Protein AF-A0A7C1B9K9-F1 (afdb_monomer)

Structure (mmCIF, N/CA/C/O backbone):
data_AF-A0A7C1B9K9-F1
#
_entry.id   AF-A0A7C1B9K9-F1
#
loop_
_atom_site.group_PDB
_atom_site.id
_atom_site.type_symbol
_atom_site.label_atom_id
_atom_site.label_alt_id
_atom_site.label_comp_id
_atom_site.label_asym_id
_atom_site.label_entity_id
_atom_site.label_seq_id
_atom_site.pdbx_PDB_ins_code
_atom_site.Cartn_x
_atom_site.Cartn_y
_atom_site.Cartn_z
_atom_site.occupancy
_atom_site.B_iso_or_equiv
_atom_site.auth_seq_id
_atom_site.auth_comp_id
_atom_site.auth_asym_id
_atom_site.auth_atom_id
_atom_site.pdbx_PDB_model_num
ATOM 1 N N . MET A 1 1 ? -31.222 8.179 13.457 1.00 78.56 1 MET A N 1
ATOM 2 C CA . MET A 1 1 ? -30.090 7.668 12.641 1.00 78.56 1 MET A CA 1
ATOM 3 C C . MET A 1 1 ? -29.198 8.763 12.064 1.00 78.56 1 MET A C 1
ATOM 5 O O . MET A 1 1 ? -28.005 8.692 12.304 1.00 78.56 1 MET A O 1
ATOM 9 N N . LYS A 1 2 ? -29.727 9.793 11.378 1.00 87.31 2 LYS A N 1
ATOM 10 C CA . LYS A 1 2 ? -28.898 10.874 10.791 1.00 87.31 2 LYS A CA 1
ATOM 11 C C . LYS A 1 2 ? -27.940 11.546 11.793 1.00 87.31 2 LYS A C 1
ATOM 13 O O . LYS A 1 2 ? -26.801 11.827 11.440 1.00 87.31 2 LYS A O 1
ATOM 18 N N . ILE A 1 3 ? -28.387 11.751 13.036 1.00 90.50 3 ILE A N 1
ATOM 19 C CA . ILE A 1 3 ? -27.576 12.350 14.110 1.00 90.50 3 ILE A CA 1
ATOM 20 C C . ILE A 1 3 ? -26.373 11.461 14.454 1.00 90.50 3 ILE A C 1
ATOM 22 O O . ILE A 1 3 ? -25.247 11.938 14.397 1.00 90.50 3 ILE A O 1
ATOM 26 N N . LEU A 1 4 ? -26.599 10.165 14.711 1.00 88.50 4 LEU A N 1
ATOM 27 C CA . LEU A 1 4 ? -25.534 9.192 14.991 1.00 88.50 4 LEU A CA 1
ATOM 28 C C . LEU A 1 4 ? -24.525 9.113 13.838 1.00 88.50 4 LEU A C 1
ATOM 30 O O . LEU A 1 4 ? -23.324 9.166 14.065 1.00 88.50 4 LEU A O 1
ATOM 34 N N . THR A 1 5 ? -25.004 9.044 12.593 1.00 91.44 5 THR A N 1
ATOM 35 C CA . THR A 1 5 ? -24.128 9.017 11.414 1.00 91.44 5 THR A CA 1
ATOM 36 C C . THR A 1 5 ? -23.263 10.276 11.333 1.00 91.44 5 THR A C 1
ATOM 38 O O . THR A 1 5 ? -22.057 10.170 11.144 1.00 91.44 5 THR A O 1
ATOM 41 N N . LYS A 1 6 ? -23.852 11.465 11.516 1.00 93.88 6 LYS A N 1
ATOM 42 C CA . LYS A 1 6 ? -23.120 12.740 11.488 1.00 93.88 6 LYS A CA 1
ATOM 43 C C . LYS A 1 6 ? -22.097 12.839 12.621 1.00 93.88 6 LYS A C 1
ATOM 45 O O . LYS A 1 6 ? -20.992 13.315 12.388 1.00 93.88 6 LYS A O 1
ATOM 50 N N . TYR A 1 7 ? -22.468 12.389 13.817 1.00 93.75 7 TYR A N 1
ATOM 51 C CA . TYR A 1 7 ? -21.590 12.362 14.982 1.00 93.75 7 TYR A CA 1
ATOM 52 C C . TYR A 1 7 ? -20.367 11.471 14.733 1.00 93.75 7 TYR A C 1
ATOM 54 O O . TYR A 1 7 ? -19.242 11.959 14.772 1.00 93.75 7 TYR A O 1
ATOM 62 N N . LEU A 1 8 ? -20.582 10.210 14.345 1.00 94.50 8 LEU A N 1
ATOM 63 C CA . LEU A 1 8 ? -19.493 9.257 14.105 1.00 94.50 8 LEU A CA 1
ATOM 64 C C . LEU A 1 8 ? -18.592 9.665 12.939 1.00 94.50 8 LEU A C 1
ATOM 66 O O . LEU A 1 8 ? -17.375 9.519 13.027 1.00 94.50 8 LEU A O 1
ATOM 70 N N . LEU A 1 9 ? -19.159 10.222 11.864 1.00 94.31 9 LEU A N 1
ATOM 71 C CA . LEU A 1 9 ? -18.364 10.767 10.763 1.00 94.31 9 LEU A CA 1
ATOM 72 C C . LEU A 1 9 ? -17.475 11.922 11.229 1.00 94.31 9 LEU A C 1
ATOM 74 O O . LEU A 1 9 ? -16.302 11.953 10.873 1.00 94.31 9 LEU A O 1
ATOM 78 N N . LYS A 1 10 ? -18.009 12.844 12.041 1.00 95.50 10 LYS A N 1
ATOM 79 C CA . LYS A 1 10 ? -17.242 13.978 12.570 1.00 95.50 10 LYS A CA 1
ATOM 80 C C . LYS A 1 10 ? -16.080 13.504 13.447 1.00 95.50 10 LYS A C 1
ATOM 82 O O . LYS A 1 10 ? -14.960 13.966 13.250 1.00 95.50 10 LYS A O 1
ATOM 87 N N . GLU A 1 11 ? -16.335 12.559 14.348 1.00 94.94 11 GLU A N 1
ATOM 88 C CA . GLU A 1 11 ? -15.307 11.981 15.226 1.00 94.94 11 GLU A CA 1
ATOM 89 C C . GLU A 1 11 ? -14.250 11.176 14.452 1.00 94.94 11 GLU A C 1
ATOM 91 O O . GLU A 1 11 ? -13.098 11.097 14.869 1.00 94.94 11 GLU A O 1
ATOM 96 N N . SER A 1 12 ? -14.602 10.623 13.287 1.00 96.00 12 SER A N 1
ATOM 97 C CA . SER A 1 12 ? -13.679 9.829 12.464 1.00 96.00 12 SER A CA 1
ATOM 98 C C . SER A 1 12 ? -12.627 10.666 11.731 1.00 96.00 12 SER A C 1
ATOM 100 O O . SER A 1 12 ? -11.557 10.147 11.418 1.00 96.00 12 SER A O 1
ATOM 102 N N . ILE A 1 13 ? -12.894 11.947 11.443 1.00 95.69 13 ILE A N 1
ATOM 103 C CA . ILE A 1 13 ? -12.031 12.773 10.577 1.00 95.69 13 ILE A CA 1
ATOM 104 C C . ILE A 1 13 ? -10.630 12.950 11.171 1.00 95.69 13 ILE A C 1
ATOM 106 O O . ILE A 1 13 ? -9.641 12.784 10.456 1.00 95.69 13 ILE A O 1
ATOM 110 N N . LEU A 1 14 ? -10.532 13.280 12.463 1.00 95.69 14 LEU A N 1
ATOM 111 C CA . LEU A 1 14 ? -9.245 13.567 13.098 1.00 95.69 14 LEU A CA 1
ATOM 112 C C . LEU A 1 14 ? -8.355 12.312 13.192 1.00 95.69 14 LEU A C 1
ATOM 114 O O . LEU A 1 14 ? -7.235 12.360 12.681 1.00 95.69 14 LEU A O 1
ATOM 118 N N . PRO A 1 15 ? -8.813 11.175 13.752 1.00 95.56 15 PRO A N 1
ATOM 119 C CA . PRO A 1 15 ? -8.015 9.951 13.763 1.00 95.56 15 PRO A CA 1
ATOM 120 C C . PRO A 1 15 ? -7.668 9.456 12.355 1.00 95.56 15 PRO A C 1
ATOM 122 O O . PRO A 1 15 ? -6.562 8.971 12.137 1.00 95.56 15 PRO A O 1
ATOM 125 N N . MET A 1 16 ? -8.569 9.626 11.380 1.00 97.06 16 MET A N 1
ATOM 126 C CA . MET A 1 16 ? -8.287 9.285 9.986 1.00 97.06 16 MET A CA 1
ATOM 127 C C . MET A 1 16 ? -7.133 10.112 9.423 1.00 97.06 16 MET A C 1
ATOM 129 O O . MET A 1 16 ? -6.227 9.553 8.810 1.00 97.06 16 MET A O 1
ATOM 133 N N . ALA A 1 17 ? -7.146 11.428 9.645 1.00 97.44 17 ALA A N 1
ATOM 134 C CA . ALA A 1 17 ? -6.078 12.318 9.206 1.00 97.44 17 ALA A CA 1
ATOM 135 C C . ALA A 1 17 ? -4.744 11.991 9.894 1.00 97.44 17 ALA A C 1
ATOM 137 O O . ALA A 1 17 ? -3.708 11.983 9.232 1.00 97.44 17 ALA A O 1
ATOM 138 N N . ILE A 1 18 ? -4.770 11.656 11.190 1.00 97.19 18 ILE A N 1
ATOM 139 C CA . ILE A 1 18 ? -3.582 11.215 11.936 1.00 97.19 18 ILE A CA 1
ATOM 140 C C . ILE A 1 18 ? -3.034 9.909 11.354 1.00 97.19 18 ILE A C 1
ATOM 142 O O . ILE A 1 18 ? -1.835 9.809 11.114 1.00 97.19 18 ILE A O 1
ATOM 146 N N . GLY A 1 19 ? -3.892 8.922 11.088 1.00 96.31 19 GLY A N 1
ATOM 147 C CA . GLY A 1 19 ? -3.472 7.630 10.540 1.00 96.31 19 GLY A CA 1
ATOM 148 C C . GLY A 1 19 ? -2.920 7.753 9.124 1.00 96.31 19 GLY A C 1
ATOM 149 O O . GLY A 1 19 ? -1.866 7.199 8.822 1.00 96.31 19 GLY A O 1
ATOM 150 N N . LEU A 1 20 ? -3.585 8.544 8.281 1.00 97.50 20 LEU A N 1
ATOM 151 C CA . LEU A 1 20 ? -3.126 8.853 6.930 1.00 97.50 20 LEU A CA 1
ATOM 152 C C . LEU A 1 20 ? -1.782 9.595 6.953 1.00 97.50 20 LEU A C 1
ATOM 154 O O . LEU A 1 20 ? -0.846 9.188 6.272 1.00 97.50 20 LEU A O 1
ATOM 158 N N . GLY A 1 21 ? -1.666 10.655 7.756 1.00 97.69 21 GLY A N 1
ATOM 159 C CA . GLY A 1 21 ? -0.437 11.436 7.887 1.00 97.69 21 GLY A CA 1
ATOM 160 C C . GLY A 1 21 ? 0.717 10.610 8.453 1.00 97.69 21 GLY A C 1
ATOM 161 O O . GLY A 1 21 ? 1.812 10.627 7.897 1.00 97.69 21 GLY A O 1
ATOM 162 N N . GLY A 1 22 ? 0.459 9.826 9.502 1.00 96.69 22 GLY A N 1
ATOM 163 C CA . GLY A 1 22 ? 1.433 8.911 10.093 1.00 96.69 22 GLY A CA 1
ATOM 164 C C . GLY A 1 22 ? 1.930 7.871 9.092 1.00 96.69 22 GLY A C 1
ATOM 165 O O . GLY A 1 22 ? 3.134 7.650 8.995 1.00 96.69 22 GLY A O 1
ATOM 166 N N . PHE A 1 23 ? 1.034 7.299 8.283 1.00 96.62 23 PHE A N 1
ATOM 167 C CA . PHE A 1 23 ? 1.418 6.376 7.216 1.00 96.62 23 PHE A CA 1
ATOM 168 C C . PHE A 1 23 ? 2.250 7.057 6.123 1.00 96.62 23 PHE A C 1
ATOM 170 O O . PHE A 1 23 ? 3.263 6.506 5.701 1.00 96.62 23 PHE A O 1
ATOM 177 N N . ILE A 1 24 ? 1.866 8.262 5.687 1.00 97.38 24 ILE A N 1
ATOM 178 C CA . ILE A 1 24 ? 2.625 9.034 4.690 1.00 97.38 24 ILE A CA 1
ATOM 179 C C . ILE A 1 24 ? 4.037 9.333 5.202 1.00 97.38 24 ILE A C 1
ATOM 181 O O . ILE A 1 24 ? 5.001 9.200 4.448 1.00 97.38 24 ILE A O 1
ATOM 185 N N . VAL A 1 25 ? 4.183 9.710 6.474 1.00 97.19 25 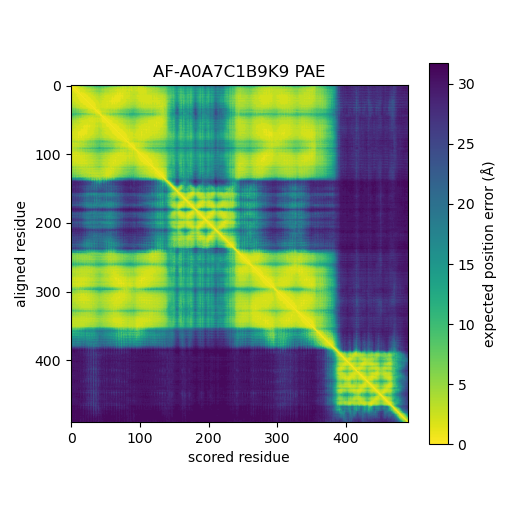VAL A N 1
ATOM 186 C CA . VAL A 1 25 ? 5.498 9.924 7.091 1.00 97.19 25 VAL A CA 1
ATOM 187 C C . VAL A 1 25 ? 6.278 8.613 7.142 1.00 97.19 25 VAL A C 1
ATOM 189 O O . VAL A 1 25 ? 7.420 8.582 6.693 1.00 97.19 25 VAL A O 1
ATOM 192 N N . PHE A 1 26 ? 5.658 7.530 7.614 1.00 95.88 26 PHE A N 1
ATOM 193 C CA . PHE A 1 26 ? 6.283 6.210 7.697 1.00 95.88 26 PHE A CA 1
ATOM 194 C C . PHE A 1 26 ? 6.825 5.743 6.338 1.00 95.88 26 PHE A C 1
ATOM 196 O O . PHE A 1 26 ? 8.011 5.441 6.222 1.00 95.88 26 PHE A O 1
ATOM 203 N N . ILE A 1 27 ? 6.001 5.764 5.286 1.00 94.69 27 ILE A N 1
ATOM 204 C CA . ILE A 1 27 ? 6.419 5.324 3.948 1.00 94.69 27 ILE A CA 1
ATOM 205 C C . ILE A 1 27 ? 7.431 6.282 3.302 1.00 94.69 27 ILE A C 1
ATOM 207 O O . ILE A 1 27 ? 8.283 5.855 2.525 1.00 94.69 27 ILE A O 1
ATOM 211 N N . SER A 1 28 ? 7.385 7.573 3.646 1.00 95.38 28 SER A N 1
ATOM 212 C CA . SER A 1 28 ? 8.394 8.542 3.206 1.00 95.38 28 SER A CA 1
ATOM 213 C C . SER A 1 28 ? 9.755 8.248 3.833 1.00 95.38 28 SER A C 1
ATOM 215 O O . SER A 1 28 ? 10.762 8.273 3.130 1.00 95.38 28 SER A O 1
ATOM 217 N N . VAL A 1 29 ? 9.792 7.950 5.136 1.00 95.69 29 VAL A N 1
ATOM 218 C CA . VAL A 1 29 ? 11.022 7.552 5.836 1.00 95.69 29 VAL A CA 1
ATOM 219 C C . VAL A 1 29 ? 11.565 6.253 5.252 1.00 95.69 29 VAL A C 1
ATOM 221 O O . VAL A 1 29 ? 12.753 6.193 4.950 1.00 95.69 29 VAL A O 1
ATOM 224 N N . GLU A 1 30 ? 10.705 5.263 5.008 1.00 93.31 30 GLU A N 1
ATOM 225 C CA . GLU A 1 30 ? 11.092 3.998 4.372 1.00 93.31 30 GLU A CA 1
ATOM 226 C C . GLU A 1 30 ? 11.712 4.221 2.982 1.00 93.31 30 GLU A C 1
ATOM 228 O O . GLU A 1 30 ? 12.783 3.696 2.685 1.00 93.31 30 GLU A O 1
ATOM 233 N N . LEU A 1 31 ? 11.106 5.069 2.141 1.00 90.50 31 LEU A N 1
ATOM 234 C CA . LEU A 1 31 ? 11.669 5.406 0.830 1.00 90.50 31 LEU A CA 1
ATOM 235 C C . LEU A 1 31 ? 13.056 6.060 0.952 1.00 90.50 31 LEU A C 1
ATOM 237 O O . LEU A 1 31 ? 13.969 5.734 0.191 1.00 90.50 31 LEU A O 1
ATOM 241 N N . LEU A 1 32 ? 13.228 6.994 1.891 1.00 92.81 32 LEU A N 1
ATOM 242 C CA . LEU A 1 32 ? 14.524 7.634 2.120 1.00 92.81 32 LEU A CA 1
ATOM 243 C C . LEU A 1 32 ? 15.561 6.649 2.672 1.00 92.81 32 LEU A C 1
ATOM 245 O O . LEU A 1 32 ? 16.727 6.735 2.291 1.00 92.81 32 LEU A O 1
ATOM 249 N N . TYR A 1 33 ? 15.144 5.705 3.518 1.00 93.06 33 TYR A N 1
ATOM 250 C CA . TYR A 1 33 ? 15.998 4.642 4.040 1.00 93.06 33 TYR A CA 1
ATOM 251 C C . TYR A 1 33 ? 16.489 3.717 2.918 1.00 93.06 33 TYR A C 1
ATOM 253 O O . TYR A 1 33 ? 17.696 3.508 2.793 1.00 93.06 33 TYR A O 1
ATOM 261 N N . GLN A 1 34 ? 15.598 3.265 2.027 1.00 86.50 34 GLN A N 1
ATOM 262 C CA . GLN A 1 34 ? 15.955 2.438 0.861 1.00 86.50 34 GLN A CA 1
ATOM 263 C C . GLN A 1 34 ? 16.926 3.137 -0.102 1.00 86.50 34 GLN A C 1
ATOM 265 O O . GLN A 1 34 ? 17.707 2.487 -0.795 1.00 86.50 34 GLN A O 1
ATOM 270 N N . LEU A 1 35 ? 16.893 4.471 -0.153 1.00 85.94 35 LEU A N 1
ATOM 271 C CA . LEU A 1 35 ? 17.781 5.277 -0.989 1.00 85.94 35 LEU A CA 1
ATOM 272 C C . LEU A 1 35 ? 19.008 5.814 -0.232 1.00 85.94 35 LEU A C 1
ATOM 274 O O . LEU A 1 35 ? 19.823 6.509 -0.843 1.00 85.94 35 LEU A O 1
ATOM 278 N N . SER A 1 36 ? 19.164 5.505 1.060 1.00 88.50 36 SER A N 1
ATOM 279 C CA . SER A 1 36 ? 20.150 6.133 1.955 1.00 88.50 36 SER A CA 1
ATOM 280 C C . SER A 1 36 ? 21.585 6.033 1.434 1.00 88.50 36 SER A C 1
ATOM 282 O O . SER A 1 36 ? 22.254 7.058 1.307 1.00 88.50 36 SER A O 1
ATOM 284 N N . ASP A 1 37 ? 22.022 4.849 1.002 1.00 82.94 37 ASP A N 1
ATOM 285 C CA . ASP A 1 37 ? 23.354 4.635 0.420 1.00 82.94 37 ASP A CA 1
ATOM 286 C C . ASP A 1 37 ? 23.625 5.545 -0.782 1.00 82.94 37 ASP A C 1
ATOM 288 O O . ASP A 1 37 ? 24.720 6.088 -0.951 1.00 82.94 37 ASP A O 1
ATOM 292 N N . ILE A 1 38 ? 22.623 5.726 -1.647 1.00 80.00 38 ILE A N 1
ATOM 293 C CA . ILE A 1 38 ? 22.745 6.551 -2.852 1.00 80.00 38 ILE A CA 1
ATOM 294 C C . ILE A 1 38 ? 22.722 8.034 -2.473 1.00 80.00 38 ILE A C 1
ATOM 296 O O . ILE A 1 38 ? 23.515 8.811 -3.008 1.00 80.00 38 ILE A O 1
ATOM 300 N N . ILE A 1 39 ? 21.852 8.417 -1.535 1.00 87.38 39 ILE A N 1
ATOM 301 C CA . ILE A 1 39 ? 21.726 9.781 -1.014 1.00 87.38 39 ILE A CA 1
ATOM 302 C C . ILE A 1 39 ? 23.046 10.246 -0.399 1.00 87.38 39 ILE A C 1
ATOM 304 O O . ILE A 1 39 ? 23.528 11.332 -0.736 1.00 87.38 39 ILE A O 1
ATOM 308 N N . VAL A 1 40 ? 23.647 9.408 0.450 1.00 87.00 40 VAL A N 1
ATOM 309 C CA . VAL A 1 40 ? 24.912 9.690 1.135 1.00 87.00 40 VAL A CA 1
ATOM 310 C C . VAL A 1 40 ? 26.063 9.726 0.132 1.00 87.00 40 VAL A C 1
ATOM 312 O O . VAL A 1 40 ? 26.802 10.712 0.082 1.00 87.00 40 VAL A O 1
ATOM 315 N N . ARG A 1 41 ? 26.179 8.712 -0.738 1.00 83.56 41 ARG A N 1
ATOM 316 C CA . ARG A 1 41 ? 27.252 8.634 -1.744 1.00 83.56 41 ARG A CA 1
ATOM 317 C C . ARG A 1 41 ? 27.235 9.810 -2.720 1.00 83.56 41 ARG A C 1
ATOM 319 O O . ARG A 1 41 ? 28.288 10.353 -3.044 1.00 83.56 41 ARG A O 1
ATOM 326 N N . ASN A 1 42 ? 26.053 10.222 -3.177 1.00 81.06 42 ASN A N 1
ATOM 327 C CA . ASN A 1 42 ? 25.904 11.286 -4.173 1.00 81.06 42 ASN A CA 1
ATOM 328 C C . ASN A 1 42 ? 25.731 12.686 -3.554 1.00 81.06 42 ASN A C 1
ATOM 330 O O . ASN A 1 42 ? 25.581 13.655 -4.305 1.00 81.06 42 ASN A O 1
ATOM 334 N N . ARG A 1 43 ? 25.771 12.798 -2.214 1.00 85.12 43 ARG A N 1
ATOM 335 C CA . ARG A 1 43 ? 25.593 14.039 -1.434 1.00 85.12 43 ARG A CA 1
ATOM 336 C C . ARG A 1 43 ? 24.381 14.848 -1.899 1.00 85.12 43 ARG A C 1
ATOM 338 O O . ARG A 1 43 ? 24.493 16.012 -2.289 1.00 85.12 43 ARG A O 1
ATOM 345 N N . ILE A 1 44 ? 23.221 14.200 -1.925 1.00 85.81 44 ILE A N 1
ATOM 346 C CA . ILE A 1 44 ? 21.997 14.813 -2.447 1.00 85.81 44 ILE A CA 1
ATOM 347 C C . ILE A 1 44 ? 21.496 15.888 -1.469 1.00 85.81 44 ILE A C 1
ATOM 349 O O . ILE A 1 44 ? 21.301 15.587 -0.292 1.00 85.81 44 ILE A O 1
ATOM 353 N N . PRO A 1 45 ? 21.231 17.126 -1.929 1.00 87.75 45 PRO A N 1
ATOM 354 C CA . PRO A 1 45 ? 20.654 18.161 -1.077 1.00 87.75 45 PRO A CA 1
ATOM 355 C C . PRO A 1 45 ? 19.269 17.769 -0.544 1.00 87.75 45 PRO A C 1
ATOM 357 O O . PRO A 1 45 ? 18.417 17.325 -1.318 1.00 87.75 45 PRO A O 1
ATOM 360 N N . LEU A 1 46 ? 18.998 18.041 0.740 1.00 87.44 46 LEU A N 1
ATOM 361 C CA . LEU A 1 46 ? 17.708 17.758 1.395 1.00 87.44 46 LEU A CA 1
ATOM 362 C C . LEU A 1 46 ? 16.503 18.313 0.618 1.00 87.44 46 LEU A C 1
ATOM 364 O O . LEU A 1 46 ? 15.487 17.637 0.484 1.00 87.44 46 LEU A O 1
ATOM 368 N N . ILE A 1 47 ? 16.629 19.506 0.025 1.00 90.38 47 ILE A N 1
ATOM 369 C CA . ILE A 1 47 ? 15.558 20.108 -0.781 1.00 90.38 47 ILE A CA 1
ATOM 370 C C . ILE A 1 47 ? 15.131 19.216 -1.959 1.00 90.38 47 ILE A C 1
ATOM 372 O O . ILE A 1 47 ? 13.949 19.147 -2.284 1.00 90.38 47 ILE A O 1
ATOM 376 N N . LYS A 1 48 ? 16.063 18.485 -2.588 1.00 88.94 48 LYS A N 1
ATOM 377 C CA . LYS A 1 48 ? 15.740 17.569 -3.693 1.00 88.94 48 LYS A CA 1
ATOM 378 C C . LYS A 1 48 ? 15.016 16.319 -3.200 1.00 88.94 48 LYS A C 1
ATOM 380 O O . LYS A 1 48 ? 14.164 15.807 -3.921 1.00 88.94 48 LYS A O 1
ATOM 385 N N . LEU A 1 49 ? 15.300 15.875 -1.976 1.00 90.44 49 LEU A N 1
ATOM 386 C CA . LEU A 1 49 ? 14.565 14.783 -1.337 1.00 90.44 49 LEU A CA 1
ATOM 387 C C . LEU A 1 49 ? 13.121 15.199 -1.052 1.00 90.44 49 LEU A C 1
ATOM 389 O O . LEU A 1 49 ? 12.207 14.458 -1.390 1.00 90.44 49 LEU A O 1
ATOM 393 N N . PHE A 1 50 ? 12.888 16.414 -0.548 1.00 92.75 50 PHE A N 1
ATOM 394 C CA . PHE A 1 50 ? 11.524 16.925 -0.367 1.00 92.75 50 PHE A CA 1
ATOM 395 C C . PHE A 1 50 ? 10.753 17.049 -1.684 1.00 92.75 50 PHE A C 1
ATOM 397 O O . PHE A 1 50 ? 9.569 16.731 -1.721 1.00 92.75 50 PHE A O 1
ATOM 404 N N . VAL A 1 51 ? 11.411 17.443 -2.780 1.00 91.88 51 VAL A N 1
ATOM 405 C CA . VAL A 1 51 ? 10.792 17.441 -4.119 1.00 91.88 51 VAL A CA 1
ATOM 406 C C . VAL A 1 51 ? 10.412 16.020 -4.556 1.00 91.88 51 VAL A C 1
ATOM 408 O O . VAL A 1 51 ? 9.316 15.815 -5.074 1.00 91.88 51 VAL A O 1
ATOM 411 N N . LEU A 1 52 ? 11.279 15.030 -4.317 1.00 90.56 52 LEU A N 1
ATOM 412 C CA . LEU A 1 52 ? 10.978 13.622 -4.592 1.00 90.56 52 LEU A CA 1
ATOM 413 C C . LEU A 1 52 ? 9.786 13.125 -3.758 1.00 90.56 52 LEU A C 1
ATOM 415 O O . LEU A 1 52 ? 8.882 12.492 -4.300 1.00 90.56 52 LEU A O 1
ATOM 419 N N . LEU A 1 53 ? 9.760 13.428 -2.457 1.00 93.81 53 LEU A N 1
ATOM 420 C CA . LEU A 1 53 ? 8.651 13.066 -1.571 1.00 93.81 53 LEU A CA 1
ATOM 421 C C . LEU A 1 53 ? 7.347 13.735 -2.006 1.00 93.81 53 LEU A C 1
ATOM 423 O O . LEU A 1 53 ? 6.320 13.069 -2.084 1.00 93.81 53 LEU A O 1
ATOM 427 N N . TYR A 1 54 ? 7.396 15.019 -2.370 1.00 95.31 54 TYR A N 1
ATOM 428 C CA . TYR A 1 54 ? 6.243 15.761 -2.873 1.00 95.31 54 TYR A CA 1
ATOM 429 C C . TYR A 1 54 ? 5.631 15.100 -4.112 1.00 95.31 54 TYR A C 1
ATOM 431 O O . TYR A 1 54 ? 4.412 14.960 -4.196 1.00 95.31 54 TYR A O 1
ATOM 439 N N . TYR A 1 55 ? 6.461 14.634 -5.051 1.00 92.94 55 TYR A N 1
ATOM 440 C CA . TYR A 1 55 ? 5.954 13.918 -6.219 1.00 92.94 55 TYR A CA 1
ATOM 441 C C . TYR A 1 55 ? 5.390 12.528 -5.892 1.00 92.94 55 TYR A C 1
ATOM 443 O O . TYR A 1 55 ? 4.508 12.068 -6.604 1.00 92.94 55 TYR A O 1
ATOM 451 N N . ASN A 1 56 ? 5.807 11.883 -4.802 1.00 92.81 56 ASN A N 1
ATOM 452 C CA . ASN A 1 56 ? 5.235 10.604 -4.365 1.00 92.81 56 ASN A CA 1
ATOM 453 C C . ASN A 1 56 ? 3.988 10.747 -3.468 1.00 92.81 56 ASN A C 1
ATOM 455 O O . ASN A 1 56 ? 3.294 9.757 -3.228 1.00 92.81 56 ASN A O 1
ATOM 459 N N . LEU A 1 57 ? 3.651 11.956 -2.996 1.00 94.69 57 LEU A N 1
ATOM 460 C CA . LEU A 1 57 ? 2.529 12.182 -2.073 1.00 94.69 57 LEU A CA 1
ATOM 461 C C . LEU A 1 57 ? 1.182 11.624 -2.561 1.00 94.69 57 LEU A C 1
ATOM 463 O O . LEU A 1 57 ? 0.504 10.985 -1.754 1.00 94.69 57 LEU A O 1
ATOM 467 N N . PRO A 1 58 ? 0.754 11.798 -3.829 1.00 94.38 58 PRO A N 1
ATOM 468 C CA . PRO A 1 58 ? -0.521 11.236 -4.275 1.00 94.38 58 PRO A CA 1
ATOM 469 C C . PRO A 1 58 ? -0.549 9.709 -4.183 1.00 94.38 58 PRO A C 1
ATOM 471 O O . PRO A 1 58 ? -1.554 9.133 -3.775 1.00 94.38 58 PRO A O 1
ATOM 474 N N . TYR A 1 59 ? 0.569 9.055 -4.502 1.00 92.38 59 TYR A N 1
ATOM 475 C CA . TYR A 1 59 ? 0.694 7.604 -4.412 1.00 92.38 59 TYR A CA 1
ATOM 476 C C . TYR A 1 59 ? 0.649 7.124 -2.956 1.00 92.38 59 TYR A C 1
ATOM 478 O O . TYR A 1 59 ? -0.131 6.233 -2.620 1.00 92.38 59 TYR A O 1
ATOM 486 N N . PHE A 1 60 ? 1.408 7.772 -2.068 1.00 95.06 60 PHE A N 1
ATOM 487 C CA . PHE A 1 60 ? 1.371 7.489 -0.629 1.00 95.06 60 PHE A CA 1
ATOM 488 C C . PHE A 1 60 ? -0.010 7.737 -0.024 1.00 95.06 60 PHE A C 1
ATOM 490 O O . PHE A 1 60 ? -0.436 6.994 0.855 1.00 95.06 60 PHE A O 1
ATOM 497 N N . THR A 1 61 ? -0.738 8.732 -0.530 1.00 96.06 61 THR A N 1
ATOM 498 C CA . THR A 1 61 ? -2.115 9.009 -0.114 1.00 96.06 61 THR A CA 1
ATOM 499 C C . THR A 1 61 ? -3.035 7.842 -0.462 1.00 96.06 61 THR A C 1
ATOM 501 O O . THR A 1 61 ? -3.757 7.367 0.409 1.00 96.06 61 THR A O 1
ATOM 504 N N . VAL A 1 62 ? -2.978 7.326 -1.696 1.00 94.69 62 VAL A N 1
ATOM 505 C CA . VAL A 1 62 ? -3.794 6.171 -2.120 1.00 94.69 62 VAL A CA 1
ATOM 506 C C . VAL A 1 62 ? -3.524 4.946 -1.241 1.00 94.69 62 VAL A C 1
ATOM 508 O O . VAL A 1 62 ? -4.469 4.309 -0.782 1.00 94.69 62 VAL A O 1
ATOM 511 N N . LEU A 1 63 ? -2.254 4.657 -0.942 1.00 93.38 63 LEU A N 1
ATOM 512 C CA . LEU A 1 63 ? -1.880 3.559 -0.043 1.00 93.38 63 LEU A CA 1
ATOM 513 C C . LEU A 1 63 ? -2.257 3.822 1.424 1.00 93.38 63 LEU A C 1
ATOM 515 O O . LEU A 1 63 ? -2.531 2.883 2.168 1.00 93.38 63 LEU A O 1
ATOM 519 N N . GLY A 1 64 ? -2.274 5.087 1.842 1.00 96.06 64 GLY A N 1
ATOM 520 C CA . GLY A 1 64 ? -2.530 5.498 3.218 1.00 96.06 64 GLY A CA 1
ATOM 521 C C . GLY A 1 64 ? -4.006 5.588 3.602 1.00 96.06 64 GLY A C 1
ATOM 522 O O . GLY A 1 64 ? -4.328 5.478 4.786 1.00 96.06 64 GLY A O 1
ATOM 523 N N . ILE A 1 65 ? -4.921 5.764 2.639 1.00 97.00 65 ILE A N 1
ATOM 524 C CA . ILE A 1 65 ? -6.365 5.896 2.908 1.00 97.00 65 ILE A CA 1
ATOM 525 C C . ILE A 1 65 ? -6.909 4.713 3.733 1.00 97.00 65 ILE A C 1
ATOM 527 O O . ILE A 1 65 ? -7.546 4.974 4.757 1.00 97.00 65 ILE A O 1
ATOM 531 N N . PRO A 1 66 ? -6.662 3.434 3.375 1.00 96.25 66 PRO A N 1
ATOM 532 C CA . PRO A 1 66 ? -7.141 2.309 4.178 1.00 96.25 66 PRO A CA 1
ATOM 533 C C . PRO A 1 66 ? -6.595 2.326 5.616 1.00 96.25 66 PRO A C 1
ATOM 535 O O . PRO A 1 66 ? -7.320 1.982 6.546 1.00 96.25 66 PRO A O 1
ATOM 538 N N . VAL A 1 67 ? -5.356 2.793 5.821 1.00 96.44 67 VAL A N 1
ATOM 539 C CA . VAL A 1 67 ? -4.731 2.906 7.154 1.00 96.44 67 VAL A CA 1
ATOM 540 C C . VAL A 1 67 ? -5.453 3.948 8.002 1.00 96.44 67 VAL A C 1
ATOM 542 O O . VAL A 1 67 ? -5.813 3.679 9.147 1.00 96.44 67 VAL A O 1
ATOM 545 N N . GLY A 1 68 ? -5.707 5.127 7.427 1.00 97.19 68 GLY A N 1
ATOM 546 C CA . GLY A 1 68 ? -6.449 6.196 8.091 1.00 97.19 68 GLY A CA 1
ATOM 547 C C . GLY A 1 68 ? -7.864 5.756 8.470 1.00 97.19 68 GLY A C 1
ATOM 548 O O . GLY A 1 68 ? -8.289 5.953 9.606 1.00 97.19 68 GLY A O 1
ATOM 549 N N . VAL A 1 69 ? -8.580 5.105 7.548 1.00 97.50 69 VAL A N 1
ATOM 550 C CA . VAL A 1 69 ? -9.933 4.583 7.808 1.00 97.50 69 VAL A CA 1
ATOM 551 C C . VAL A 1 69 ? -9.927 3.568 8.948 1.00 97.50 69 VAL A C 1
ATOM 553 O O . VAL A 1 69 ? -10.769 3.645 9.842 1.00 97.50 69 VAL A O 1
ATOM 556 N N . LEU A 1 70 ? -8.968 2.643 8.951 1.00 96.62 70 LEU A N 1
ATOM 557 C CA . LEU A 1 70 ? -8.869 1.624 9.987 1.00 96.62 70 LEU A CA 1
ATOM 558 C C . LEU A 1 70 ? -8.556 2.223 11.361 1.00 96.62 70 LEU A C 1
ATOM 560 O O . LEU A 1 70 ? -9.207 1.865 12.345 1.00 96.62 70 LEU A O 1
ATOM 564 N N . LEU A 1 71 ? -7.623 3.180 11.422 1.00 96.75 71 LEU A N 1
ATOM 565 C CA . LEU A 1 71 ? -7.324 3.885 12.665 1.00 96.75 71 LEU A CA 1
ATOM 566 C C . LEU A 1 71 ? -8.556 4.632 13.181 1.00 96.75 71 LEU A C 1
ATOM 568 O O . LEU A 1 71 ? -8.843 4.586 14.374 1.00 96.75 71 LEU A O 1
ATOM 572 N N . ALA A 1 72 ? -9.310 5.282 12.293 1.00 96.81 72 ALA A N 1
ATOM 573 C CA . ALA A 1 72 ? -10.540 5.969 12.663 1.00 96.81 72 ALA A CA 1
ATOM 574 C C . ALA A 1 72 ? -11.599 5.034 13.232 1.00 96.81 72 ALA A C 1
ATOM 576 O O . ALA A 1 72 ? -12.204 5.359 14.251 1.00 96.81 72 ALA A O 1
ATOM 577 N N . ILE A 1 73 ? -11.777 3.857 12.632 1.00 96.06 73 ILE A N 1
ATOM 578 C CA . ILE A 1 73 ? -12.683 2.834 13.154 1.00 96.06 73 ILE A CA 1
ATOM 579 C C . ILE A 1 73 ? -12.289 2.456 14.578 1.00 96.06 73 ILE A C 1
ATOM 581 O O . ILE A 1 73 ? -13.105 2.583 15.490 1.00 96.06 73 ILE A O 1
ATOM 585 N N . PHE A 1 74 ? -11.045 2.023 14.787 1.00 95.38 74 PHE A N 1
ATOM 586 C CA . PHE A 1 74 ? -10.619 1.562 16.104 1.00 95.38 74 PHE A CA 1
ATOM 587 C C . PHE A 1 74 ? -10.639 2.674 17.146 1.00 95.38 74 PHE A C 1
ATOM 589 O O . PHE A 1 74 ? -11.055 2.442 18.277 1.00 95.38 74 PHE A O 1
ATOM 596 N N . TRP A 1 75 ? -10.235 3.886 16.771 1.00 94.50 75 TRP A N 1
ATOM 597 C CA . TRP A 1 75 ? -10.226 5.029 17.674 1.00 94.50 75 TRP A CA 1
ATOM 598 C C . TRP A 1 75 ? -11.637 5.430 18.103 1.00 94.50 75 TRP A C 1
ATOM 600 O O . TRP A 1 75 ? -11.902 5.563 19.297 1.00 94.50 75 TRP A O 1
ATOM 610 N N . VAL A 1 76 ? -12.552 5.612 17.147 1.00 94.94 76 VAL A N 1
ATOM 611 C CA . VAL A 1 76 ? -13.927 6.041 17.435 1.00 94.94 76 VAL A CA 1
ATOM 612 C C . VAL A 1 76 ? -14.666 4.956 18.206 1.00 94.94 76 VAL A C 1
ATOM 614 O O . VAL A 1 76 ? -15.286 5.251 19.221 1.00 94.94 76 VAL A O 1
ATOM 617 N N . LEU A 1 77 ? -14.558 3.690 17.801 1.00 93.75 77 LEU A N 1
ATOM 618 C CA . LEU A 1 77 ? -15.209 2.594 18.522 1.00 93.75 77 LEU A CA 1
ATOM 619 C C . LEU A 1 77 ? -14.624 2.387 19.923 1.00 93.75 77 LEU A C 1
ATOM 621 O O . LEU A 1 77 ? -15.376 2.091 20.850 1.00 93.75 77 LEU A O 1
ATOM 625 N N . SER A 1 78 ? -13.322 2.616 20.107 1.00 92.69 78 SER A N 1
ATOM 626 C CA . SER A 1 78 ? -12.701 2.624 21.434 1.00 92.69 78 SER A CA 1
ATOM 627 C C . SER A 1 78 ? -13.217 3.757 22.314 1.00 92.69 78 SER A C 1
ATOM 629 O O . SER A 1 78 ? -13.461 3.553 23.507 1.00 92.69 78 SER A O 1
ATOM 631 N N . GLN A 1 79 ? -13.466 4.928 21.731 1.00 91.69 79 GLN A N 1
ATOM 632 C CA . GLN A 1 79 ? -14.077 6.047 22.438 1.00 91.69 79 GLN A CA 1
ATOM 633 C C . GLN A 1 79 ? -15.532 5.737 22.832 1.00 91.69 79 GLN A C 1
ATOM 635 O O . GLN A 1 79 ? -15.897 5.928 23.989 1.00 91.69 79 GLN A O 1
ATOM 640 N N . LEU A 1 80 ? -16.337 5.168 21.925 1.00 91.50 80 LEU A N 1
ATOM 641 C CA . LEU A 1 80 ? -17.713 4.749 22.234 1.00 91.50 80 LEU A CA 1
ATOM 642 C C . LEU A 1 80 ? -17.766 3.653 23.307 1.00 91.50 80 LEU A C 1
ATOM 644 O O . LEU A 1 80 ? -18.695 3.612 24.114 1.00 91.50 80 LEU A O 1
ATOM 648 N N . GLY A 1 81 ? -16.789 2.742 23.294 1.00 88.81 81 GLY A N 1
ATOM 649 C CA . GLY A 1 81 ? -16.677 1.655 24.263 1.00 88.81 81 GLY A CA 1
ATOM 650 C C . GLY A 1 81 ? -16.294 2.141 25.660 1.00 88.81 81 GLY A C 1
ATOM 651 O O . GLY A 1 81 ? -16.855 1.661 26.643 1.00 88.81 81 GLY A O 1
ATOM 652 N N . THR A 1 82 ? -15.371 3.102 25.757 1.00 89.56 82 THR A N 1
ATOM 653 C CA . THR A 1 82 ? -14.944 3.697 27.041 1.00 89.56 82 THR A CA 1
ATOM 654 C C . THR A 1 82 ? -15.970 4.662 27.616 1.00 89.56 82 THR A C 1
ATOM 656 O O . THR A 1 82 ? -16.184 4.662 28.822 1.00 89.56 82 THR A O 1
ATOM 659 N N . GLY A 1 83 ? -16.652 5.439 26.772 1.00 88.94 83 GLY A N 1
ATOM 660 C CA . GLY A 1 83 ? -17.735 6.336 27.187 1.00 88.94 83 GLY A CA 1
ATOM 661 C C . GLY A 1 83 ? -19.062 5.634 27.491 1.00 88.94 83 GLY A C 1
ATOM 662 O O . GLY A 1 83 ? -20.053 6.309 27.745 1.00 88.94 83 GLY A O 1
ATOM 663 N N . HIS A 1 84 ? -19.120 4.298 27.413 1.00 90.25 84 HIS A N 1
ATOM 664 C CA . HIS A 1 84 ? -20.350 3.497 27.502 1.00 90.25 84 HIS A CA 1
ATOM 665 C C . HIS A 1 84 ? -21.461 3.904 26.510 1.00 90.25 84 HIS A C 1
ATOM 667 O O . HIS A 1 84 ? -22.595 3.435 26.613 1.00 90.25 84 HIS A O 1
ATOM 673 N N . GLU A 1 85 ? -21.145 4.705 25.492 1.00 92.12 85 GLU A N 1
ATOM 674 C CA . GLU A 1 85 ? -22.093 5.150 24.470 1.00 92.12 85 GLU A CA 1
ATOM 675 C C . GLU A 1 85 ? -22.593 3.974 23.632 1.00 92.12 85 GLU A C 1
ATOM 677 O O . GLU A 1 85 ? -23.769 3.915 23.275 1.00 92.12 85 GLU A O 1
ATOM 682 N N . LEU A 1 86 ? -21.726 2.988 23.370 1.00 89.44 86 LEU A N 1
ATOM 683 C CA . LEU A 1 86 ? -22.124 1.777 22.655 1.00 89.44 86 LEU A CA 1
ATOM 684 C C . LEU A 1 86 ? -23.203 0.996 23.424 1.00 89.44 86 LEU A C 1
ATOM 686 O O . LEU A 1 86 ? -24.163 0.521 22.821 1.00 89.44 86 LEU A O 1
ATOM 690 N N . MET A 1 87 ? -23.079 0.919 24.753 1.00 88.38 87 MET A N 1
ATOM 691 C CA . MET A 1 87 ? -24.075 0.288 25.623 1.00 88.38 87 MET A CA 1
ATOM 692 C C . MET A 1 87 ? -25.367 1.114 25.668 1.00 88.38 87 MET A C 1
ATOM 694 O O . MET A 1 87 ? -26.453 0.553 25.547 1.00 88.38 87 MET A O 1
ATOM 698 N N . ALA A 1 88 ? -25.263 2.444 25.754 1.00 91.69 88 ALA A N 1
ATOM 699 C CA . ALA A 1 88 ? -26.419 3.338 25.716 1.00 91.69 88 ALA A CA 1
ATOM 700 C C . ALA A 1 88 ? -27.215 3.227 24.400 1.00 91.69 88 ALA A C 1
ATOM 702 O O . ALA A 1 88 ? -28.444 3.289 24.407 1.00 91.69 88 ALA A O 1
ATOM 703 N N . LEU A 1 89 ? -26.543 3.018 23.263 1.00 90.88 89 LEU A N 1
ATOM 704 C CA . LEU A 1 89 ? -27.209 2.758 21.981 1.00 90.88 89 LEU A CA 1
ATOM 705 C C . LEU A 1 89 ? -27.997 1.439 22.010 1.00 90.88 89 LEU A C 1
ATOM 707 O O . LEU A 1 89 ? -29.134 1.390 21.534 1.00 90.88 89 LEU A O 1
ATOM 711 N N . GLN A 1 90 ? -27.418 0.386 22.590 1.00 88.31 90 GLN A N 1
ATOM 712 C CA . GLN A 1 90 ? -28.057 -0.928 22.690 1.00 88.31 90 GLN A CA 1
ATOM 713 C C . GLN A 1 90 ? -29.290 -0.909 23.602 1.00 88.31 90 GLN A C 1
ATOM 715 O O . GLN A 1 90 ? -30.304 -1.509 23.249 1.00 88.31 90 GLN A O 1
ATOM 720 N N . THR A 1 91 ? -29.250 -0.187 24.728 1.00 92.19 91 THR A N 1
ATOM 721 C CA . THR A 1 91 ? -30.408 -0.066 25.638 1.00 92.19 91 THR A CA 1
ATOM 722 C C . THR A 1 91 ? -31.582 0.684 25.005 1.00 92.19 91 THR A C 1
ATOM 724 O O . THR A 1 91 ? -32.730 0.417 25.343 1.00 92.19 91 THR A O 1
ATOM 727 N N . HIS A 1 92 ? -31.317 1.547 24.019 1.00 90.69 92 HIS A N 1
ATOM 728 C CA . HIS A 1 92 ? -32.336 2.194 23.184 1.00 90.69 92 HIS A CA 1
ATOM 729 C C . HIS A 1 92 ? -32.786 1.333 21.985 1.00 90.69 92 HIS A C 1
ATOM 731 O O . HIS A 1 92 ? -33.455 1.830 21.076 1.00 90.69 92 HIS A O 1
ATOM 737 N N . GLY A 1 93 ? -32.406 0.051 21.940 1.00 88.69 93 GLY A N 1
ATOM 738 C CA . GLY A 1 93 ? -32.802 -0.891 20.891 1.00 88.69 93 GLY A CA 1
ATOM 739 C C . GLY A 1 93 ? -32.088 -0.686 19.550 1.00 88.69 93 GLY A C 1
ATOM 740 O O . GLY A 1 93 ? -32.543 -1.196 18.524 1.00 88.69 93 GLY A O 1
ATOM 741 N N . ILE A 1 94 ? -30.981 0.066 19.512 1.00 89.75 94 ILE A N 1
ATOM 742 C CA . ILE A 1 94 ? -30.195 0.253 18.288 1.00 89.75 94 ILE A CA 1
ATOM 743 C C . ILE A 1 94 ? -29.175 -0.891 18.182 1.00 89.75 94 ILE A C 1
ATOM 745 O O . ILE A 1 94 ? -28.264 -0.969 19.005 1.00 89.75 94 ILE A O 1
ATOM 749 N N . PRO A 1 95 ? -29.268 -1.765 17.160 1.00 87.19 95 PRO A N 1
ATOM 750 C CA . PRO A 1 95 ? -28.336 -2.879 17.016 1.00 87.19 95 PRO A CA 1
ATOM 751 C C . PRO A 1 95 ? -26.915 -2.389 16.720 1.00 87.19 95 PRO A C 1
ATOM 753 O O . PRO A 1 95 ? -26.719 -1.492 15.893 1.00 87.19 95 PRO A O 1
ATOM 756 N N . THR A 1 96 ? -25.917 -3.048 17.315 1.00 84.94 96 THR A N 1
ATOM 757 C CA . THR A 1 96 ? -24.481 -2.740 17.169 1.00 84.94 96 THR A CA 1
ATOM 758 C C . THR A 1 96 ? -24.040 -2.707 15.704 1.00 84.94 96 THR A C 1
ATOM 760 O O . THR A 1 96 ? -23.256 -1.855 15.288 1.00 84.94 96 THR A O 1
ATOM 763 N N . LYS A 1 97 ? -24.625 -3.583 14.877 1.00 87.44 97 LYS A N 1
ATOM 764 C CA . LYS A 1 97 ? -24.394 -3.661 13.425 1.00 87.44 97 LYS A CA 1
ATOM 765 C C . LYS A 1 97 ? -24.642 -2.340 12.688 1.00 87.44 97 LYS A C 1
ATOM 767 O O . LYS A 1 97 ? -24.006 -2.082 11.669 1.00 87.44 97 LYS A O 1
ATOM 772 N N . ARG A 1 98 ? -25.527 -1.466 13.191 1.00 88.75 98 ARG A N 1
ATOM 773 C CA . ARG A 1 98 ? -25.805 -0.159 12.559 1.00 88.75 98 ARG A CA 1
ATOM 774 C C . ARG A 1 98 ? -24.645 0.826 12.664 1.00 88.75 98 ARG A C 1
ATOM 776 O O . ARG A 1 98 ? -24.614 1.781 11.889 1.00 88.75 98 ARG A O 1
ATOM 783 N N . VAL A 1 99 ? -23.687 0.592 13.560 1.00 91.38 99 VAL A N 1
ATOM 784 C CA . VAL A 1 99 ? -22.497 1.439 13.703 1.00 91.38 99 VAL A CA 1
ATOM 785 C C . VAL A 1 99 ? -21.574 1.335 12.478 1.00 91.38 99 VAL A C 1
ATOM 787 O O . VAL A 1 99 ? -20.849 2.279 12.196 1.00 91.38 99 VAL A O 1
ATOM 790 N N . VAL A 1 100 ? -21.670 0.268 11.670 1.00 92.75 100 VAL A N 1
ATOM 791 C CA . VAL A 1 100 ? -20.916 0.121 10.404 1.00 92.75 100 VAL A CA 1
ATOM 792 C C . VAL A 1 100 ? -21.295 1.177 9.360 1.00 92.75 100 VAL A C 1
ATOM 794 O O . VAL A 1 100 ? -20.438 1.628 8.605 1.00 92.75 100 VAL A O 1
ATOM 797 N N . ILE A 1 101 ? -22.565 1.592 9.309 1.00 92.88 101 ILE A N 1
ATOM 798 C CA . ILE A 1 101 ? -23.119 2.444 8.240 1.00 92.88 101 ILE A CA 1
ATOM 799 C C . ILE A 1 101 ? -22.310 3.738 8.005 1.00 92.88 101 ILE A C 1
ATOM 801 O O . ILE A 1 101 ? -21.953 3.987 6.854 1.00 92.88 101 ILE A O 1
ATOM 805 N N . PRO A 1 102 ? -21.996 4.574 9.019 1.00 92.81 102 PRO A N 1
ATOM 806 C CA . PRO A 1 102 ? -21.181 5.774 8.806 1.00 92.81 102 PRO A CA 1
ATOM 807 C C . PRO A 1 102 ? -19.797 5.470 8.226 1.00 92.81 102 PRO A C 1
ATOM 809 O O . PRO A 1 102 ? -19.370 6.162 7.307 1.00 92.81 102 PRO A O 1
ATOM 812 N N . PHE A 1 103 ? -19.117 4.425 8.702 1.00 95.81 103 PHE A N 1
ATOM 813 C CA . PHE A 1 103 ? -17.803 4.042 8.178 1.00 95.81 103 PHE A CA 1
ATOM 814 C C . PHE A 1 103 ? -17.896 3.510 6.743 1.00 95.81 103 PHE A C 1
ATOM 816 O O . PHE A 1 103 ? -17.023 3.785 5.921 1.00 95.81 103 PHE A O 1
ATOM 823 N N . LEU A 1 104 ? -18.976 2.803 6.401 1.00 95.25 104 LEU A N 1
ATOM 824 C CA . LEU A 1 104 ? -19.227 2.323 5.041 1.00 95.25 104 LEU A CA 1
ATOM 825 C C . LEU A 1 104 ? -19.472 3.493 4.075 1.00 95.25 104 LEU A C 1
ATOM 827 O O . LEU A 1 104 ? -18.904 3.528 2.990 1.00 95.25 104 LEU A O 1
ATOM 831 N N . LEU A 1 105 ? -20.245 4.501 4.491 1.00 94.62 105 LEU A N 1
ATOM 832 C CA . LEU A 1 105 ? -20.429 5.729 3.708 1.00 94.62 105 LEU A CA 1
ATOM 833 C C . LEU A 1 105 ? -19.111 6.494 3.526 1.00 94.62 105 LEU A C 1
ATOM 835 O O . LEU A 1 105 ? -18.804 6.933 2.419 1.00 94.62 105 LEU A O 1
ATOM 839 N N . LEU A 1 106 ? -18.319 6.623 4.595 1.00 95.44 106 LEU A N 1
ATOM 840 C CA . LEU A 1 106 ? -17.007 7.269 4.547 1.00 95.44 106 LEU A CA 1
ATOM 841 C C . LEU A 1 106 ? -16.067 6.550 3.571 1.00 95.44 106 LEU A C 1
ATOM 843 O O . LEU A 1 106 ? -15.467 7.181 2.705 1.00 95.44 106 LEU A O 1
ATOM 847 N N . SER A 1 107 ? -15.964 5.227 3.682 1.00 96.06 107 SER A N 1
ATOM 848 C CA . SER A 1 107 ? -15.095 4.420 2.822 1.00 96.06 107 SER A CA 1
ATOM 849 C C . SER A 1 107 ? -15.557 4.369 1.374 1.00 96.06 107 SER A C 1
ATOM 851 O O . SER A 1 107 ? -14.704 4.321 0.497 1.00 96.06 107 SER A O 1
ATOM 853 N N . LEU A 1 108 ? -16.857 4.464 1.091 1.00 96.69 108 LEU A N 1
ATOM 854 C CA . LEU A 1 108 ? -17.355 4.589 -0.279 1.00 96.69 108 LEU A CA 1
ATOM 855 C C . LEU A 1 108 ? -16.872 5.893 -0.934 1.00 96.69 108 LEU A C 1
ATOM 857 O O . LEU A 1 108 ? -16.373 5.875 -2.059 1.00 96.69 108 LEU A O 1
ATOM 861 N N . ILE A 1 109 ? -16.964 7.016 -0.213 1.00 96.38 109 ILE A N 1
ATOM 862 C CA . ILE A 1 109 ? -16.472 8.321 -0.685 1.00 96.38 109 ILE A CA 1
ATOM 863 C C . ILE A 1 109 ? -14.953 8.275 -0.888 1.00 96.38 109 ILE A C 1
ATOM 865 O O . ILE A 1 109 ? -14.445 8.716 -1.919 1.00 96.38 109 ILE A O 1
ATOM 869 N N . LEU A 1 110 ? -14.223 7.711 0.076 1.00 97.00 110 LEU A N 1
ATOM 870 C CA . LEU A 1 110 ? -12.766 7.604 0.011 1.00 97.00 110 LEU A CA 1
ATOM 871 C C . LEU A 1 110 ? -12.286 6.617 -1.054 1.00 97.00 110 LEU A C 1
ATOM 873 O O . LEU A 1 110 ? -11.247 6.855 -1.654 1.00 97.00 110 LEU A O 1
ATOM 877 N N . SER A 1 111 ? -13.036 5.549 -1.323 1.00 96.75 111 SER A N 1
ATOM 878 C CA . SER A 1 111 ? -12.762 4.586 -2.392 1.00 96.75 111 SER A CA 1
ATOM 879 C C . SER A 1 111 ? -12.873 5.247 -3.766 1.00 96.75 111 SER A C 1
ATOM 881 O O . SER A 1 111 ? -11.970 5.122 -4.596 1.00 96.75 111 SER A O 1
ATOM 883 N N . LEU A 1 112 ? -13.924 6.048 -3.978 1.00 96.06 112 LEU A N 1
ATOM 884 C CA . LEU A 1 112 ? -14.061 6.854 -5.189 1.00 96.06 112 LEU A CA 1
ATOM 885 C C . LEU A 1 112 ? -12.927 7.884 -5.306 1.00 96.06 112 LEU A C 1
ATOM 887 O O . LEU A 1 112 ? -12.331 8.029 -6.372 1.00 96.06 112 LEU A O 1
ATOM 891 N N . GLY A 1 113 ? -12.586 8.561 -4.205 1.00 95.62 113 GLY A N 1
ATOM 892 C CA . GLY A 1 113 ? -11.445 9.476 -4.152 1.00 95.62 113 GLY A CA 1
ATOM 893 C C . GLY A 1 113 ? -10.119 8.786 -4.488 1.00 95.62 113 GLY A C 1
ATOM 894 O O . GLY A 1 113 ? -9.353 9.297 -5.301 1.00 95.62 113 GLY A O 1
ATOM 895 N N . ALA A 1 114 ? -9.871 7.600 -3.929 1.00 94.62 114 ALA A N 1
ATOM 896 C CA . ALA A 1 114 ? -8.679 6.797 -4.185 1.00 94.62 114 ALA A CA 1
ATOM 897 C C . ALA A 1 114 ? -8.579 6.390 -5.658 1.00 94.62 114 ALA A C 1
ATOM 899 O O . ALA A 1 114 ? -7.508 6.523 -6.246 1.00 94.62 114 ALA A O 1
ATOM 900 N N . TYR A 1 115 ? -9.692 5.982 -6.275 1.00 93.81 115 TYR A N 1
ATOM 901 C CA . TYR A 1 115 ? -9.743 5.676 -7.704 1.00 93.81 115 TYR A CA 1
ATOM 902 C C . TYR A 1 115 ? -9.379 6.889 -8.565 1.00 93.81 115 TYR A C 1
ATOM 904 O O . TYR A 1 115 ? -8.520 6.794 -9.442 1.00 93.81 115 TYR A O 1
ATOM 912 N N . LEU A 1 116 ? -9.979 8.052 -8.286 1.00 93.81 116 LEU A N 1
ATOM 913 C CA . LEU A 1 116 ? -9.686 9.285 -9.021 1.00 93.81 116 LEU A CA 1
ATOM 914 C C . LEU A 1 116 ? -8.220 9.708 -8.857 1.00 93.81 116 LEU A C 1
ATOM 916 O O . LEU A 1 116 ? -7.571 10.088 -9.832 1.00 93.81 116 LEU A O 1
ATOM 920 N N . LEU A 1 117 ? -7.669 9.597 -7.647 1.00 93.00 117 LEU A N 1
ATOM 921 C CA . LEU A 1 117 ? -6.251 9.856 -7.410 1.00 93.00 117 LEU A CA 1
ATOM 922 C C . LEU A 1 117 ? -5.369 8.880 -8.198 1.00 93.00 117 LEU A C 1
ATOM 924 O O . LEU A 1 117 ? -4.448 9.323 -8.882 1.00 93.00 117 LEU A O 1
ATOM 928 N N . ASN A 1 118 ? -5.661 7.580 -8.143 1.00 90.75 118 ASN A N 1
ATOM 929 C CA . ASN A 1 118 ? -4.853 6.524 -8.756 1.00 90.75 118 ASN A CA 1
ATOM 930 C C . ASN A 1 118 ? -4.887 6.554 -10.297 1.00 90.75 118 ASN A C 1
ATOM 932 O O . ASN A 1 118 ? -3.886 6.239 -10.947 1.00 90.75 118 ASN A O 1
ATOM 936 N N . ASP A 1 119 ? -6.009 6.949 -10.902 1.00 89.81 119 ASP A N 1
ATOM 937 C CA . ASP A 1 119 ? -6.135 6.986 -12.364 1.00 89.81 119 ASP A CA 1
ATOM 938 C C . ASP A 1 119 ? -5.697 8.323 -12.985 1.00 89.81 119 ASP A C 1
ATOM 940 O O . ASP A 1 119 ? -5.148 8.321 -14.086 1.00 89.81 119 ASP A O 1
ATOM 944 N N . PHE A 1 120 ? -5.874 9.456 -12.288 1.00 89.31 120 PHE A N 1
ATOM 945 C CA . PHE A 1 120 ? -5.603 10.788 -12.854 1.00 89.31 120 PHE A CA 1
ATOM 946 C C . PHE A 1 120 ? -4.369 11.492 -12.275 1.00 89.31 120 PHE A C 1
ATOM 948 O O . PHE A 1 120 ? -3.584 12.069 -13.032 1.00 89.31 120 PHE A O 1
ATOM 955 N N . LEU A 1 121 ? -4.188 11.491 -10.949 1.00 90.69 121 LEU A N 1
ATOM 956 C CA . LEU A 1 121 ? -3.106 12.253 -10.307 1.00 90.69 121 LEU A CA 1
ATOM 957 C C . LEU A 1 121 ? -1.812 11.443 -10.212 1.00 90.69 121 LEU A C 1
ATOM 959 O O . LEU A 1 121 ? -0.755 11.934 -10.609 1.00 90.69 121 LEU A O 1
ATOM 963 N N . VAL A 1 122 ? -1.895 10.205 -9.722 1.00 90.75 122 VAL A N 1
ATOM 964 C CA . VAL A 1 122 ? -0.742 9.328 -9.474 1.00 90.75 122 VAL A CA 1
ATOM 965 C C . VAL A 1 122 ? 0.125 9.125 -10.721 1.00 90.75 122 VAL A C 1
ATOM 967 O O . VAL A 1 122 ? 1.327 9.335 -10.605 1.00 90.75 122 VAL A O 1
ATOM 970 N N . PRO A 1 123 ? -0.404 8.821 -11.924 1.00 86.88 123 PRO A N 1
ATOM 971 C CA . PRO A 1 123 ? 0.436 8.583 -13.104 1.00 86.88 123 PRO A CA 1
ATOM 972 C C . PRO A 1 123 ? 1.308 9.792 -13.477 1.00 86.88 123 PRO A C 1
ATOM 974 O O . PRO A 1 123 ? 2.496 9.659 -13.770 1.00 86.88 123 PRO A O 1
ATOM 977 N N . ASN A 1 124 ? 0.734 10.998 -13.407 1.00 86.31 124 ASN A N 1
ATOM 978 C CA . ASN A 1 124 ? 1.437 12.240 -13.733 1.00 86.31 124 ASN A CA 1
ATOM 979 C C . ASN A 1 124 ? 2.504 12.590 -12.688 1.00 86.31 124 ASN A C 1
ATOM 981 O O . ASN A 1 124 ? 3.585 13.071 -13.030 1.00 86.31 124 ASN A O 1
ATOM 985 N N . PHE A 1 125 ? 2.195 12.360 -11.414 1.00 89.94 125 PHE A N 1
ATOM 986 C CA . PHE A 1 125 ? 3.089 12.649 -10.299 1.00 89.94 125 PHE A CA 1
ATOM 987 C C . PHE A 1 125 ? 4.215 11.622 -10.182 1.00 89.94 125 PHE A C 1
ATOM 989 O O . PHE A 1 125 ? 5.370 12.020 -10.061 1.00 89.94 125 PHE A O 1
ATOM 996 N N . ASN A 1 126 ? 3.922 10.334 -10.355 1.00 85.69 126 ASN A N 1
ATOM 997 C CA . ASN A 1 126 ? 4.934 9.284 -10.407 1.00 85.69 126 ASN A CA 1
ATOM 998 C C . ASN A 1 126 ? 5.908 9.487 -11.565 1.00 85.69 126 ASN A C 1
ATOM 1000 O O . ASN A 1 126 ? 7.106 9.283 -11.397 1.00 85.69 126 ASN A O 1
ATOM 1004 N N . HIS A 1 127 ? 5.432 9.940 -12.728 1.00 81.38 127 HIS A N 1
ATOM 1005 C CA . HIS A 1 127 ? 6.332 10.260 -13.832 1.00 81.38 127 HIS A CA 1
ATOM 1006 C C . HIS A 1 127 ? 7.347 11.345 -13.434 1.00 81.38 127 HIS A C 1
ATOM 1008 O O . HIS A 1 127 ? 8.548 11.157 -13.614 1.00 81.38 127 HIS A O 1
ATOM 1014 N N . LYS A 1 128 ? 6.890 12.426 -12.786 1.00 84.50 128 LYS A N 1
ATOM 1015 C CA . LYS A 1 128 ? 7.774 13.472 -12.239 1.00 84.50 128 LYS A CA 1
ATOM 1016 C C . LYS A 1 128 ? 8.659 12.965 -11.097 1.00 84.50 128 LYS A C 1
ATOM 1018 O O . LYS A 1 128 ? 9.802 13.402 -10.979 1.00 84.50 128 LYS A O 1
ATOM 1023 N N . ALA A 1 129 ? 8.164 12.041 -10.271 1.00 84.25 129 ALA A N 1
ATOM 1024 C CA . ALA A 1 129 ? 8.945 11.397 -9.218 1.00 84.25 129 ALA A CA 1
ATOM 1025 C C . ALA A 1 129 ? 10.097 10.581 -9.816 1.00 84.25 129 ALA A C 1
ATOM 1027 O O . ALA A 1 129 ? 11.235 10.725 -9.378 1.00 84.25 129 ALA A O 1
ATOM 1028 N N . ASN A 1 130 ? 9.827 9.801 -10.865 1.00 77.31 130 ASN A N 1
ATOM 1029 C CA . ASN A 1 130 ? 10.834 9.035 -11.594 1.00 77.31 130 ASN A CA 1
ATOM 1030 C C . ASN A 1 130 ? 11.856 9.952 -12.270 1.00 77.31 130 ASN A C 1
ATOM 1032 O O . ASN A 1 130 ? 13.057 9.714 -12.157 1.00 77.31 130 ASN A O 1
ATOM 1036 N N . GLU A 1 131 ? 11.418 11.042 -12.905 1.00 76.38 131 GLU A N 1
ATOM 1037 C CA . GLU A 1 131 ? 12.336 12.046 -13.454 1.00 76.38 131 GLU A CA 1
ATOM 1038 C C . GLU A 1 131 ? 13.227 12.667 -12.369 1.00 76.38 131 GLU A C 1
ATOM 1040 O O . GLU A 1 131 ? 14.436 12.808 -12.563 1.00 76.38 131 GLU A O 1
ATOM 1045 N N . ALA A 1 132 ? 12.654 13.025 -11.215 1.00 80.12 132 ALA A N 1
ATOM 1046 C CA . ALA A 1 132 ? 13.393 13.571 -10.081 1.00 80.12 132 ALA A CA 1
ATOM 1047 C C . ALA A 1 132 ? 14.398 12.554 -9.517 1.00 80.12 132 ALA A C 1
ATOM 1049 O O . ALA A 1 132 ? 15.542 12.903 -9.228 1.00 80.12 132 ALA A O 1
ATOM 1050 N N . LEU A 1 133 ? 13.998 11.290 -9.411 1.00 76.81 133 LEU A N 1
ATOM 1051 C CA . LEU A 1 133 ? 14.829 10.182 -8.957 1.00 76.81 133 LEU A CA 1
ATOM 1052 C C . LEU A 1 133 ? 16.006 9.941 -9.917 1.00 76.81 133 LEU A C 1
ATOM 1054 O O . LEU A 1 133 ? 17.158 9.916 -9.489 1.00 76.81 133 LEU A O 1
ATOM 1058 N N . ILE A 1 134 ? 15.769 9.887 -11.227 1.00 71.62 134 ILE A N 1
ATOM 1059 C CA . ILE A 1 134 ? 16.838 9.736 -12.226 1.00 71.62 134 ILE A CA 1
ATOM 1060 C C . ILE A 1 134 ? 17.785 10.947 -12.203 1.00 71.62 134 ILE A C 1
ATOM 1062 O O . ILE A 1 134 ? 19.007 10.783 -12.143 1.00 71.62 134 ILE A O 1
ATOM 1066 N N . ARG A 1 135 ? 17.235 12.168 -12.205 1.00 71.56 135 ARG A N 1
ATOM 1067 C CA . ARG A 1 135 ? 18.007 13.415 -12.316 1.00 71.56 135 ARG A CA 1
ATOM 1068 C C . ARG A 1 135 ? 18.819 13.733 -11.062 1.00 71.56 135 ARG A C 1
ATOM 1070 O O . ARG A 1 135 ? 19.951 14.200 -11.173 1.00 71.56 135 ARG A O 1
ATOM 1077 N N . TYR A 1 136 ? 18.243 13.538 -9.878 1.00 69.81 136 TYR A N 1
ATOM 1078 C CA . TYR A 1 136 ? 18.847 13.974 -8.616 1.00 69.81 136 TYR A CA 1
ATOM 1079 C C . TYR A 1 136 ? 19.492 12.837 -7.833 1.00 69.81 136 TYR A C 1
ATOM 1081 O O . TYR A 1 136 ? 20.500 13.080 -7.169 1.00 69.81 136 TYR A O 1
ATOM 1089 N N . VAL A 1 137 ? 18.935 11.623 -7.909 1.00 64.50 137 VAL A N 1
ATOM 1090 C CA . VAL A 1 137 ? 19.391 10.486 -7.102 1.00 64.50 137 VAL A CA 1
ATOM 1091 C C . VAL A 1 137 ? 20.431 9.666 -7.831 1.00 64.50 137 VAL A C 1
ATOM 1093 O O . VAL A 1 137 ? 21.510 9.452 -7.286 1.00 64.50 137 VAL A O 1
ATOM 1096 N N . TYR A 1 138 ? 20.178 9.270 -9.075 1.00 62.28 138 TYR A N 1
ATOM 1097 C CA . TYR A 1 138 ? 21.095 8.361 -9.755 1.00 62.28 138 TYR A CA 1
ATOM 1098 C C . TYR A 1 138 ? 22.310 9.053 -10.400 1.00 62.28 138 TYR A C 1
ATOM 1100 O O . TYR A 1 138 ? 23.365 8.427 -10.417 1.00 62.28 138 TYR A O 1
ATOM 1108 N N . ARG A 1 139 ? 22.239 10.346 -10.793 1.00 55.50 139 ARG A N 1
ATOM 1109 C CA . ARG A 1 139 ? 23.299 11.202 -11.423 1.00 55.50 139 ARG A CA 1
ATOM 1110 C C . ARG A 1 139 ? 23.954 10.650 -12.705 1.00 55.50 139 ARG A C 1
ATOM 1112 O O . ARG A 1 139 ? 24.245 11.418 -13.614 1.00 55.50 139 ARG A O 1
ATOM 1119 N N . ARG A 1 140 ? 24.153 9.342 -12.806 1.00 49.50 140 ARG A N 1
ATOM 1120 C CA . ARG A 1 140 ? 24.243 8.542 -14.025 1.00 49.50 140 ARG A CA 1
ATOM 1121 C C . ARG A 1 140 ? 23.017 7.645 -14.011 1.00 49.50 140 ARG A C 1
ATOM 1123 O O . ARG A 1 140 ? 22.738 7.075 -12.956 1.00 49.50 140 ARG A O 1
ATOM 1130 N N . PRO A 1 141 ? 22.259 7.512 -15.102 1.00 44.97 141 PRO A N 1
ATOM 1131 C CA . PRO A 1 141 ? 21.156 6.580 -15.096 1.00 44.97 141 PRO A CA 1
ATOM 1132 C C . PRO A 1 141 ? 21.752 5.178 -14.922 1.00 44.97 141 PRO A C 1
ATOM 1134 O O . PRO A 1 141 ? 22.212 4.567 -15.879 1.00 44.97 141 PRO A O 1
ATOM 1137 N N . LYS A 1 142 ? 21.735 4.637 -13.696 1.00 40.03 142 LYS A N 1
ATOM 1138 C CA . LYS A 1 142 ? 21.574 3.197 -13.524 1.00 40.03 142 LYS A CA 1
ATOM 1139 C C . LYS A 1 142 ? 20.188 2.934 -14.072 1.00 40.03 142 LYS A C 1
ATOM 1141 O O . LYS A 1 142 ? 19.211 2.951 -13.325 1.00 40.03 142 LYS A O 1
ATOM 1146 N N . VAL A 1 143 ? 20.090 2.840 -15.399 1.00 44.72 143 VAL A N 1
ATOM 1147 C CA . VAL A 1 143 ? 18.869 2.412 -16.048 1.00 44.72 143 VAL A CA 1
ATOM 1148 C C . VAL A 1 143 ? 18.710 0.989 -15.545 1.00 44.72 143 VAL A C 1
ATOM 1150 O O . VAL A 1 143 ? 19.326 0.058 -16.051 1.00 44.72 143 VAL A O 1
ATOM 1153 N N . THR A 1 144 ? 17.930 0.825 -14.482 1.00 40.56 144 THR A N 1
ATOM 1154 C CA . THR A 1 144 ? 17.320 -0.460 -14.186 1.00 40.56 144 THR A CA 1
ATOM 1155 C C . THR A 1 144 ? 16.286 -0.610 -15.288 1.00 40.56 144 THR A C 1
ATOM 1157 O O . THR A 1 144 ? 15.113 -0.306 -15.097 1.00 40.56 144 THR A O 1
ATOM 1160 N N . VAL A 1 145 ? 16.747 -0.920 -16.505 1.00 46.38 145 VAL A N 1
ATOM 1161 C CA . VAL A 1 145 ? 15.854 -1.279 -17.597 1.00 46.38 145 VAL A CA 1
ATOM 1162 C C . VAL A 1 145 ? 15.122 -2.488 -17.075 1.00 46.38 145 VAL A C 1
ATOM 1164 O O . VAL A 1 145 ? 15.743 -3.519 -16.805 1.00 46.38 145 VAL A O 1
ATOM 1167 N N . LYS A 1 146 ? 13.810 -2.356 -16.886 1.00 45.44 146 LYS A N 1
ATOM 1168 C CA . LYS A 1 146 ? 13.006 -3.538 -16.643 1.00 45.44 146 LYS A CA 1
ATOM 1169 C C . LYS A 1 146 ? 13.112 -4.392 -17.896 1.00 45.44 146 LYS A C 1
ATOM 1171 O O . LYS A 1 146 ? 12.649 -4.020 -18.976 1.00 45.44 146 LYS A O 1
ATOM 1176 N N . MET A 1 147 ? 13.812 -5.503 -17.719 1.00 48.47 147 MET A N 1
ATOM 1177 C CA . MET A 1 147 ? 13.913 -6.604 -18.660 1.00 48.47 147 MET A CA 1
ATOM 1178 C C . MET A 1 147 ? 12.504 -6.981 -19.139 1.00 48.47 147 MET A C 1
ATOM 1180 O O . MET A 1 147 ? 11.542 -6.839 -18.386 1.00 48.47 147 MET A O 1
ATOM 1184 N N . ASN A 1 148 ? 12.377 -7.412 -20.392 1.00 51.16 148 ASN A N 1
ATOM 1185 C CA . ASN A 1 148 ? 11.100 -7.722 -21.051 1.00 51.16 148 ASN A CA 1
ATOM 1186 C C . ASN A 1 148 ? 10.170 -6.518 -21.331 1.00 51.16 148 ASN A C 1
ATOM 1188 O O . ASN A 1 148 ? 8.955 -6.686 -21.440 1.00 51.16 148 ASN A O 1
ATOM 1192 N N . THR A 1 149 ? 10.694 -5.300 -21.495 1.00 52.91 149 THR A N 1
ATOM 1193 C CA . THR A 1 149 ? 9.838 -4.143 -21.820 1.00 52.91 149 THR A CA 1
ATOM 1194 C C . THR A 1 149 ? 9.759 -3.906 -23.324 1.00 52.91 149 THR A C 1
ATOM 1196 O O . THR A 1 149 ? 10.776 -3.699 -23.987 1.00 52.91 149 THR A O 1
ATOM 1199 N N . PHE A 1 150 ? 8.531 -3.876 -23.849 1.00 54.56 150 PHE A N 1
ATOM 1200 C CA . PHE A 1 150 ? 8.246 -3.400 -25.199 1.00 54.56 150 PHE A CA 1
ATOM 1201 C C . PHE A 1 150 ? 7.966 -1.893 -25.222 1.00 54.56 150 PHE A C 1
ATOM 1203 O O . PHE A 1 150 ? 7.226 -1.378 -24.376 1.00 54.56 150 PHE A O 1
ATOM 1210 N N . PHE A 1 151 ? 8.484 -1.184 -26.222 1.00 62.31 151 PHE A N 1
ATOM 1211 C CA . PHE A 1 151 ? 8.181 0.227 -26.453 1.00 62.31 151 PHE A CA 1
ATOM 1212 C C . PHE A 1 151 ? 7.824 0.498 -27.917 1.00 62.31 151 PHE A C 1
ATOM 1214 O O . PHE A 1 151 ? 8.356 -0.126 -28.833 1.00 62.31 151 PHE A O 1
ATOM 1221 N N . LYS A 1 152 ? 6.895 1.434 -28.141 1.00 59.28 152 LYS A N 1
ATOM 1222 C CA . LYS A 1 152 ? 6.527 1.886 -29.485 1.00 59.28 152 LYS A CA 1
ATOM 1223 C C . LYS A 1 152 ? 7.529 2.947 -29.945 1.00 59.28 152 LYS A C 1
ATOM 1225 O O . LYS A 1 152 ? 7.609 4.016 -29.339 1.00 59.28 152 LYS A O 1
ATOM 1230 N N . GLY A 1 153 ? 8.274 2.634 -30.996 1.00 60.50 153 GLY A N 1
ATOM 1231 C CA . GLY A 1 153 ? 9.138 3.565 -31.709 1.00 60.50 153 GLY A CA 1
ATOM 1232 C C . GLY A 1 153 ? 8.376 4.406 -32.737 1.00 60.50 153 GLY A C 1
ATOM 1233 O O . GLY A 1 153 ? 7.141 4.458 -32.752 1.00 60.50 153 GLY A O 1
ATOM 1234 N N . GLN A 1 154 ? 9.104 5.095 -33.609 1.00 59.12 154 GLN A N 1
ATOM 1235 C CA . GLN A 1 154 ? 8.513 5.816 -34.737 1.00 59.12 154 GLN A CA 1
ATOM 1236 C C . GLN A 1 154 ? 7.996 4.870 -35.832 1.00 59.12 154 GLN A C 1
ATOM 1238 O O . GLN A 1 154 ? 8.478 3.751 -35.978 1.00 59.12 154 GLN A O 1
ATOM 1243 N N . LYS A 1 155 ? 7.026 5.345 -36.632 1.00 61.94 155 LYS A N 1
ATOM 1244 C CA . LYS A 1 155 ? 6.546 4.679 -37.864 1.00 61.94 155 LYS A CA 1
ATOM 1245 C C . LYS A 1 155 ? 6.076 3.224 -37.658 1.00 61.94 155 LYS A C 1
ATOM 1247 O O . LYS A 1 155 ? 6.458 2.338 -38.410 1.00 61.94 155 LYS A O 1
ATOM 1252 N N . ASP A 1 156 ? 5.284 2.983 -36.610 1.00 68.62 156 ASP A N 1
ATOM 1253 C CA . ASP A 1 156 ? 4.716 1.662 -36.272 1.00 68.62 156 ASP A CA 1
ATOM 1254 C C . ASP A 1 156 ? 5.744 0.539 -36.042 1.00 68.62 156 ASP A C 1
ATOM 1256 O O . ASP A 1 156 ? 5.456 -0.647 -36.221 1.00 68.62 156 ASP A O 1
ATOM 1260 N N . LYS A 1 157 ? 6.933 0.919 -35.556 1.00 73.75 157 LYS A N 1
ATOM 1261 C CA . LYS A 1 157 ? 7.918 -0.011 -35.004 1.00 73.75 157 LYS A CA 1
ATOM 1262 C C . LYS A 1 157 ? 7.667 -0.264 -33.517 1.00 73.75 157 LYS A C 1
ATOM 1264 O O . LYS A 1 157 ? 7.433 0.674 -32.756 1.00 73.75 157 LYS A O 1
ATOM 1269 N N . TYR A 1 158 ? 7.752 -1.513 -33.080 1.00 75.44 158 TYR A N 1
ATOM 1270 C CA . TYR A 1 158 ? 7.704 -1.915 -31.676 1.00 75.44 158 TYR A CA 1
ATOM 1271 C C . TYR A 1 158 ? 8.992 -2.637 -31.335 1.00 75.44 158 TYR A C 1
ATOM 1273 O O . TYR A 1 158 ? 9.373 -3.579 -32.012 1.00 75.44 158 TYR A O 1
ATOM 1281 N N . PHE A 1 159 ? 9.653 -2.215 -30.278 1.00 76.62 159 PHE A N 1
ATOM 1282 C CA . PHE A 1 159 ? 10.925 -2.768 -29.853 1.00 76.62 159 PHE A CA 1
ATOM 1283 C C . PHE A 1 159 ? 10.728 -3.541 -28.566 1.00 76.62 159 PHE A C 1
ATOM 1285 O O . PHE A 1 159 ? 10.077 -3.039 -27.659 1.00 76.62 159 PHE A O 1
ATOM 1292 N N . TYR A 1 160 ? 11.340 -4.706 -28.474 1.00 74.31 160 TYR A N 1
ATOM 1293 C CA . TYR A 1 160 ? 11.500 -5.515 -27.285 1.00 74.31 160 TYR A CA 1
ATOM 1294 C C . TYR A 1 160 ? 12.964 -5.588 -26.943 1.00 74.31 160 TYR A C 1
ATOM 1296 O O . TYR A 1 160 ? 13.790 -5.876 -27.808 1.00 74.31 160 TYR A O 1
ATOM 1304 N N . VAL A 1 161 ? 13.273 -5.400 -25.673 1.00 73.69 161 VAL A N 1
ATOM 1305 C CA . VAL A 1 161 ? 14.623 -5.572 -25.166 1.00 73.69 161 VAL A CA 1
ATOM 1306 C C . VAL A 1 161 ? 14.540 -6.498 -23.968 1.00 73.69 161 VAL A C 1
ATOM 1308 O O . VAL A 1 161 ? 13.930 -6.158 -22.950 1.00 73.69 161 VAL A O 1
ATOM 1311 N N . LYS A 1 162 ? 15.165 -7.672 -24.073 1.00 65.50 162 LYS A N 1
ATOM 1312 C CA . LYS A 1 162 ? 15.206 -8.616 -22.956 1.00 65.50 162 LYS A CA 1
ATOM 1313 C C . LYS A 1 162 ? 16.170 -8.155 -21.871 1.00 65.50 162 LYS A C 1
ATOM 1315 O O . LYS A 1 162 ? 15.832 -8.239 -20.698 1.00 65.50 162 LYS A O 1
ATOM 1320 N N . ARG A 1 163 ? 17.355 -7.652 -22.233 1.00 66.88 163 ARG A N 1
ATOM 1321 C CA . ARG A 1 163 ? 18.363 -7.171 -21.273 1.00 66.88 163 ARG A CA 1
ATOM 1322 C C . ARG A 1 163 ? 19.104 -5.957 -21.823 1.00 66.88 163 ARG A C 1
ATOM 1324 O O . ARG A 1 163 ? 19.424 -5.915 -23.002 1.00 66.88 163 ARG A O 1
ATOM 1331 N N . PHE A 1 164 ? 19.410 -4.992 -20.965 1.00 70.44 164 PHE A N 1
ATOM 1332 C CA . PHE A 1 164 ? 20.250 -3.844 -21.302 1.00 70.44 164 PHE A CA 1
ATOM 1333 C C . PHE A 1 164 ? 21.379 -3.725 -20.292 1.00 70.44 164 PHE A C 1
ATOM 1335 O O . PHE A 1 164 ? 21.127 -3.779 -19.089 1.00 70.44 164 PHE A O 1
ATOM 1342 N N . ASP A 1 165 ? 22.591 -3.558 -20.799 1.00 64.75 165 ASP A N 1
ATOM 1343 C CA . ASP A 1 165 ? 23.753 -3.179 -20.017 1.00 64.75 165 ASP A CA 1
ATOM 1344 C C . ASP A 1 165 ? 23.934 -1.650 -20.091 1.00 64.75 165 ASP A C 1
ATOM 1346 O O . ASP A 1 165 ? 24.252 -1.126 -21.166 1.00 64.75 165 ASP A O 1
ATOM 1350 N N . PRO A 1 166 ? 23.689 -0.913 -18.992 1.00 57.19 166 PRO A N 1
ATOM 1351 C CA . PRO A 1 166 ? 23.813 0.540 -18.971 1.00 57.19 166 PRO A CA 1
ATOM 1352 C C . PRO A 1 166 ? 25.262 1.040 -18.985 1.00 57.19 166 PRO A C 1
ATOM 1354 O O . PRO A 1 166 ? 25.474 2.188 -19.376 1.00 57.19 166 PRO A O 1
ATOM 1357 N N . ASP A 1 167 ? 26.237 0.222 -18.576 1.00 58.00 167 ASP A N 1
ATOM 1358 C CA . ASP A 1 167 ? 27.648 0.616 -18.523 1.00 58.00 167 ASP A CA 1
ATOM 1359 C C . ASP A 1 167 ? 28.299 0.479 -19.908 1.00 58.00 167 ASP A C 1
ATOM 1361 O O . ASP A 1 167 ? 29.028 1.373 -20.343 1.00 58.00 167 ASP A O 1
ATOM 1365 N N . GLU A 1 168 ? 27.957 -0.581 -20.647 1.00 67.81 168 GLU A N 1
ATOM 1366 C CA . GLU A 1 168 ? 28.442 -0.807 -22.018 1.00 67.81 168 GLU A CA 1
ATOM 1367 C C . GLU A 1 168 ? 27.513 -0.240 -23.110 1.00 67.81 168 GLU A C 1
ATOM 1369 O O . GLU A 1 168 ? 27.882 -0.221 -24.285 1.00 67.81 168 GLU A O 1
ATOM 1374 N N . LYS A 1 169 ? 26.310 0.237 -22.749 1.00 71.00 169 LYS A N 1
ATOM 1375 C CA . LYS A 1 169 ? 25.224 0.619 -23.679 1.00 71.00 169 LYS A CA 1
ATOM 1376 C C . LYS A 1 169 ? 24.865 -0.493 -24.679 1.00 71.00 169 LYS A C 1
ATOM 1378 O O . LYS A 1 169 ? 24.591 -0.228 -25.852 1.00 71.00 169 LYS A O 1
ATOM 1383 N N . VAL A 1 170 ? 24.844 -1.740 -24.217 1.00 80.62 170 VAL A N 1
ATOM 1384 C CA . VAL A 1 170 ? 24.550 -2.910 -25.058 1.00 80.62 170 VAL A CA 1
ATOM 1385 C C . VAL A 1 170 ? 23.180 -3.477 -24.710 1.00 80.62 170 VAL A C 1
ATOM 1387 O O . VAL A 1 170 ? 22.913 -3.859 -23.573 1.00 80.62 170 VAL A O 1
ATOM 1390 N N . PHE A 1 171 ? 22.303 -3.593 -25.700 1.00 80.38 171 PHE A N 1
ATOM 1391 C CA . PHE A 1 171 ? 21.085 -4.389 -25.589 1.00 80.38 171 PHE A CA 1
ATOM 1392 C C . PHE A 1 171 ? 21.379 -5.845 -25.949 1.00 80.38 171 PHE A C 1
ATOM 1394 O O . PHE A 1 171 ? 22.097 -6.106 -26.908 1.00 80.38 171 PHE A O 1
ATOM 1401 N N . ASN A 1 172 ? 20.806 -6.793 -25.214 1.00 81.69 172 ASN A N 1
ATOM 1402 C CA . ASN A 1 172 ? 20.865 -8.221 -25.508 1.00 81.69 172 ASN A CA 1
ATOM 1403 C C . ASN A 1 172 ? 19.448 -8.765 -25.734 1.00 81.69 172 ASN A C 1
ATOM 1405 O O . ASN A 1 172 ? 18.517 -8.395 -25.010 1.00 81.69 172 ASN A O 1
ATOM 1409 N N . ASP A 1 173 ? 19.323 -9.656 -26.718 1.00 83.00 173 ASP A N 1
ATOM 1410 C CA . ASP A 1 173 ? 18.073 -10.225 -27.234 1.00 83.00 173 ASP A CA 1
ATOM 1411 C C . ASP A 1 173 ? 17.026 -9.132 -27.538 1.00 83.00 173 ASP A C 1
ATOM 1413 O O . ASP A 1 173 ? 16.065 -8.909 -26.792 1.00 83.00 173 ASP A O 1
ATOM 1417 N N . VAL A 1 174 ? 17.247 -8.420 -28.644 1.00 84.12 174 VAL A N 1
ATOM 1418 C CA . VAL A 1 174 ? 16.374 -7.356 -29.149 1.00 84.12 174 VAL A CA 1
ATOM 1419 C C . VAL A 1 174 ? 15.428 -7.924 -30.201 1.00 84.12 174 VAL A C 1
ATOM 1421 O O . VAL A 1 174 ? 15.867 -8.625 -31.109 1.00 84.12 174 VAL A O 1
ATOM 1424 N N . ILE A 1 175 ? 14.135 -7.607 -30.108 1.00 86.19 175 ILE A N 1
ATOM 1425 C CA . ILE A 1 175 ? 13.153 -7.909 -31.161 1.00 86.19 175 ILE A CA 1
ATOM 1426 C C . ILE A 1 175 ? 12.508 -6.606 -31.628 1.00 86.19 175 ILE A C 1
ATOM 1428 O O . ILE A 1 175 ? 12.014 -5.844 -30.811 1.00 86.19 175 ILE A O 1
ATOM 1432 N N . ILE A 1 176 ? 12.469 -6.346 -32.927 1.00 86.12 176 ILE A N 1
ATOM 1433 C CA . ILE A 1 176 ? 11.876 -5.147 -33.521 1.00 86.12 176 ILE A CA 1
ATOM 1434 C C . ILE A 1 176 ? 10.768 -5.583 -34.474 1.00 86.12 176 ILE A C 1
ATOM 1436 O O . ILE A 1 176 ? 11.027 -6.241 -35.473 1.00 86.12 176 ILE A O 1
ATOM 1440 N N . TYR A 1 177 ? 9.529 -5.216 -34.180 1.00 82.62 177 TYR A N 1
ATOM 1441 C CA . TYR A 1 177 ? 8.365 -5.465 -35.020 1.00 82.62 177 TYR A CA 1
ATOM 1442 C C . TYR A 1 177 ? 8.065 -4.211 -35.821 1.00 82.62 177 TYR A C 1
ATOM 1444 O O . TYR A 1 177 ? 7.687 -3.197 -35.249 1.00 82.62 177 TYR A O 1
ATOM 1452 N N . GLU A 1 178 ? 8.185 -4.271 -37.135 1.00 83.12 178 GLU A N 1
ATOM 1453 C CA . GLU A 1 178 ? 7.761 -3.212 -38.042 1.00 83.12 178 GLU A CA 1
ATOM 1454 C C . GLU A 1 178 ? 6.400 -3.600 -38.621 1.00 83.12 178 GLU A C 1
ATOM 1456 O O . GLU A 1 178 ? 6.301 -4.486 -39.475 1.00 83.12 178 GLU A O 1
ATOM 1461 N N . ILE A 1 179 ? 5.332 -2.968 -38.134 1.00 75.56 179 ILE A N 1
ATOM 1462 C CA . ILE A 1 179 ? 3.968 -3.267 -38.574 1.00 75.56 179 ILE A CA 1
ATOM 1463 C C . ILE A 1 179 ? 3.574 -2.257 -39.650 1.00 75.56 179 ILE A C 1
ATOM 1465 O O . ILE A 1 179 ? 3.139 -1.153 -39.342 1.00 75.56 179 ILE A O 1
ATOM 1469 N N . HIS A 1 180 ? 3.692 -2.639 -40.921 1.00 73.44 180 HIS A N 1
ATOM 1470 C CA . HIS A 1 180 ? 3.103 -1.878 -42.023 1.00 73.44 180 HIS A CA 1
ATOM 1471 C C . HIS A 1 180 ? 1.731 -2.470 -42.357 1.00 73.44 180 HIS A C 1
ATOM 1473 O O . HIS A 1 180 ? 1.553 -3.680 -42.258 1.00 73.44 180 HIS A O 1
ATOM 1479 N N . HIS A 1 181 ? 0.771 -1.644 -42.796 1.00 59.50 181 HIS A N 1
ATOM 1480 C CA . HIS A 1 181 ? -0.644 -2.002 -43.029 1.00 59.50 181 HIS A CA 1
ATOM 1481 C C . HIS A 1 181 ? -0.925 -3.317 -43.794 1.00 59.50 181 HIS A C 1
ATOM 1483 O O . HIS A 1 181 ? -2.061 -3.788 -43.764 1.00 59.50 181 HIS A O 1
ATOM 1489 N N . ARG A 1 182 ? 0.063 -3.908 -44.482 1.00 60.41 182 ARG A N 1
ATOM 1490 C CA . ARG A 1 182 ? -0.045 -5.215 -45.152 1.00 60.41 182 ARG A CA 1
ATOM 1491 C C . ARG A 1 182 ? 1.110 -6.196 -44.907 1.00 60.41 182 ARG A C 1
ATOM 1493 O O . ARG A 1 182 ? 0.939 -7.352 -45.259 1.00 60.41 182 ARG A O 1
ATOM 1500 N N . ASN A 1 183 ? 2.225 -5.774 -44.302 1.00 69.56 183 ASN A N 1
ATOM 1501 C CA . ASN A 1 183 ? 3.400 -6.619 -44.060 1.00 69.56 183 ASN A CA 1
ATOM 1502 C C . ASN A 1 183 ? 3.947 -6.353 -42.654 1.00 69.56 183 ASN A C 1
ATOM 1504 O O . ASN A 1 183 ? 4.333 -5.227 -42.331 1.00 69.56 183 ASN A O 1
ATOM 1508 N N . THR A 1 184 ? 4.019 -7.401 -41.837 1.00 78.75 184 THR A N 1
ATOM 1509 C CA . THR A 1 184 ? 4.716 -7.364 -40.550 1.00 78.75 184 THR A CA 1
ATOM 1510 C C . THR A 1 184 ? 6.102 -7.961 -40.733 1.00 78.75 184 THR A C 1
ATOM 1512 O O . THR A 1 184 ? 6.238 -9.108 -41.159 1.00 78.75 184 THR A O 1
ATOM 1515 N N . ARG A 1 185 ? 7.127 -7.178 -40.405 1.00 85.31 185 ARG A N 1
ATOM 1516 C CA . ARG A 1 185 ? 8.521 -7.620 -40.379 1.00 85.31 185 ARG A CA 1
ATOM 1517 C C . ARG A 1 185 ? 8.984 -7.695 -38.931 1.00 85.31 185 ARG A C 1
ATOM 1519 O O . ARG A 1 185 ? 8.735 -6.775 -38.162 1.00 85.31 185 ARG A O 1
ATOM 1526 N N . VAL A 1 186 ? 9.647 -8.779 -38.554 1.00 87.12 186 VAL A N 1
ATOM 1527 C CA . VAL A 1 186 ? 10.179 -9.007 -37.209 1.00 87.12 186 VAL A CA 1
ATOM 1528 C C . VAL A 1 186 ? 11.689 -9.161 -37.313 1.00 87.12 186 VAL A C 1
ATOM 1530 O O . VAL A 1 186 ? 12.176 -10.083 -37.954 1.00 87.12 186 VAL A O 1
ATOM 1533 N N . VAL A 1 187 ? 12.443 -8.258 -36.703 1.00 88.88 187 VAL A N 1
ATOM 1534 C CA . VAL A 1 187 ? 13.906 -8.291 -36.661 1.00 88.88 187 VAL A CA 1
ATOM 1535 C C . VAL A 1 187 ? 14.329 -8.756 -35.279 1.00 88.88 187 VAL A C 1
ATOM 1537 O O . VAL A 1 187 ? 14.092 -8.063 -34.299 1.00 88.88 187 VAL A O 1
ATOM 1540 N N . TYR A 1 188 ? 14.950 -9.921 -35.185 1.00 89.75 188 TYR A N 1
ATOM 1541 C CA . TYR A 1 188 ? 15.607 -10.399 -33.976 1.00 89.75 188 TYR A CA 1
ATOM 1542 C C . TYR A 1 188 ? 17.104 -10.102 -34.055 1.00 89.75 188 TYR A C 1
ATOM 1544 O O . TYR A 1 188 ? 17.701 -10.282 -35.110 1.00 89.75 188 TYR A O 1
ATOM 1552 N N . ALA A 1 189 ? 17.725 -9.691 -32.955 1.00 91.12 189 ALA A N 1
ATOM 1553 C CA . ALA A 1 189 ? 19.171 -9.551 -32.849 1.00 91.12 189 ALA A CA 1
ATOM 1554 C C . ALA A 1 189 ? 19.646 -9.979 -31.465 1.00 91.12 189 ALA A C 1
ATOM 1556 O O . ALA A 1 189 ? 19.059 -9.597 -30.451 1.00 91.12 189 ALA A O 1
ATOM 1557 N N . LYS A 1 190 ? 20.741 -10.739 -31.408 1.00 88.25 190 LYS A N 1
ATOM 1558 C CA . LYS A 1 190 ? 21.306 -11.180 -30.129 1.00 88.25 190 LYS A CA 1
ATOM 1559 C C . LYS A 1 190 ? 21.914 -10.021 -29.349 1.00 88.25 190 LYS A C 1
ATOM 1561 O O . LYS A 1 190 ? 21.813 -10.003 -28.124 1.00 88.25 190 LYS A O 1
ATOM 1566 N N . LYS A 1 191 ? 22.528 -9.055 -30.040 1.00 88.94 191 LYS A N 1
ATOM 1567 C CA . LYS A 1 191 ? 23.063 -7.829 -29.431 1.00 88.94 191 LYS A CA 1
ATOM 1568 C C . LYS A 1 191 ? 22.717 -6.592 -30.254 1.00 88.94 191 LYS A C 1
ATOM 1570 O O . LYS A 1 191 ? 22.680 -6.666 -31.475 1.00 88.94 191 LYS A O 1
ATOM 1575 N N . ALA A 1 192 ? 22.525 -5.453 -29.600 1.00 87.88 192 ALA A N 1
ATOM 1576 C CA . ALA A 1 192 ? 22.493 -4.146 -30.247 1.00 87.88 192 ALA A CA 1
ATOM 1577 C C . ALA A 1 192 ? 23.398 -3.169 -29.497 1.00 87.88 192 ALA A C 1
ATOM 1579 O O . ALA A 1 192 ? 23.328 -3.099 -28.270 1.00 87.88 192 ALA A O 1
ATOM 1580 N N . TYR A 1 193 ? 24.247 -2.434 -30.208 1.00 88.12 193 TYR A N 1
ATOM 1581 C CA . TYR A 1 193 ? 25.243 -1.557 -29.597 1.00 88.12 193 TYR A CA 1
ATOM 1582 C C . TYR A 1 193 ? 25.458 -0.274 -30.410 1.00 88.12 193 TYR A C 1
ATOM 1584 O O . TYR A 1 193 ? 25.222 -0.237 -31.618 1.00 88.12 193 TYR A O 1
ATOM 1592 N N . GLU A 1 194 ? 25.897 0.790 -29.738 1.00 86.19 194 GLU A N 1
ATOM 1593 C CA . GLU A 1 194 ? 26.146 2.100 -30.346 1.00 86.19 194 GLU A CA 1
ATOM 1594 C C . GLU A 1 194 ? 27.623 2.234 -30.758 1.00 86.19 194 GLU A C 1
ATOM 1596 O O . GLU A 1 194 ? 28.526 2.064 -29.936 1.00 86.19 194 GLU A O 1
ATOM 1601 N N . LYS A 1 195 ? 27.898 2.594 -32.017 1.00 85.44 195 LYS A N 1
ATOM 1602 C CA . LYS A 1 195 ? 29.249 2.895 -32.519 1.00 85.44 195 LYS A CA 1
ATOM 1603 C C . LYS A 1 195 ? 29.220 4.190 -33.329 1.00 85.44 195 LYS A C 1
ATOM 1605 O O . LYS A 1 195 ? 28.565 4.274 -34.360 1.00 85.44 195 LYS A O 1
ATOM 1610 N N . LYS A 1 196 ? 29.959 5.208 -32.866 1.00 81.56 196 LYS A N 1
ATOM 1611 C CA . LYS A 1 196 ? 30.037 6.552 -33.486 1.00 81.56 196 LYS A CA 1
ATOM 1612 C C . LYS A 1 196 ? 28.669 7.243 -33.682 1.00 81.56 196 LYS A C 1
ATOM 1614 O O . LYS A 1 196 ? 28.496 7.991 -34.636 1.00 81.56 196 LYS A O 1
ATOM 1619 N N . GLY A 1 197 ? 27.717 7.021 -32.772 1.00 75.50 197 GLY A N 1
ATOM 1620 C CA . GLY A 1 197 ? 26.387 7.645 -32.817 1.00 75.50 197 GLY A CA 1
ATOM 1621 C C . GLY A 1 197 ? 25.349 6.908 -33.667 1.00 75.50 197 GLY A C 1
ATOM 1622 O O . GLY A 1 197 ? 24.213 7.371 -33.737 1.00 75.50 197 GLY A O 1
ATOM 1623 N N . GLU A 1 198 ? 25.729 5.774 -34.258 1.00 82.56 198 GLU A N 1
ATOM 1624 C CA . GLU A 1 198 ? 24.879 4.879 -35.044 1.00 82.56 198 GLU A CA 1
ATOM 1625 C C . GLU A 1 198 ? 24.693 3.550 -34.303 1.00 82.56 198 GLU A C 1
ATOM 1627 O O . GLU A 1 198 ? 25.599 3.090 -33.601 1.00 82.56 198 GLU A O 1
ATOM 1632 N N . TRP A 1 199 ? 23.525 2.928 -34.455 1.00 87.00 199 TRP A N 1
ATOM 1633 C CA . TRP A 1 199 ? 23.204 1.662 -33.797 1.00 87.00 199 TRP A CA 1
ATOM 1634 C C . TRP A 1 199 ? 23.419 0.478 -34.734 1.00 87.00 199 TRP A C 1
ATOM 1636 O O . TRP A 1 199 ? 22.984 0.485 -35.886 1.00 87.00 199 TRP A O 1
ATOM 1646 N N . TYR A 1 200 ? 24.069 -0.556 -34.210 1.00 90.69 200 TYR A N 1
ATOM 1647 C CA . TYR A 1 200 ? 24.372 -1.791 -34.919 1.00 90.69 200 TYR A CA 1
ATOM 1648 C C . TYR A 1 200 ? 23.713 -2.962 -34.202 1.00 90.69 200 TYR A C 1
ATOM 1650 O O . TYR A 1 200 ? 23.861 -3.128 -32.991 1.00 90.69 200 TYR A O 1
ATOM 1658 N N . LEU A 1 201 ? 22.980 -3.770 -34.959 1.00 91.00 201 LEU A N 1
ATOM 1659 C CA . LEU A 1 201 ? 22.427 -5.051 -34.543 1.00 91.00 201 LEU A CA 1
ATOM 1660 C C . LEU A 1 201 ? 23.422 -6.146 -34.924 1.00 91.00 201 LEU A C 1
ATOM 1662 O O . LEU A 1 201 ? 23.903 -6.150 -36.053 1.00 91.00 201 LEU A O 1
ATOM 1666 N N . LYS A 1 202 ? 23.709 -7.073 -34.012 1.00 92.56 202 LYS A N 1
ATOM 1667 C CA . LYS A 1 202 ? 24.654 -8.175 -34.210 1.00 92.56 202 LYS A CA 1
ATOM 1668 C C . LYS A 1 202 ? 23.985 -9.534 -34.012 1.00 92.56 202 LYS A C 1
ATOM 1670 O O . LYS A 1 202 ? 23.159 -9.682 -33.104 1.00 92.56 202 LYS A O 1
ATOM 1675 N N . ASP A 1 203 ? 24.386 -10.504 -34.832 1.00 91.25 203 ASP A N 1
ATOM 1676 C CA . ASP A 1 203 ? 23.878 -11.880 -34.875 1.00 91.25 203 ASP A CA 1
ATOM 1677 C C . ASP A 1 203 ? 22.342 -11.896 -34.961 1.00 91.25 203 ASP A C 1
ATOM 1679 O O . ASP A 1 203 ? 21.641 -12.315 -34.029 1.00 91.25 203 ASP A O 1
ATOM 1683 N N . GLY A 1 204 ? 21.807 -11.327 -36.042 1.00 90.62 204 GLY A N 1
ATOM 1684 C CA . GLY A 1 204 ? 20.381 -11.084 -36.194 1.00 90.62 204 GLY A CA 1
ATOM 1685 C C . GLY A 1 204 ? 19.716 -11.836 -37.337 1.00 90.62 204 GLY A C 1
ATOM 1686 O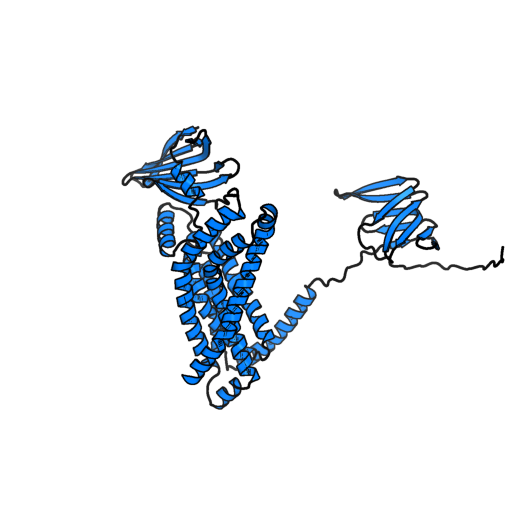 O . GLY A 1 204 ? 20.345 -12.348 -38.260 1.00 90.62 204 GLY A O 1
ATOM 1687 N N . ARG A 1 205 ? 18.392 -11.925 -37.238 1.00 92.25 205 ARG A N 1
ATOM 1688 C CA . ARG A 1 205 ? 17.502 -12.618 -38.167 1.00 92.25 205 ARG A CA 1
ATOM 1689 C C . ARG A 1 205 ? 16.303 -11.741 -38.466 1.00 92.25 205 ARG A C 1
ATOM 1691 O O . ARG A 1 205 ? 15.710 -11.163 -37.558 1.00 92.25 205 ARG A O 1
ATOM 1698 N N . ILE A 1 206 ? 15.921 -11.664 -39.729 1.00 89.94 206 ILE A N 1
ATOM 1699 C CA . ILE A 1 206 ? 14.735 -10.946 -40.185 1.00 89.94 206 ILE A CA 1
ATOM 1700 C C . ILE A 1 206 ? 13.703 -11.980 -40.595 1.00 89.94 206 ILE A C 1
ATOM 1702 O O . ILE A 1 206 ? 13.979 -12.851 -41.415 1.00 89.94 206 ILE A O 1
ATOM 1706 N N . PHE A 1 207 ? 12.506 -11.853 -40.044 1.00 88.62 207 PHE A N 1
ATOM 1707 C CA . PHE A 1 207 ? 11.344 -12.641 -40.404 1.00 88.62 207 PHE A CA 1
ATOM 1708 C C . PHE A 1 207 ? 10.289 -11.743 -41.040 1.00 88.62 207 PHE A C 1
ATOM 1710 O O . PHE A 1 207 ? 10.060 -10.622 -40.584 1.00 88.62 207 PHE A O 1
ATOM 1717 N N . THR A 1 208 ? 9.599 -12.259 -42.044 1.00 86.25 208 THR A N 1
ATOM 1718 C CA . THR A 1 208 ? 8.431 -11.620 -42.651 1.00 86.25 208 THR A CA 1
ATOM 1719 C C . THR A 1 208 ? 7.219 -12.510 -42.417 1.00 86.25 208 THR A C 1
ATOM 1721 O O . THR A 1 208 ? 7.316 -13.735 -42.491 1.00 86.25 208 THR A O 1
ATOM 1724 N N . VAL A 1 209 ? 6.077 -11.913 -42.088 1.00 80.06 209 VAL A N 1
ATOM 1725 C CA . VAL A 1 209 ? 4.827 -12.658 -41.904 1.00 80.06 209 VAL A CA 1
ATOM 1726 C C . VAL A 1 209 ? 4.219 -12.963 -43.274 1.00 80.06 209 VAL A C 1
ATOM 1728 O O . VAL A 1 209 ? 3.909 -12.046 -44.034 1.00 80.06 209 VAL A O 1
ATOM 1731 N N . ASP A 1 210 ? 4.074 -14.249 -43.601 1.00 75.56 210 ASP A N 1
ATOM 1732 C CA . ASP A 1 210 ? 3.422 -14.705 -44.834 1.00 75.56 210 ASP A CA 1
ATOM 1733 C C . ASP A 1 210 ? 1.890 -14.515 -44.761 1.00 75.56 210 ASP A C 1
ATOM 1735 O O . ASP A 1 210 ? 1.326 -14.292 -43.690 1.00 75.56 210 ASP A O 1
ATOM 1739 N N . ARG A 1 211 ? 1.181 -14.650 -45.890 1.00 72.69 211 ARG A N 1
ATOM 1740 C CA . ARG A 1 211 ? -0.287 -14.506 -46.001 1.00 72.69 211 ARG A CA 1
ATOM 1741 C C . ARG A 1 211 ? -1.073 -15.410 -45.045 1.00 72.69 211 ARG A C 1
ATOM 1743 O O . ARG A 1 211 ? -2.205 -15.084 -44.704 1.00 72.69 211 ARG A O 1
ATOM 1750 N N . ASN A 1 212 ? -0.464 -16.506 -44.598 1.00 72.50 212 ASN A N 1
ATOM 1751 C CA . ASN A 1 212 ? -1.039 -17.462 -43.651 1.00 72.50 212 ASN A CA 1
ATOM 1752 C C . ASN A 1 212 ? -0.736 -17.128 -42.174 1.00 72.50 212 ASN A C 1
ATOM 1754 O O . ASN A 1 212 ? -1.115 -17.890 -41.290 1.00 72.50 212 ASN A O 1
ATOM 1758 N N . GLY A 1 213 ? -0.039 -16.022 -41.888 1.00 67.62 213 GLY A N 1
ATOM 1759 C CA . GLY A 1 213 ? 0.309 -15.596 -40.528 1.00 67.62 213 GLY A CA 1
ATOM 1760 C C . GLY A 1 213 ? 1.567 -16.250 -39.939 1.00 67.62 213 GLY A C 1
ATOM 1761 O O . GLY A 1 213 ? 1.917 -15.964 -38.797 1.00 67.62 213 GLY A O 1
ATOM 1762 N N . TYR A 1 214 ? 2.269 -17.099 -40.696 1.00 75.19 214 TYR A N 1
ATOM 1763 C CA . TYR A 1 214 ? 3.513 -17.738 -40.254 1.00 75.19 214 TYR A CA 1
ATOM 1764 C C . TYR A 1 214 ? 4.735 -16.847 -40.493 1.00 75.19 214 TYR A C 1
ATOM 1766 O O . TYR A 1 214 ? 4.821 -16.140 -41.498 1.00 75.19 214 TYR A O 1
ATOM 1774 N N . LEU A 1 215 ? 5.706 -16.918 -39.578 1.00 79.06 215 LEU A N 1
ATOM 1775 C CA . LEU A 1 215 ? 6.997 -16.248 -39.720 1.00 79.06 215 LEU A CA 1
ATOM 1776 C C . LEU A 1 215 ? 7.872 -17.007 -40.721 1.00 79.06 215 LEU A C 1
ATOM 1778 O O . LEU A 1 215 ? 8.261 -18.149 -40.478 1.00 79.06 215 LEU A O 1
ATOM 1782 N N . LYS A 1 216 ? 8.219 -16.352 -41.828 1.00 85.25 216 LYS A N 1
ATOM 1783 C CA . LYS A 1 216 ? 9.195 -16.833 -42.805 1.00 85.25 216 LYS A CA 1
ATOM 1784 C C . LYS A 1 216 ? 10.524 -16.125 -42.570 1.00 85.25 216 LYS A C 1
ATOM 1786 O O . LYS A 1 216 ? 10.557 -14.897 -42.557 1.00 85.25 216 LYS A O 1
ATOM 1791 N N . LEU A 1 217 ? 11.608 -16.882 -42.391 1.00 86.50 217 LEU A N 1
ATOM 1792 C CA . LEU A 1 217 ? 12.958 -16.316 -42.336 1.00 86.50 217 LEU A CA 1
ATOM 1793 C C . LEU A 1 217 ? 13.297 -15.704 -43.702 1.00 86.50 217 LEU A C 1
ATOM 1795 O O . LEU A 1 217 ? 13.240 -16.391 -44.720 1.00 86.50 217 LEU A O 1
ATOM 1799 N N . ASP A 1 218 ? 13.601 -14.414 -43.700 1.00 85.31 218 ASP A N 1
ATOM 1800 C CA . ASP A 1 218 ? 13.904 -13.618 -44.889 1.00 85.31 218 ASP A CA 1
ATOM 1801 C C . ASP A 1 218 ? 15.421 -13.463 -45.061 1.00 85.31 218 ASP A C 1
ATOM 1803 O O . ASP A 1 218 ? 15.960 -13.639 -46.149 1.00 85.31 218 ASP A O 1
ATOM 1807 N N . MET A 1 219 ? 16.130 -13.186 -43.960 1.00 88.31 219 MET A N 1
ATOM 1808 C CA . MET A 1 219 ? 17.571 -12.924 -43.968 1.00 88.31 219 MET A CA 1
ATOM 1809 C C . MET A 1 219 ? 18.206 -13.210 -42.603 1.00 88.31 219 MET A C 1
ATOM 1811 O O . MET A 1 219 ? 17.602 -12.935 -41.565 1.00 88.31 219 MET A O 1
ATOM 1815 N N . GLU A 1 220 ? 19.448 -13.690 -42.607 1.00 90.75 220 GLU A N 1
ATOM 1816 C CA . GLU A 1 220 ? 20.351 -13.672 -41.450 1.00 90.75 220 GLU A CA 1
ATOM 1817 C C . GLU A 1 220 ? 21.475 -12.661 -41.704 1.00 90.75 220 GLU A C 1
ATOM 1819 O O . GLU A 1 220 ? 21.904 -12.485 -42.846 1.00 90.75 220 GLU A O 1
ATOM 1824 N N . PHE A 1 221 ? 21.929 -11.973 -40.659 1.00 91.06 221 PHE A N 1
ATOM 1825 C CA . PHE A 1 221 ? 23.014 -11.001 -40.753 1.00 91.06 221 PHE A CA 1
ATOM 1826 C C . PHE A 1 221 ? 23.931 -11.076 -39.530 1.00 91.06 221 PHE A C 1
ATOM 1828 O O . PHE A 1 221 ? 23.465 -11.202 -38.396 1.00 91.06 221 PHE A O 1
ATOM 1835 N N . ASP A 1 222 ? 25.236 -10.930 -39.759 1.00 88.69 222 ASP A N 1
ATOM 1836 C CA . ASP A 1 222 ? 26.217 -10.843 -38.674 1.00 88.69 222 ASP A CA 1
ATOM 1837 C C . ASP A 1 222 ? 26.199 -9.459 -38.029 1.00 88.69 222 ASP A C 1
ATOM 1839 O O . ASP A 1 222 ? 26.197 -9.346 -36.808 1.00 88.69 222 ASP A O 1
ATOM 1843 N N . GLU A 1 223 ? 26.138 -8.398 -38.836 1.00 90.31 223 GLU A N 1
ATOM 1844 C CA . GLU A 1 223 ? 26.056 -7.019 -38.366 1.00 90.31 223 GLU A CA 1
ATOM 1845 C C . GLU A 1 223 ? 25.205 -6.173 -39.321 1.00 90.31 223 GLU A C 1
ATOM 1847 O O . GLU A 1 223 ? 25.415 -6.181 -40.532 1.00 90.31 223 GLU A O 1
ATOM 1852 N N . MET A 1 224 ? 24.230 -5.441 -38.782 1.00 89.56 224 MET A N 1
ATOM 1853 C CA . MET A 1 224 ? 23.340 -4.570 -39.547 1.00 89.56 224 MET A CA 1
ATOM 1854 C C . MET A 1 224 ? 23.232 -3.212 -38.863 1.00 89.56 224 MET A C 1
ATOM 1856 O O . MET A 1 224 ? 22.851 -3.122 -37.696 1.00 89.56 224 MET A O 1
ATOM 1860 N N . GLN A 1 225 ? 23.523 -2.144 -39.602 1.00 87.25 225 GLN A N 1
ATOM 1861 C CA . GLN A 1 225 ? 23.252 -0.788 -39.139 1.00 87.25 225 GLN A CA 1
ATOM 1862 C C . GLN A 1 225 ? 21.744 -0.518 -39.190 1.00 87.25 225 GLN A C 1
ATOM 1864 O O . GLN A 1 225 ? 21.080 -0.813 -40.187 1.00 87.25 225 GLN A O 1
ATOM 1869 N N . MET A 1 226 ? 21.204 0.071 -38.126 1.00 81.75 226 MET A N 1
ATOM 1870 C CA . MET A 1 226 ? 19.808 0.484 -38.070 1.00 81.75 226 MET A CA 1
ATOM 1871 C C . MET A 1 226 ? 19.686 1.852 -37.402 1.00 81.75 226 MET A C 1
ATOM 1873 O O . MET A 1 226 ? 20.189 2.062 -36.301 1.00 81.75 226 MET A O 1
ATOM 1877 N N . ASP A 1 227 ? 18.969 2.775 -38.042 1.00 81.38 227 ASP A N 1
ATOM 1878 C CA . ASP A 1 227 ? 18.650 4.065 -37.433 1.00 81.38 227 ASP A CA 1
ATOM 1879 C C . ASP A 1 227 ? 17.527 3.889 -36.401 1.00 81.38 227 ASP A C 1
ATOM 1881 O O . ASP A 1 227 ? 16.337 3.888 -36.726 1.00 81.38 227 ASP A O 1
ATOM 1885 N N . ILE A 1 228 ? 17.937 3.655 -35.153 1.00 76.31 228 ILE A N 1
AT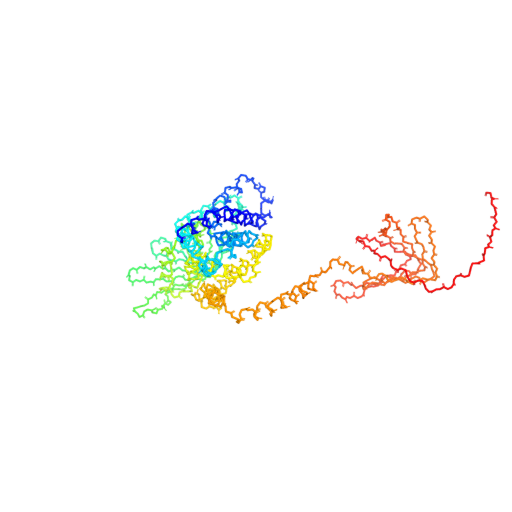OM 1886 C CA . ILE A 1 228 ? 17.058 3.495 -33.985 1.00 76.31 228 ILE A CA 1
ATOM 1887 C C . ILE A 1 228 ? 17.433 4.472 -32.866 1.00 76.31 228 ILE A C 1
ATOM 1889 O O . ILE A 1 228 ? 17.037 4.295 -31.718 1.00 76.31 228 ILE A O 1
ATOM 1893 N N . LYS A 1 229 ? 18.207 5.520 -33.173 1.00 73.44 229 LYS A N 1
ATOM 1894 C CA . LYS A 1 229 ? 18.783 6.421 -32.164 1.00 73.44 229 LYS A CA 1
ATOM 1895 C C . LYS A 1 229 ? 17.713 7.118 -31.322 1.00 73.44 229 LYS A C 1
ATOM 1897 O O . LYS A 1 229 ? 17.747 7.046 -30.096 1.00 73.44 229 LYS A O 1
ATOM 1902 N N . GLN A 1 230 ? 16.728 7.738 -31.974 1.00 66.56 230 GLN A N 1
ATOM 1903 C CA . GLN A 1 230 ? 15.616 8.401 -31.278 1.00 66.56 230 GLN A CA 1
ATOM 1904 C C . GLN A 1 230 ? 14.709 7.406 -30.544 1.00 66.56 230 GLN A C 1
ATOM 1906 O O . GLN A 1 230 ? 14.130 7.740 -29.511 1.00 66.56 230 GLN A O 1
ATOM 1911 N N . ASP A 1 231 ? 14.584 6.186 -31.067 1.00 68.56 231 ASP A N 1
ATOM 1912 C CA . ASP A 1 231 ? 13.801 5.115 -30.454 1.00 68.56 231 ASP A CA 1
ATOM 1913 C C . ASP A 1 231 ? 14.472 4.622 -29.165 1.00 68.56 231 ASP A C 1
ATOM 1915 O O . ASP A 1 231 ? 13.812 4.498 -28.135 1.00 68.56 231 ASP A O 1
ATOM 1919 N N . VAL A 1 232 ? 15.795 4.453 -29.173 1.00 67.75 232 VAL A N 1
ATOM 1920 C CA . VAL A 1 232 ? 16.589 4.100 -27.992 1.00 67.75 232 VAL A CA 1
ATOM 1921 C C . VAL A 1 232 ? 16.614 5.228 -26.958 1.00 67.75 232 VAL A C 1
ATOM 1923 O O . VAL A 1 232 ? 16.430 4.975 -25.769 1.00 67.75 232 VAL A O 1
ATOM 1926 N N . GLU A 1 233 ? 16.783 6.484 -27.369 1.00 64.38 233 GLU A N 1
ATOM 1927 C CA . GLU A 1 233 ? 16.714 7.618 -26.438 1.00 64.38 233 GLU A CA 1
ATOM 1928 C C . GLU A 1 233 ? 15.330 7.719 -25.779 1.00 64.38 233 GLU A C 1
ATOM 1930 O O . GLU A 1 233 ? 15.229 7.967 -24.574 1.00 64.38 233 GLU A O 1
ATOM 193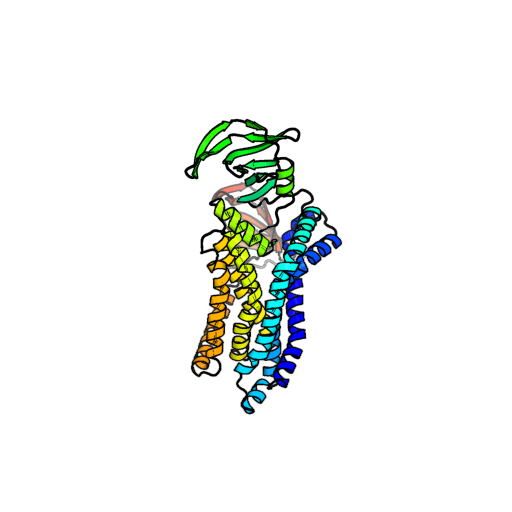5 N N . ARG A 1 234 ? 14.253 7.443 -26.528 1.00 60.72 234 ARG A N 1
ATOM 1936 C CA . ARG A 1 234 ? 12.901 7.289 -25.968 1.00 60.72 234 ARG A CA 1
ATOM 1937 C C . ARG A 1 234 ? 12.785 6.076 -25.059 1.00 60.72 234 ARG A C 1
ATOM 1939 O O . ARG A 1 234 ? 12.147 6.185 -24.024 1.00 60.72 234 ARG A O 1
ATOM 1946 N N . PHE A 1 235 ? 13.397 4.943 -25.380 1.00 61.50 235 PHE A N 1
ATOM 1947 C CA . PHE A 1 235 ? 13.403 3.783 -24.489 1.00 61.50 235 PHE A CA 1
ATOM 1948 C C . PHE A 1 235 ? 14.047 4.098 -23.141 1.00 61.50 235 PHE A C 1
ATOM 1950 O O . PHE A 1 235 ? 13.510 3.735 -22.099 1.00 61.50 235 PHE A O 1
ATOM 1957 N N . ILE A 1 236 ? 15.171 4.812 -23.162 1.00 56.66 236 ILE A N 1
ATOM 1958 C CA . ILE A 1 236 ? 15.921 5.182 -21.962 1.00 56.66 236 ILE A CA 1
ATOM 1959 C C . ILE A 1 236 ? 15.176 6.261 -21.156 1.00 56.66 236 ILE A C 1
ATOM 1961 O O . ILE A 1 236 ? 15.211 6.237 -19.928 1.00 56.66 236 ILE A O 1
ATOM 1965 N N . SER A 1 237 ? 14.471 7.185 -21.821 1.00 50.22 237 SER A N 1
ATOM 1966 C CA . SER A 1 237 ? 13.762 8.302 -21.169 1.00 50.22 237 SER A CA 1
ATOM 1967 C C . SER A 1 237 ? 12.290 8.032 -20.815 1.00 50.22 237 SER A C 1
ATOM 1969 O O . SER A 1 237 ? 11.765 8.669 -19.905 1.00 50.22 237 SER A O 1
ATOM 1971 N N . ALA A 1 238 ? 11.613 7.094 -21.485 1.00 49.47 238 ALA A N 1
ATOM 1972 C CA . ALA A 1 238 ? 10.156 6.913 -21.425 1.00 49.47 238 ALA A CA 1
ATOM 1973 C C . ALA A 1 238 ? 9.697 5.608 -20.750 1.00 49.47 238 ALA A C 1
ATOM 1975 O O . ALA A 1 238 ? 8.565 5.165 -20.973 1.00 49.47 238 ALA A O 1
ATOM 1976 N N . GLN A 1 239 ? 10.523 4.995 -19.899 1.00 54.66 239 GLN A N 1
ATOM 1977 C CA . GLN A 1 239 ? 10.110 3.859 -19.065 1.00 54.66 239 GLN A CA 1
ATOM 1978 C C . GLN A 1 239 ? 9.152 4.330 -17.955 1.00 54.66 239 GLN A C 1
ATOM 1980 O O . GLN A 1 239 ? 9.487 4.339 -16.775 1.00 54.66 239 GLN A O 1
ATOM 1985 N N . LYS A 1 240 ? 7.928 4.730 -18.323 1.00 55.16 240 LYS A N 1
ATOM 1986 C CA . LYS A 1 240 ? 6.802 4.663 -17.389 1.00 55.16 240 LYS A CA 1
ATOM 1987 C C . LYS A 1 240 ? 6.661 3.195 -17.005 1.00 55.16 240 LYS A C 1
ATOM 1989 O O . LYS A 1 240 ? 6.421 2.356 -17.878 1.00 55.16 240 LYS A O 1
ATOM 1994 N N . THR A 1 241 ? 6.814 2.881 -15.725 1.00 63.09 241 THR A N 1
ATOM 1995 C CA . THR A 1 241 ? 6.499 1.541 -15.227 1.00 63.09 241 THR A CA 1
ATOM 1996 C C . THR A 1 241 ? 5.001 1.301 -15.431 1.00 63.09 241 THR A C 1
ATOM 1998 O O . THR A 1 241 ? 4.232 2.258 -15.506 1.00 63.09 241 THR A O 1
ATOM 2001 N N . ALA A 1 242 ? 4.547 0.046 -15.514 1.00 62.44 242 ALA A N 1
ATOM 2002 C CA . ALA A 1 242 ? 3.114 -0.281 -15.573 1.00 62.44 242 ALA A CA 1
ATOM 2003 C C . AL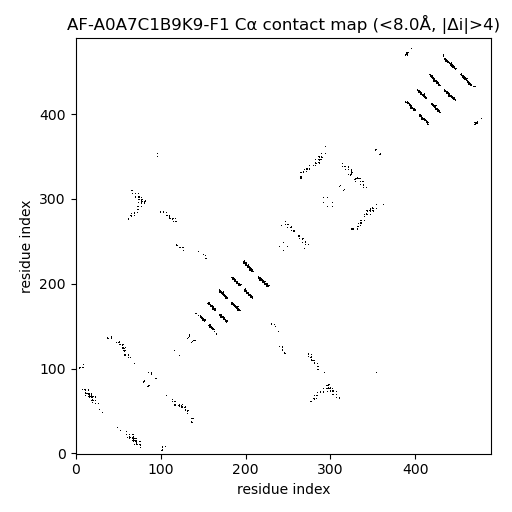A A 1 242 ? 2.292 0.454 -14.486 1.00 62.44 242 ALA A C 1
ATOM 2005 O O . ALA A 1 242 ? 1.179 0.911 -14.735 1.00 62.44 242 ALA A O 1
ATOM 2006 N N . ARG A 1 243 ? 2.899 0.685 -13.317 1.00 64.06 243 ARG A N 1
ATOM 2007 C CA . ARG A 1 243 ? 2.340 1.466 -12.205 1.00 64.06 243 ARG A CA 1
ATOM 2008 C C . ARG A 1 243 ? 2.136 2.964 -12.502 1.00 64.06 243 ARG A C 1
ATOM 2010 O O . ARG A 1 243 ? 1.248 3.584 -11.922 1.00 64.06 243 ARG A O 1
ATOM 2017 N N . ASP A 1 244 ? 2.911 3.533 -13.423 1.00 73.50 244 ASP A N 1
ATOM 2018 C CA . ASP A 1 244 ? 2.906 4.962 -13.790 1.00 73.50 244 ASP A CA 1
ATOM 2019 C C . ASP A 1 244 ? 1.991 5.260 -14.983 1.00 73.50 244 ASP A C 1
ATOM 2021 O O . ASP A 1 244 ? 1.964 6.379 -15.501 1.00 73.50 244 ASP A O 1
ATOM 2025 N N . MET A 1 245 ? 1.272 4.245 -15.458 1.00 76.19 245 MET A N 1
ATOM 2026 C CA . MET A 1 245 ? 0.316 4.367 -16.547 1.00 76.19 245 MET A CA 1
ATOM 2027 C C . MET A 1 245 ? -1.095 4.562 -16.006 1.00 76.19 245 MET A C 1
ATOM 2029 O O . MET A 1 245 ? -1.467 4.052 -14.947 1.00 76.19 245 MET A O 1
ATOM 2033 N N . THR A 1 246 ? -1.906 5.289 -16.763 1.00 85.44 246 THR A N 1
ATOM 2034 C CA . THR A 1 246 ? -3.356 5.345 -16.526 1.00 85.44 246 THR A CA 1
ATOM 2035 C C . THR A 1 246 ? -4.005 4.005 -16.885 1.00 85.44 246 THR A C 1
ATOM 2037 O O . THR A 1 246 ? -3.465 3.226 -17.677 1.00 85.44 246 THR A O 1
ATOM 2040 N N . SER A 1 247 ? -5.211 3.738 -16.386 1.00 86.38 247 SER A N 1
ATOM 2041 C CA . SER A 1 247 ? -5.958 2.516 -16.724 1.00 86.38 247 SER A CA 1
ATOM 2042 C C . SER A 1 247 ? -6.244 2.413 -18.227 1.00 86.38 247 SER A C 1
ATOM 2044 O O . SER A 1 247 ? -6.263 1.319 -18.795 1.00 86.38 247 SER A O 1
ATOM 2046 N N . ARG A 1 248 ? -6.418 3.556 -18.908 1.00 85.88 248 ARG A N 1
ATOM 2047 C CA . ARG A 1 248 ? -6.596 3.620 -20.369 1.00 85.88 248 ARG A CA 1
ATOM 2048 C C . ARG A 1 248 ? -5.318 3.243 -21.116 1.00 85.88 248 ARG A C 1
ATOM 2050 O O . ARG A 1 248 ? -5.380 2.462 -22.066 1.00 85.88 248 ARG A O 1
ATOM 2057 N N . GLU A 1 249 ? -4.177 3.778 -20.685 1.00 80.44 249 GLU A N 1
ATOM 2058 C CA . GLU A 1 249 ? -2.862 3.437 -21.241 1.00 80.44 249 GLU A CA 1
ATOM 2059 C C . GLU A 1 249 ? -2.541 1.950 -21.028 1.00 80.44 249 GLU A C 1
ATOM 2061 O O . GLU A 1 249 ? -2.132 1.284 -21.979 1.00 80.44 249 GLU A O 1
ATOM 2066 N N . LEU A 1 250 ? -2.810 1.411 -19.831 1.00 84.31 250 LEU A N 1
ATOM 2067 C CA . LEU A 1 250 ? -2.647 -0.012 -19.518 1.00 84.31 250 LEU A CA 1
ATOM 2068 C C . LEU A 1 250 ? -3.514 -0.890 -20.418 1.00 84.31 250 LEU A C 1
ATOM 2070 O O . LEU A 1 250 ? -2.999 -1.801 -21.058 1.00 84.31 250 LEU A O 1
ATOM 2074 N N . LYS A 1 251 ? -4.810 -0.586 -20.550 1.00 88.25 251 LYS A N 1
ATOM 2075 C CA . LYS A 1 251 ? -5.724 -1.361 -21.403 1.00 88.25 251 LYS A CA 1
ATOM 2076 C C . LYS A 1 251 ? -5.278 -1.377 -22.866 1.00 88.25 251 LYS A C 1
ATOM 2078 O O . LYS A 1 251 ? -5.339 -2.422 -23.513 1.00 88.25 251 LYS A O 1
ATOM 2083 N N . LYS A 1 252 ? -4.821 -0.232 -23.387 1.00 80.62 252 LYS A N 1
ATOM 2084 C CA . LYS A 1 252 ? -4.272 -0.145 -24.745 1.00 80.62 252 LYS A CA 1
ATOM 2085 C C . LYS A 1 252 ? -3.009 -0.998 -24.876 1.00 80.62 252 LYS A C 1
ATOM 2087 O O . LYS A 1 252 ? -2.934 -1.818 -25.782 1.00 80.62 252 LYS A O 1
ATOM 2092 N N . ARG A 1 253 ? -2.073 -0.874 -23.932 1.00 77.62 253 ARG A N 1
ATOM 2093 C CA . ARG A 1 253 ? -0.814 -1.627 -23.944 1.00 77.62 253 ARG A CA 1
ATOM 2094 C C . ARG A 1 253 ? -1.031 -3.137 -23.834 1.00 77.62 253 ARG A C 1
ATOM 2096 O O . ARG A 1 253 ? -0.406 -3.881 -24.576 1.00 77.62 253 ARG A O 1
ATOM 2103 N N . ILE A 1 254 ? -1.960 -3.585 -22.989 1.00 84.31 254 ILE A N 1
ATOM 2104 C CA . ILE A 1 254 ? -2.359 -4.998 -22.884 1.00 84.31 254 ILE A CA 1
ATOM 2105 C C . ILE A 1 254 ? -2.889 -5.508 -24.227 1.00 84.31 254 ILE A C 1
ATOM 2107 O O . ILE A 1 254 ? -2.522 -6.601 -24.650 1.00 84.31 254 ILE A O 1
ATOM 2111 N N . LYS A 1 255 ? -3.740 -4.728 -24.910 1.00 84.19 255 LYS A N 1
ATOM 2112 C CA . LYS A 1 255 ? -4.280 -5.102 -26.225 1.00 84.19 255 LYS A CA 1
ATOM 2113 C C . LYS A 1 255 ? -3.168 -5.235 -27.264 1.00 84.19 255 LYS A C 1
ATOM 2115 O O . LYS A 1 255 ? -3.127 -6.240 -27.968 1.00 84.19 255 LYS A O 1
ATOM 2120 N N . ASP A 1 256 ? -2.282 -4.246 -27.329 1.00 75.44 256 ASP A N 1
ATOM 2121 C CA . ASP A 1 256 ? -1.172 -4.223 -28.282 1.00 75.44 256 ASP A CA 1
ATOM 2122 C C . ASP A 1 256 ? -0.214 -5.403 -28.027 1.00 75.44 256 ASP A C 1
ATOM 2124 O O . ASP A 1 256 ? 0.166 -6.102 -28.960 1.00 75.44 256 ASP A O 1
ATOM 2128 N N . PHE A 1 257 ? 0.112 -5.701 -26.764 1.00 72.75 257 PHE A N 1
ATOM 2129 C CA . PHE A 1 257 ? 1.040 -6.784 -26.413 1.00 72.75 257 PHE A CA 1
ATOM 2130 C C . PHE A 1 257 ? 0.430 -8.171 -26.619 1.00 72.75 257 PHE A C 1
ATOM 2132 O O . PHE A 1 257 ? 1.100 -9.078 -27.108 1.00 72.75 257 PHE A O 1
ATOM 2139 N N . ARG A 1 258 ? -0.859 -8.337 -26.305 1.00 79.44 258 ARG A N 1
ATOM 2140 C CA . ARG A 1 258 ? -1.567 -9.597 -26.550 1.00 79.44 258 ARG A CA 1
ATOM 2141 C C . ARG A 1 258 ? -1.661 -9.904 -28.046 1.00 79.44 258 ARG A C 1
ATOM 2143 O O . ARG A 1 258 ? -1.526 -11.061 -28.425 1.00 79.44 258 ARG A O 1
ATOM 2150 N N . ALA A 1 259 ? -1.848 -8.886 -28.892 1.00 72.75 259 ALA A N 1
ATOM 2151 C CA . ALA A 1 259 ? -1.846 -9.051 -30.349 1.00 72.75 259 ALA A CA 1
ATOM 2152 C C . ALA A 1 259 ? -0.484 -9.513 -30.900 1.00 72.75 259 ALA A C 1
ATOM 2154 O O . ALA A 1 259 ? -0.429 -10.119 -31.964 1.00 72.75 259 ALA A O 1
ATOM 2155 N N . LEU A 1 260 ? 0.597 -9.256 -30.161 1.00 72.25 260 LEU A N 1
ATOM 2156 C CA . LEU A 1 260 ? 1.958 -9.683 -30.482 1.00 72.25 260 LEU A CA 1
ATOM 2157 C C . LEU A 1 260 ? 2.328 -11.047 -29.862 1.00 72.25 260 LEU A C 1
ATOM 2159 O O . LEU A 1 260 ? 3.464 -11.485 -30.015 1.00 72.25 260 LEU A O 1
ATOM 2163 N N . GLY A 1 261 ? 1.403 -11.719 -29.161 1.00 72.12 261 GLY A N 1
ATOM 2164 C CA . GLY A 1 261 ? 1.653 -13.018 -28.520 1.00 72.12 261 GLY A CA 1
ATOM 2165 C C . GLY A 1 261 ? 2.563 -12.951 -27.288 1.00 72.12 261 GLY A C 1
ATOM 2166 O O . GLY A 1 261 ? 3.219 -13.933 -26.952 1.00 72.12 261 GLY A O 1
ATOM 2167 N N . LEU A 1 262 ? 2.637 -11.790 -26.636 1.00 70.06 262 LEU A N 1
ATOM 2168 C CA . LEU A 1 262 ? 3.552 -11.533 -25.527 1.00 70.06 262 LEU A CA 1
ATOM 2169 C C . LEU A 1 262 ? 2.909 -11.790 -24.171 1.00 70.06 262 LEU A C 1
ATOM 2171 O O . LEU A 1 262 ? 1.689 -11.689 -24.016 1.00 70.06 262 LEU A O 1
ATOM 2175 N N . ASP A 1 263 ? 3.758 -12.028 -23.171 1.00 76.12 263 ASP A N 1
ATOM 2176 C CA . ASP A 1 263 ? 3.313 -12.058 -21.788 1.00 76.12 263 ASP A CA 1
ATOM 2177 C C . ASP A 1 263 ? 2.836 -10.666 -21.344 1.00 76.12 263 ASP A C 1
ATOM 2179 O O . ASP A 1 263 ? 3.515 -9.648 -21.502 1.00 76.12 263 ASP A O 1
ATOM 2183 N N . VAL A 1 264 ? 1.621 -10.634 -20.807 1.00 83.88 264 VAL A N 1
ATOM 2184 C CA . VAL A 1 264 ? 0.936 -9.432 -20.325 1.00 83.88 264 VAL A CA 1
ATOM 2185 C C . VAL A 1 264 ? 0.625 -9.520 -18.834 1.00 83.88 264 VAL A C 1
ATOM 2187 O O . VAL A 1 264 ? -0.140 -8.695 -18.334 1.00 83.88 264 VAL A O 1
ATOM 2190 N N . SER A 1 265 ? 1.201 -10.494 -18.124 1.00 85.38 265 SER A N 1
ATOM 2191 C CA . SER A 1 265 ? 0.916 -10.766 -16.713 1.00 85.38 265 SER A CA 1
ATOM 2192 C C . SER A 1 265 ? 1.151 -9.537 -15.831 1.00 85.38 265 SER A C 1
ATOM 2194 O O . SER A 1 265 ? 0.218 -9.094 -15.165 1.00 85.38 265 SER A O 1
ATOM 2196 N N . ASP A 1 266 ? 2.315 -8.878 -15.918 1.00 82.25 266 ASP A N 1
ATOM 2197 C CA . ASP A 1 266 ? 2.596 -7.650 -15.144 1.00 82.25 266 ASP A CA 1
ATOM 2198 C C . ASP A 1 266 ? 1.580 -6.527 -15.423 1.00 82.25 266 ASP A C 1
ATOM 2200 O O . ASP A 1 266 ? 1.068 -5.881 -14.506 1.00 82.25 266 ASP A O 1
ATOM 2204 N N . LEU A 1 267 ? 1.224 -6.329 -16.697 1.00 84.69 267 LEU A N 1
ATOM 2205 C CA . LEU A 1 267 ? 0.269 -5.299 -17.106 1.00 84.69 267 LEU A CA 1
ATOM 2206 C C . LEU A 1 267 ? -1.152 -5.602 -16.615 1.00 84.69 267 LEU A C 1
ATOM 2208 O O . LEU A 1 267 ? -1.864 -4.683 -16.210 1.00 84.69 267 LEU A O 1
ATOM 2212 N N . LEU A 1 268 ? -1.567 -6.872 -16.651 1.00 90.56 268 LEU A N 1
ATOM 2213 C CA . LEU A 1 268 ? -2.865 -7.318 -16.148 1.00 90.56 268 LEU A CA 1
ATOM 2214 C C . LEU A 1 268 ? -2.956 -7.156 -14.632 1.00 90.56 268 LEU A C 1
ATOM 2216 O O . LEU A 1 268 ? -3.944 -6.596 -14.153 1.00 90.56 268 LEU A O 1
ATOM 2220 N N . VAL A 1 269 ? -1.924 -7.582 -13.896 1.00 91.94 269 VAL A N 1
ATOM 2221 C CA . VAL A 1 269 ? -1.876 -7.433 -12.436 1.00 91.94 269 VAL A CA 1
ATOM 2222 C C . VAL A 1 269 ? -1.988 -5.964 -12.059 1.00 91.94 269 VAL A C 1
ATOM 2224 O O . VAL A 1 269 ? -2.823 -5.623 -11.228 1.00 91.94 269 VAL A O 1
ATOM 2227 N N . GLU A 1 270 ? -1.201 -5.073 -12.667 1.00 89.12 270 GLU A N 1
ATOM 2228 C CA . GLU A 1 270 ? -1.243 -3.638 -12.347 1.00 89.12 270 GLU A CA 1
ATOM 2229 C C . GLU A 1 270 ? -2.585 -3.000 -12.736 1.00 89.12 270 GLU A C 1
ATOM 2231 O O . GLU A 1 270 ? -3.139 -2.212 -11.967 1.00 89.12 270 GLU A O 1
ATOM 2236 N N . PHE A 1 271 ? -3.164 -3.385 -13.880 1.00 92.75 271 PHE A N 1
ATOM 2237 C CA . PHE A 1 271 ? -4.492 -2.920 -14.284 1.00 92.75 271 PHE A CA 1
ATOM 2238 C C . PHE A 1 271 ? -5.558 -3.286 -13.248 1.00 92.75 271 PHE A C 1
ATOM 2240 O O . PHE A 1 271 ? -6.314 -2.417 -12.821 1.00 92.75 271 PHE A O 1
ATOM 2247 N N . HIS A 1 272 ? -5.607 -4.544 -12.806 1.00 94.31 272 HIS A N 1
ATOM 2248 C CA . HIS A 1 272 ? -6.581 -4.980 -11.805 1.00 94.31 272 HIS A CA 1
ATOM 2249 C C . HIS A 1 272 ? -6.266 -4.452 -10.400 1.00 94.31 272 HIS A C 1
ATOM 2251 O O . HIS A 1 272 ? -7.187 -4.062 -9.682 1.00 94.31 272 HIS A O 1
ATOM 2257 N N . SER A 1 273 ? -4.984 -4.337 -10.043 1.00 92.31 273 SER A N 1
ATOM 2258 C CA . SER A 1 273 ? -4.532 -3.785 -8.759 1.00 92.31 273 SER A CA 1
ATOM 2259 C C . SER A 1 273 ? -4.991 -2.341 -8.567 1.00 92.31 273 SER A C 1
ATOM 2261 O O . SER A 1 273 ? -5.325 -1.956 -7.452 1.00 92.31 273 SER A O 1
ATOM 2263 N N . LYS A 1 274 ? -5.094 -1.533 -9.633 1.00 90.56 274 LYS A N 1
ATOM 2264 C CA . LYS A 1 274 ? -5.653 -0.172 -9.529 1.00 90.56 274 LYS A CA 1
ATOM 2265 C C . LYS A 1 274 ? -7.081 -0.163 -8.985 1.00 90.56 274 LYS A C 1
ATOM 2267 O O . LYS A 1 274 ? -7.401 0.664 -8.129 1.00 90.56 274 LYS A O 1
ATOM 2272 N N . PHE A 1 275 ? -7.930 -1.072 -9.459 1.00 92.56 275 PHE A N 1
ATOM 2273 C CA . PHE A 1 275 ? -9.315 -1.180 -8.996 1.00 92.56 275 PHE A CA 1
ATOM 2274 C C . PHE A 1 275 ? -9.392 -1.799 -7.599 1.00 92.56 275 PHE A C 1
ATOM 2276 O O . PHE A 1 275 ? -10.065 -1.244 -6.735 1.00 92.56 275 PHE A O 1
ATOM 2283 N N . SER A 1 276 ? -8.646 -2.881 -7.369 1.00 93.94 276 SER A N 1
ATOM 2284 C CA . SER A 1 276 ? -8.520 -3.555 -6.070 1.00 93.94 276 SER A CA 1
ATOM 2285 C C . SER A 1 276 ? -8.106 -2.577 -4.957 1.00 93.94 276 SER A C 1
ATOM 2287 O O . SER A 1 276 ? -8.862 -2.350 -4.012 1.00 93.94 276 SER A O 1
ATOM 2289 N N . LEU A 1 277 ? -6.987 -1.862 -5.133 1.00 90.88 277 LEU A N 1
ATOM 2290 C CA . LEU A 1 277 ? -6.494 -0.871 -4.167 1.00 90.88 277 LEU A CA 1
ATOM 2291 C C . LEU A 1 277 ? -7.500 0.256 -3.914 1.00 90.88 277 LEU A C 1
ATOM 2293 O O . LEU A 1 277 ? -7.595 0.765 -2.798 1.00 90.88 277 LEU A O 1
ATOM 2297 N N . SER A 1 278 ? -8.265 0.642 -4.938 1.00 94.06 278 SER A N 1
ATOM 2298 C CA . SER A 1 278 ? -9.296 1.672 -4.798 1.00 94.06 278 SER A CA 1
ATOM 2299 C C . SER A 1 278 ? -10.478 1.186 -3.963 1.00 94.06 278 SER A C 1
ATOM 2301 O O . SER A 1 278 ? -11.064 1.981 -3.236 1.00 94.06 278 SER A O 1
ATOM 2303 N N . ILE A 1 279 ? -10.826 -0.101 -4.029 1.00 95.31 279 ILE A N 1
ATOM 2304 C CA . ILE A 1 279 ? -11.886 -0.724 -3.219 1.00 95.31 279 ILE A CA 1
ATOM 2305 C C . ILE A 1 279 ? -11.398 -1.032 -1.794 1.00 95.31 279 ILE A C 1
ATOM 2307 O O . ILE A 1 279 ? -12.212 -1.104 -0.874 1.00 95.31 279 ILE A O 1
ATOM 2311 N N . GLY A 1 280 ? -10.084 -1.115 -1.571 1.00 94.50 280 GLY A N 1
ATOM 2312 C CA . GLY A 1 280 ? -9.475 -1.443 -0.280 1.00 94.50 280 GLY A CA 1
ATOM 2313 C C . GLY A 1 280 ? -10.041 -0.734 0.961 1.00 94.50 280 GLY A C 1
ATOM 2314 O O . GLY A 1 280 ? -10.248 -1.409 1.972 1.00 94.50 280 GLY A O 1
ATOM 2315 N N . PRO A 1 281 ? -10.390 0.571 0.938 1.00 96.00 281 PRO A N 1
ATOM 2316 C CA . PRO A 1 281 ? -11.036 1.219 2.079 1.00 96.00 281 PRO A CA 1
ATOM 2317 C C . PRO A 1 281 ? -12.342 0.532 2.504 1.00 96.00 281 PRO A C 1
ATOM 2319 O O . PRO A 1 281 ? -12.581 0.391 3.699 1.00 96.00 281 PRO A O 1
ATOM 2322 N N . LEU A 1 282 ? -13.166 0.065 1.557 1.00 96.44 282 LEU A N 1
ATOM 2323 C CA . LEU A 1 282 ? -14.418 -0.652 1.843 1.00 96.44 282 LEU A CA 1
ATOM 2324 C C . LEU A 1 282 ? -14.150 -2.015 2.491 1.00 96.44 282 LEU A C 1
ATOM 2326 O O . LEU A 1 282 ? -14.803 -2.370 3.474 1.00 96.44 282 LEU A O 1
ATOM 2330 N N . ILE A 1 283 ? -13.166 -2.753 1.968 1.00 96.69 283 ILE A N 1
ATOM 2331 C CA . ILE A 1 283 ? -12.745 -4.058 2.504 1.00 96.69 283 ILE A CA 1
ATOM 2332 C C . ILE A 1 283 ? -12.291 -3.911 3.957 1.00 96.69 283 ILE A C 1
ATOM 2334 O O . ILE A 1 283 ? -12.701 -4.669 4.837 1.00 96.69 283 ILE A O 1
ATOM 2338 N N . ILE A 1 284 ? -11.503 -2.872 4.225 1.00 95.94 284 ILE A N 1
ATOM 2339 C CA 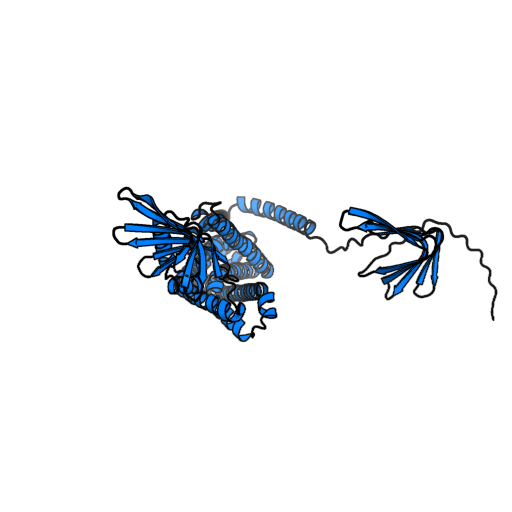. ILE A 1 284 ? -11.009 -2.564 5.561 1.00 95.94 284 ILE A CA 1
ATOM 2340 C C . ILE A 1 284 ? -12.136 -2.195 6.527 1.00 95.94 284 ILE A C 1
ATOM 2342 O O . ILE A 1 284 ? -12.079 -2.615 7.680 1.00 95.94 284 ILE A O 1
ATOM 2346 N N . VAL A 1 285 ? -13.188 -1.485 6.104 1.00 96.75 285 VAL A N 1
ATOM 2347 C CA . VAL A 1 285 ? -14.354 -1.240 6.977 1.00 96.75 285 VAL A CA 1
ATOM 2348 C C . VAL A 1 285 ? -15.072 -2.534 7.332 1.00 96.75 285 VAL A C 1
ATOM 2350 O O . VAL A 1 285 ? -15.441 -2.736 8.493 1.00 96.75 285 VAL A O 1
ATOM 2353 N N . LEU A 1 286 ? -15.250 -3.411 6.343 1.00 95.00 286 LEU A N 1
ATOM 2354 C CA . LEU A 1 286 ? -15.965 -4.672 6.501 1.00 95.00 286 LEU A CA 1
ATOM 2355 C C . LEU A 1 286 ? -15.276 -5.613 7.496 1.00 95.00 286 LEU A C 1
ATOM 2357 O O . LEU A 1 286 ? -15.941 -6.432 8.118 1.00 95.00 286 LEU A O 1
ATOM 2361 N N . ILE A 1 287 ? -13.966 -5.470 7.691 1.00 94.94 287 ILE A N 1
ATOM 2362 C CA . ILE A 1 287 ? -13.208 -6.213 8.702 1.00 94.94 287 ILE A CA 1
ATOM 2363 C C . ILE A 1 287 ? -13.047 -5.417 9.993 1.00 94.94 287 ILE A C 1
ATOM 2365 O O . ILE A 1 287 ? -13.303 -5.932 11.082 1.00 94.94 287 ILE A O 1
ATOM 2369 N N . GLY A 1 288 ? -12.599 -4.169 9.882 1.00 94.81 288 GLY A N 1
ATOM 2370 C CA . GLY A 1 288 ? -12.185 -3.346 11.009 1.00 94.81 288 GLY A CA 1
ATOM 2371 C C . GLY A 1 288 ? -13.319 -3.105 11.993 1.00 94.81 288 GLY A C 1
ATOM 2372 O O . GLY A 1 288 ? -13.114 -3.237 13.199 1.00 94.81 288 GLY A O 1
ATOM 2373 N N . VAL A 1 289 ? -14.532 -2.813 11.500 1.00 94.81 289 VAL A N 1
ATOM 2374 C CA . VAL A 1 289 ? -15.669 -2.545 12.389 1.00 94.81 289 VAL A CA 1
ATOM 2375 C C . VAL A 1 289 ? -16.090 -3.808 13.145 1.00 94.81 289 VAL A C 1
ATOM 2377 O O . VAL A 1 289 ? -16.124 -3.741 14.377 1.00 94.81 289 VAL A O 1
ATOM 2380 N N . PRO A 1 290 ? -16.358 -4.965 12.496 1.00 92.31 290 PRO A N 1
ATOM 2381 C CA . PRO A 1 290 ? -16.641 -6.189 13.236 1.00 92.31 290 PRO A CA 1
ATOM 2382 C C . PRO A 1 290 ? -15.536 -6.543 14.225 1.00 92.31 290 PRO A C 1
ATOM 2384 O O . PRO A 1 290 ? -15.838 -6.715 15.398 1.00 92.31 290 PRO A O 1
ATOM 2387 N N . ILE A 1 291 ? -14.263 -6.565 13.817 1.00 91.62 291 ILE A N 1
ATOM 2388 C CA . ILE A 1 291 ? -13.150 -6.876 14.728 1.00 91.62 291 ILE A CA 1
ATOM 2389 C C . ILE A 1 291 ? -13.163 -5.951 15.948 1.00 91.62 291 ILE A C 1
ATOM 2391 O O . ILE A 1 291 ? -13.098 -6.423 17.085 1.00 91.62 291 ILE A O 1
ATOM 2395 N N . SER A 1 292 ? -13.303 -4.643 15.741 1.00 91.88 292 SER A N 1
ATOM 2396 C CA . SER A 1 292 ? -13.293 -3.689 16.847 1.00 91.88 292 SER A CA 1
ATOM 2397 C C . SER A 1 292 ? -14.447 -3.891 17.826 1.00 91.88 292 SER A C 1
ATOM 2399 O O . SER A 1 292 ? -14.246 -3.788 19.038 1.00 91.88 292 SER A O 1
ATOM 2401 N N . LEU A 1 293 ? -15.648 -4.172 17.316 1.00 89.19 293 LEU A N 1
ATOM 2402 C CA . LEU A 1 293 ? -16.831 -4.426 18.139 1.00 89.19 293 LEU A CA 1
ATOM 2403 C C . LEU A 1 293 ? -16.713 -5.763 18.887 1.00 89.19 293 LEU A C 1
ATOM 2405 O O . LEU A 1 293 ? -17.068 -5.852 20.060 1.00 89.19 293 LEU A O 1
ATOM 2409 N N . LEU A 1 294 ? -16.162 -6.791 18.240 1.00 83.50 294 LEU A N 1
ATOM 2410 C CA . LEU A 1 294 ? -15.996 -8.132 18.806 1.00 83.50 294 LEU A CA 1
ATOM 2411 C C . LEU A 1 294 ? -15.040 -8.153 19.995 1.00 83.50 294 LEU A C 1
ATOM 2413 O O . LEU A 1 294 ? -15.338 -8.721 21.056 1.00 83.50 294 LEU A O 1
ATOM 2417 N N . PHE A 1 295 ? -13.888 -7.508 19.836 1.00 80.06 295 PHE A N 1
ATOM 2418 C CA . PHE A 1 295 ? -12.891 -7.438 20.896 1.00 80.06 295 PHE A CA 1
ATOM 2419 C C . PHE A 1 295 ? -13.217 -6.383 21.952 1.00 80.06 295 PHE A C 1
ATOM 2421 O O . PHE A 1 295 ? -12.576 -6.394 22.997 1.00 80.06 295 PHE A O 1
ATOM 2428 N N . ASN A 1 296 ? -14.255 -5.559 21.742 1.00 79.38 296 ASN A N 1
ATOM 2429 C CA . ASN A 1 296 ? -14.644 -4.459 22.627 1.00 79.38 296 ASN A CA 1
ATOM 2430 C C . ASN A 1 296 ? -13.414 -3.651 23.068 1.00 79.38 296 ASN A C 1
ATOM 2432 O O . ASN A 1 296 ? -13.099 -3.548 24.254 1.00 79.38 296 ASN A O 1
ATOM 2436 N N . ILE A 1 297 ? -12.652 -3.176 22.084 1.00 80.06 297 ILE A N 1
ATOM 2437 C CA . ILE A 1 297 ? -11.364 -2.524 22.320 1.00 80.06 297 ILE A CA 1
ATOM 2438 C C . ILE A 1 297 ? -11.621 -1.213 23.053 1.00 80.06 297 ILE A C 1
ATOM 2440 O O . ILE A 1 297 ? -12.060 -0.249 22.448 1.00 80.06 297 ILE A O 1
ATOM 2444 N N . GLN A 1 298 ? -11.344 -1.162 24.352 1.00 81.00 298 GLN A N 1
ATOM 2445 C CA . GLN A 1 298 ? -11.499 0.063 25.141 1.00 81.00 298 GLN A CA 1
ATOM 2446 C C . GLN A 1 298 ? -10.230 0.924 25.136 1.00 81.00 298 GLN A C 1
ATOM 2448 O O . GLN A 1 298 ? -10.306 2.140 25.256 1.00 81.00 298 GLN A O 1
ATOM 2453 N N . SER A 1 299 ? -9.051 0.333 24.938 1.00 84.94 299 SER A N 1
ATOM 2454 C CA . SER A 1 299 ? -7.795 1.089 24.898 1.00 84.94 299 SER A CA 1
ATOM 2455 C C . SER A 1 299 ? -7.484 1.628 23.500 1.00 84.94 299 SER A C 1
ATOM 2457 O O . SER A 1 299 ? -7.363 0.859 22.543 1.00 84.94 299 SER A O 1
ATOM 2459 N N . LYS A 1 300 ? -7.238 2.942 23.408 1.00 80.75 300 LYS A N 1
ATOM 2460 C CA . LYS A 1 300 ? -6.803 3.604 22.165 1.00 80.75 300 LYS A CA 1
ATOM 2461 C C . LYS A 1 300 ? -5.501 3.006 21.623 1.00 80.75 300 LYS A C 1
ATOM 2463 O O . LYS A 1 300 ? -5.377 2.806 20.418 1.00 80.75 300 LYS A O 1
ATOM 2468 N N . SER A 1 301 ? -4.564 2.651 22.504 1.00 86.06 301 SER A N 1
ATOM 2469 C CA . SER A 1 301 ? -3.276 2.053 22.124 1.00 86.06 301 SER A CA 1
ATOM 2470 C C . SER A 1 301 ? -3.446 0.689 21.456 1.00 86.06 301 SER A C 1
ATOM 2472 O O . SER A 1 301 ? -2.815 0.420 20.436 1.00 86.06 301 SER A O 1
ATOM 2474 N N . TRP A 1 302 ? -4.349 -0.152 21.974 1.00 84.44 302 TRP A N 1
ATOM 2475 C CA . TRP A 1 302 ? -4.683 -1.430 21.336 1.00 84.44 302 TRP A CA 1
ATOM 2476 C C . TRP A 1 302 ? -5.282 -1.236 19.940 1.00 84.44 302 TRP A C 1
ATOM 2478 O O . TRP A 1 302 ? -4.977 -2.011 19.035 1.00 84.44 302 TRP A O 1
ATOM 2488 N N . GLY A 1 303 ? -6.071 -0.175 19.743 1.00 85.81 303 GLY A N 1
ATOM 2489 C CA . GLY A 1 303 ? -6.588 0.207 18.429 1.00 85.81 303 GLY A CA 1
ATOM 2490 C C . GLY A 1 303 ? -5.485 0.532 17.416 1.00 85.81 303 GLY A C 1
ATOM 2491 O O . GLY A 1 303 ? -5.534 0.063 16.279 1.00 85.81 303 GLY A O 1
ATOM 2492 N N . VAL A 1 304 ? -4.450 1.272 17.828 1.00 88.12 304 VAL A N 1
ATOM 2493 C CA . VAL A 1 304 ? -3.289 1.589 16.972 1.00 88.12 304 VAL A CA 1
ATOM 2494 C C . VAL A 1 304 ? -2.514 0.322 16.600 1.00 88.12 304 VAL A C 1
ATOM 2496 O O . VAL A 1 304 ? -2.210 0.108 15.427 1.00 88.12 304 VAL A O 1
ATOM 2499 N N . ILE A 1 305 ? -2.235 -0.550 17.573 1.00 89.38 305 ILE A N 1
ATOM 2500 C CA . ILE A 1 305 ? -1.499 -1.804 17.341 1.00 89.38 305 ILE A CA 1
ATOM 2501 C C . ILE A 1 305 ? -2.259 -2.700 16.355 1.00 89.38 305 ILE A C 1
ATOM 2503 O O . ILE A 1 305 ? -1.681 -3.192 15.387 1.00 89.38 305 ILE A O 1
ATOM 2507 N N . LEU A 1 306 ? -3.568 -2.874 16.556 1.00 89.50 306 LEU A N 1
ATOM 2508 C CA . LEU A 1 306 ? -4.403 -3.673 15.658 1.00 89.50 306 LEU A CA 1
ATOM 2509 C C . LEU A 1 306 ? -4.521 -3.058 14.264 1.00 89.50 306 LEU A C 1
ATOM 2511 O O . LEU A 1 306 ? -4.546 -3.803 13.287 1.00 89.50 306 LEU A O 1
ATOM 2515 N N . THR A 1 307 ? -4.529 -1.725 14.159 1.00 91.81 307 THR A N 1
ATOM 2516 C CA . THR A 1 307 ? -4.446 -1.031 12.866 1.00 91.81 307 THR A CA 1
ATOM 2517 C C . THR A 1 307 ? -3.190 -1.457 12.114 1.00 91.81 307 THR A C 1
ATOM 2519 O O . THR A 1 307 ? -3.282 -1.870 10.960 1.00 91.81 307 THR A O 1
ATOM 2522 N N . PHE A 1 308 ? -2.027 -1.396 12.771 1.00 92.00 308 PHE A N 1
ATOM 2523 C CA . PHE A 1 308 ? -0.751 -1.764 12.162 1.00 92.00 308 PHE A CA 1
ATOM 2524 C C . PHE A 1 308 ? -0.707 -3.245 11.756 1.00 92.00 308 PHE A C 1
ATOM 2526 O O . PHE A 1 308 ? -0.331 -3.575 10.635 1.00 92.00 308 PHE A O 1
ATOM 2533 N N . ILE A 1 309 ? -1.154 -4.150 12.629 1.00 92.75 309 ILE A N 1
ATOM 2534 C CA . ILE A 1 309 ? -1.172 -5.588 12.328 1.00 92.75 309 ILE A CA 1
ATOM 2535 C C . ILE A 1 309 ? -2.077 -5.882 11.127 1.00 92.75 309 ILE A C 1
ATOM 2537 O O . ILE A 1 309 ? -1.658 -6.538 10.175 1.00 92.75 309 ILE A O 1
ATOM 2541 N N . LEU A 1 310 ? -3.315 -5.385 11.145 1.00 94.12 310 LEU A N 1
ATOM 2542 C CA . LEU A 1 310 ? -4.275 -5.656 10.077 1.00 94.12 310 LEU A CA 1
ATOM 2543 C C . LEU A 1 310 ? -3.869 -5.015 8.754 1.00 94.12 310 LEU A C 1
ATOM 2545 O O . LEU A 1 310 ? -4.099 -5.624 7.710 1.00 94.12 310 LEU A O 1
ATOM 2549 N N . ILE A 1 311 ? -3.254 -3.827 8.771 1.00 94.19 311 ILE A N 1
ATOM 2550 C CA . ILE A 1 311 ? -2.801 -3.209 7.527 1.00 94.19 311 ILE A CA 1
ATOM 2551 C C . ILE A 1 311 ? -1.617 -3.956 6.922 1.00 94.19 311 ILE A C 1
ATOM 2553 O O . ILE A 1 311 ? -1.612 -4.174 5.713 1.00 94.19 311 ILE A O 1
ATOM 2557 N N .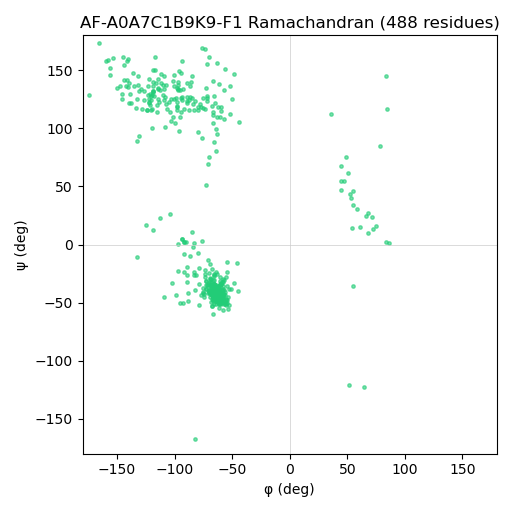 VAL A 1 312 ? -0.659 -4.404 7.741 1.00 93.88 312 VAL A N 1
ATOM 2558 C CA . VAL A 1 312 ? 0.467 -5.221 7.271 1.00 93.88 312 VAL A CA 1
ATOM 2559 C C . VAL A 1 312 ? -0.046 -6.534 6.689 1.00 93.88 312 VAL A C 1
ATOM 2561 O O . VAL A 1 312 ? 0.381 -6.918 5.605 1.00 93.88 312 VAL A O 1
ATOM 2564 N N . LEU A 1 313 ? -1.006 -7.189 7.347 1.00 95.31 313 LEU A N 1
ATOM 2565 C CA . LEU A 1 313 ? -1.619 -8.412 6.824 1.00 95.31 313 LEU A CA 1
ATOM 2566 C C . LEU A 1 313 ? -2.346 -8.166 5.496 1.00 95.31 313 LEU A C 1
ATOM 2568 O O . LEU A 1 313 ? -2.107 -8.885 4.529 1.00 95.31 313 LEU A O 1
ATOM 2572 N N . TYR A 1 314 ? -3.202 -7.144 5.427 1.00 95.19 314 TYR A N 1
ATOM 2573 C CA . TYR A 1 314 ? -3.970 -6.839 4.220 1.00 95.19 314 TYR A CA 1
ATOM 2574 C C . TYR A 1 314 ? -3.064 -6.383 3.067 1.00 95.19 314 TYR A C 1
ATOM 2576 O O . TYR A 1 314 ? -2.990 -7.059 2.043 1.00 95.19 314 TYR A O 1
ATOM 2584 N N . GLN A 1 315 ? -2.308 -5.294 3.229 1.00 93.50 315 GLN A N 1
ATOM 2585 C CA . GLN A 1 315 ? -1.461 -4.762 2.154 1.00 93.50 315 GLN A CA 1
ATOM 2586 C C . GLN A 1 315 ? -0.284 -5.679 1.819 1.00 93.50 315 GLN A C 1
ATOM 2588 O O . GLN A 1 315 ? 0.079 -5.792 0.648 1.00 93.50 315 GLN A O 1
ATOM 2593 N N . GLY A 1 316 ? 0.287 -6.366 2.813 1.00 93.75 316 GLY A N 1
ATOM 2594 C CA . GLY A 1 316 ? 1.317 -7.379 2.593 1.00 93.75 316 GLY A CA 1
ATOM 2595 C C . GLY A 1 316 ? 0.796 -8.527 1.733 1.00 93.75 316 GLY A C 1
ATOM 2596 O O . GLY A 1 316 ? 1.463 -8.915 0.776 1.00 93.75 316 GLY A O 1
ATOM 2597 N N . SER A 1 317 ? -0.431 -9.002 1.991 1.00 95.12 317 SER A N 1
ATOM 2598 C CA . SER A 1 317 ? -1.063 -10.025 1.151 1.00 95.12 317 SER A CA 1
ATOM 2599 C C . SER A 1 317 ? -1.303 -9.542 -0.284 1.00 95.12 317 SER A C 1
ATOM 2601 O O . SER A 1 317 ? -1.001 -10.283 -1.220 1.00 95.12 317 SER A O 1
ATOM 2603 N N . CYS A 1 318 ? -1.736 -8.288 -0.479 1.00 93.94 318 CYS A N 1
ATOM 2604 C CA . CYS A 1 318 ? -1.860 -7.695 -1.813 1.00 93.94 318 CYS A CA 1
ATOM 2605 C C . CYS A 1 318 ? -0.516 -7.636 -2.541 1.00 93.94 318 CYS A C 1
ATOM 2607 O O . CYS A 1 318 ? -0.429 -8.024 -3.703 1.00 93.94 318 CYS A O 1
ATOM 2609 N N . ALA A 1 319 ? 0.541 -7.178 -1.866 1.00 91.81 319 ALA A N 1
ATOM 2610 C CA . ALA A 1 319 ? 1.866 -7.055 -2.461 1.00 91.81 319 ALA A CA 1
ATOM 2611 C C . ALA A 1 319 ? 2.457 -8.420 -2.849 1.00 91.81 319 ALA A C 1
ATOM 2613 O O . ALA A 1 319 ? 2.981 -8.567 -3.953 1.00 91.81 319 ALA A O 1
ATOM 2614 N N . TRP A 1 320 ? 2.350 -9.419 -1.968 1.00 93.44 320 TRP A N 1
ATOM 2615 C CA . TRP A 1 320 ? 2.858 -10.768 -2.221 1.00 93.44 320 TRP A CA 1
ATOM 2616 C C . TRP A 1 320 ? 2.098 -11.479 -3.336 1.00 93.44 320 TRP A C 1
ATOM 2618 O O . TRP A 1 320 ? 2.726 -11.997 -4.258 1.00 93.44 320 TRP A O 1
ATOM 2628 N N . LEU A 1 321 ? 0.763 -11.468 -3.304 1.00 94.88 321 LEU A N 1
ATOM 2629 C CA . LEU A 1 321 ? -0.026 -12.125 -4.345 1.00 94.88 321 LEU A CA 1
ATOM 2630 C C . LEU A 1 321 ? 0.158 -11.434 -5.697 1.00 94.88 321 LEU A C 1
ATOM 2632 O O . LEU A 1 321 ? 0.392 -12.119 -6.690 1.00 94.88 321 LEU A O 1
ATOM 2636 N N . ALA A 1 322 ? 0.179 -10.098 -5.743 1.00 91.38 322 ALA A N 1
ATOM 2637 C CA . ALA A 1 322 ? 0.492 -9.368 -6.968 1.00 91.38 322 ALA A CA 1
ATOM 2638 C C . ALA A 1 322 ? 1.890 -9.715 -7.513 1.00 91.38 322 ALA A C 1
ATOM 2640 O O . ALA A 1 322 ? 2.047 -9.849 -8.724 1.00 91.38 322 ALA A O 1
ATOM 2641 N N . ALA A 1 323 ? 2.898 -9.895 -6.651 1.00 89.12 323 ALA A N 1
ATOM 2642 C CA . ALA A 1 323 ? 4.225 -10.347 -7.075 1.00 89.12 323 ALA A CA 1
ATOM 2643 C C . ALA A 1 323 ? 4.178 -11.749 -7.705 1.00 89.12 323 ALA A C 1
ATOM 2645 O O . ALA A 1 323 ? 4.714 -11.945 -8.791 1.00 89.12 323 ALA A O 1
ATOM 2646 N N . MET A 1 324 ? 3.465 -12.697 -7.091 1.00 89.00 324 MET A N 1
ATOM 2647 C CA . MET A 1 324 ? 3.284 -14.045 -7.649 1.00 89.00 324 MET A CA 1
ATOM 2648 C C . MET A 1 324 ? 2.538 -14.035 -8.991 1.00 89.00 324 MET A C 1
ATOM 2650 O O . MET A 1 324 ? 2.871 -14.814 -9.882 1.00 89.00 324 MET A O 1
ATOM 2654 N N . GLY A 1 325 ? 1.550 -13.151 -9.150 1.00 89.88 325 GLY A N 1
ATOM 2655 C CA . GLY A 1 325 ? 0.829 -12.977 -10.413 1.00 89.88 325 GLY A CA 1
ATOM 2656 C C . GLY A 1 325 ? 1.689 -12.378 -11.524 1.00 89.88 325 GLY A C 1
ATOM 2657 O O . GLY A 1 325 ? 1.568 -12.774 -12.679 1.00 89.88 325 GLY A O 1
ATOM 2658 N N . LYS A 1 326 ? 2.596 -11.453 -11.184 1.00 85.31 326 LYS A N 1
ATOM 2659 C CA . LYS A 1 326 ? 3.545 -10.855 -12.141 1.00 85.31 326 LYS A CA 1
ATOM 2660 C C . LYS A 1 326 ? 4.540 -11.878 -12.683 1.00 85.31 326 LYS A C 1
ATOM 2662 O O . LYS A 1 326 ? 4.903 -11.788 -13.847 1.00 85.31 326 LYS A O 1
ATOM 2667 N N . GLU A 1 327 ? 4.932 -12.844 -11.856 1.00 84.06 327 GLU A N 1
ATOM 2668 C CA . GLU A 1 327 ? 5.809 -13.962 -12.234 1.00 84.06 327 GLU A CA 1
ATOM 2669 C C . GLU A 1 327 ? 5.050 -15.126 -12.907 1.00 84.06 327 GLU A C 1
ATOM 2671 O O . GLU A 1 327 ? 5.646 -16.149 -13.233 1.00 84.06 327 GLU A O 1
ATOM 2676 N N . GLY A 1 328 ? 3.728 -15.010 -13.095 1.00 83.69 328 GLY A N 1
ATOM 2677 C CA . GLY A 1 328 ? 2.903 -16.043 -13.731 1.00 83.69 328 GLY A CA 1
ATOM 2678 C C . GLY A 1 328 ? 2.670 -17.304 -12.886 1.00 83.69 328 GLY A C 1
ATOM 2679 O O . GLY A 1 328 ? 2.197 -18.307 -13.414 1.00 83.69 328 GLY A O 1
ATOM 2680 N N . ILE A 1 329 ? 2.982 -17.277 -11.582 1.00 89.00 329 ILE A N 1
ATOM 2681 C CA . ILE A 1 329 ? 2.761 -18.408 -10.657 1.00 89.00 329 ILE A CA 1
ATOM 2682 C C . ILE A 1 329 ? 1.266 -18.574 -10.355 1.00 89.00 329 ILE A C 1
ATOM 2684 O O . ILE A 1 329 ? 0.757 -19.686 -10.226 1.00 89.00 329 ILE A O 1
ATOM 2688 N N . VAL A 1 330 ? 0.568 -17.449 -10.216 1.00 91.69 330 VAL A N 1
ATOM 2689 C CA . VAL A 1 330 ? -0.879 -17.366 -9.990 1.00 91.69 330 VAL A CA 1
ATOM 2690 C C . VAL A 1 330 ? -1.492 -16.646 -11.182 1.00 91.69 330 VAL A C 1
ATOM 2692 O O . VAL A 1 330 ? -0.838 -15.797 -11.785 1.00 91.69 330 VAL A O 1
ATOM 2695 N N . ASP A 1 331 ? -2.746 -16.958 -11.514 1.00 93.62 331 ASP A N 1
ATOM 2696 C CA . ASP A 1 331 ? -3.475 -16.212 -12.541 1.00 93.62 331 ASP A CA 1
ATOM 2697 C C . ASP A 1 331 ? -3.385 -14.687 -12.275 1.00 93.62 331 ASP A C 1
ATOM 2699 O O . ASP A 1 331 ? -3.745 -14.246 -11.177 1.00 93.62 331 ASP A O 1
ATOM 2703 N N . PRO A 1 332 ? -2.922 -13.879 -13.250 1.00 91.81 332 PRO A N 1
ATOM 2704 C CA . PRO A 1 332 ? -2.680 -12.443 -13.078 1.00 91.81 332 PRO A CA 1
ATOM 2705 C C . PRO A 1 332 ? -3.899 -11.628 -12.630 1.00 91.81 332 PRO A C 1
ATOM 2707 O O . PRO A 1 332 ? -3.766 -10.583 -11.987 1.00 91.81 332 PRO A O 1
ATOM 2710 N N . VAL A 1 333 ? -5.107 -12.063 -12.993 1.00 94.44 333 VAL A N 1
ATOM 2711 C CA . VAL A 1 333 ? -6.336 -11.376 -12.592 1.00 94.44 333 VAL A CA 1
ATOM 2712 C C . VAL A 1 333 ? -6.663 -11.760 -11.157 1.00 94.44 333 VAL A C 1
ATOM 2714 O O . VAL A 1 333 ? -6.812 -10.883 -10.305 1.00 94.44 333 VAL A O 1
ATOM 2717 N N . LEU A 1 334 ? -6.714 -13.060 -10.860 1.00 94.81 334 LEU A N 1
ATOM 2718 C CA . LEU A 1 334 ? -7.005 -13.555 -9.517 1.00 94.81 334 LEU A CA 1
ATOM 2719 C C . LEU A 1 334 ? -5.995 -13.047 -8.494 1.00 94.81 334 LEU A C 1
ATOM 2721 O O . LEU A 1 334 ? -6.405 -12.655 -7.410 1.00 94.81 334 LEU A O 1
ATOM 2725 N N . SER A 1 335 ? -4.707 -12.965 -8.824 1.00 95.31 335 SER A N 1
ATOM 2726 C CA . SER A 1 335 ? -3.681 -12.496 -7.889 1.00 95.31 335 SER A CA 1
ATOM 2727 C C . SER A 1 335 ? -3.937 -11.087 -7.348 1.00 95.31 335 SER A C 1
ATOM 2729 O O . SER A 1 335 ? -3.590 -10.800 -6.206 1.00 95.31 335 SER A O 1
ATOM 2731 N N . ALA A 1 336 ? -4.554 -10.213 -8.151 1.00 93.94 336 ALA A N 1
ATOM 2732 C CA . ALA A 1 336 ? -4.881 -8.852 -7.734 1.00 93.94 336 ALA A CA 1
ATOM 2733 C C . ALA A 1 336 ? -6.145 -8.793 -6.857 1.00 93.94 336 ALA A C 1
ATOM 2735 O O . ALA A 1 336 ? -6.217 -7.966 -5.958 1.00 93.94 336 ALA A O 1
ATOM 2736 N N . TRP A 1 337 ? -7.131 -9.664 -7.096 1.00 96.31 337 TRP A N 1
ATOM 2737 C CA . TRP A 1 337 ? -8.429 -9.638 -6.400 1.00 96.31 337 TRP A CA 1
ATOM 2738 C C . TRP A 1 337 ? -8.528 -10.594 -5.214 1.00 96.31 337 TRP A C 1
ATOM 2740 O O . TRP A 1 337 ? -9.364 -10.404 -4.333 1.00 96.31 337 TRP A O 1
ATOM 2750 N N . LEU A 1 338 ? -7.704 -11.638 -5.183 1.00 95.56 338 LEU A N 1
ATOM 2751 C CA . LEU A 1 338 ? -7.744 -12.677 -4.162 1.00 95.56 338 LEU A CA 1
ATOM 2752 C C . LEU A 1 338 ? -7.613 -12.125 -2.730 1.00 95.56 338 LEU A C 1
ATOM 2754 O O . LEU A 1 338 ? -8.415 -12.548 -1.894 1.00 95.56 338 LEU A O 1
ATOM 2758 N N . PRO A 1 339 ? -6.709 -11.167 -2.423 1.00 95.12 339 PRO A N 1
ATOM 2759 C CA . PRO A 1 339 ? -6.684 -10.534 -1.107 1.00 95.12 339 PRO A CA 1
ATOM 2760 C C . PRO A 1 339 ? -8.033 -9.903 -0.743 1.00 95.12 339 PRO A C 1
ATOM 2762 O O . PRO A 1 339 ? -8.577 -10.182 0.321 1.00 95.12 339 PRO A O 1
ATOM 2765 N N . ASP A 1 340 ? -8.617 -9.104 -1.639 1.00 95.69 340 ASP A N 1
ATOM 2766 C CA . ASP A 1 340 ? -9.877 -8.408 -1.367 1.00 95.69 340 ASP A CA 1
ATOM 2767 C C . ASP A 1 340 ? -11.034 -9.377 -1.170 1.00 95.69 340 ASP A C 1
ATOM 2769 O O . ASP A 1 340 ? -11.845 -9.180 -0.272 1.00 95.69 340 ASP A O 1
ATOM 2773 N N . ILE A 1 341 ? -11.099 -10.441 -1.973 1.00 96.50 341 ILE A N 1
ATOM 2774 C CA . ILE A 1 341 ? -12.134 -11.471 -1.857 1.00 96.50 341 ILE A CA 1
ATOM 2775 C C . ILE A 1 341 ? -12.014 -12.185 -0.510 1.00 96.50 341 ILE A C 1
ATOM 2777 O O . ILE A 1 341 ? -13.008 -12.313 0.203 1.00 96.50 341 ILE A O 1
ATOM 2781 N N . LEU A 1 342 ? -10.809 -12.620 -0.131 1.00 96.25 342 LEU A N 1
ATOM 2782 C CA . LEU A 1 342 ? -10.576 -13.309 1.140 1.00 96.25 342 LEU A CA 1
ATOM 2783 C C . LEU A 1 342 ? -10.949 -12.421 2.327 1.00 96.25 342 LEU A C 1
ATOM 2785 O O . LEU A 1 342 ? -11.717 -12.828 3.200 1.00 96.25 342 LEU A O 1
ATOM 2789 N N . PHE A 1 343 ? -10.449 -11.188 2.333 1.00 96.00 343 PHE A N 1
ATOM 2790 C CA . PHE A 1 343 ? -10.714 -10.233 3.398 1.00 96.00 343 PHE A CA 1
ATOM 2791 C C . PHE A 1 343 ? -12.202 -9.826 3.417 1.00 96.00 343 PHE A C 1
ATOM 2793 O O . PHE A 1 343 ? -12.805 -9.750 4.488 1.00 96.00 343 PHE A O 1
ATOM 2800 N N . ALA A 1 344 ? -12.857 -9.676 2.264 1.00 96.12 344 ALA A N 1
ATOM 2801 C CA . ALA A 1 344 ? -14.293 -9.414 2.202 1.00 96.12 344 ALA A CA 1
ATOM 2802 C C . ALA A 1 344 ? -15.127 -10.564 2.773 1.00 96.12 344 ALA A C 1
ATOM 2804 O O . ALA A 1 344 ? -16.040 -10.318 3.559 1.00 96.12 344 ALA A O 1
ATOM 2805 N N . VAL A 1 345 ? -14.813 -11.814 2.415 1.00 96.31 345 VAL A N 1
ATOM 2806 C CA . VAL A 1 345 ? -15.521 -12.999 2.921 1.00 96.31 345 VAL A CA 1
ATOM 2807 C C . VAL A 1 345 ? -15.347 -13.118 4.433 1.00 96.31 345 VAL A C 1
ATOM 2809 O O . VAL A 1 345 ? -16.332 -13.298 5.153 1.00 96.31 345 VAL A O 1
ATOM 2812 N N . VAL A 1 346 ? -14.121 -12.947 4.936 1.00 93.88 346 VAL A N 1
ATOM 2813 C CA . VAL A 1 346 ? -13.846 -12.958 6.379 1.00 93.88 346 VAL A CA 1
ATOM 2814 C C . VAL A 1 346 ? -14.599 -11.824 7.073 1.00 93.88 346 VAL A C 1
ATOM 2816 O O . VAL A 1 346 ? -15.344 -12.083 8.016 1.00 93.88 346 VAL A O 1
ATOM 2819 N N . GLY A 1 347 ? -14.489 -10.589 6.589 1.00 94.06 347 GLY A N 1
ATOM 2820 C CA . GLY A 1 347 ? -15.173 -9.434 7.172 1.00 94.06 347 GLY A CA 1
ATOM 2821 C C . GLY A 1 347 ? -16.693 -9.583 7.179 1.00 94.06 347 GLY A C 1
ATOM 2822 O O . GLY A 1 347 ? -17.338 -9.365 8.204 1.00 94.06 347 GLY A O 1
ATOM 2823 N N . PHE A 1 348 ? -17.273 -10.044 6.070 1.00 94.19 348 PHE A N 1
ATOM 2824 C CA . PHE A 1 348 ? -18.705 -10.300 5.972 1.00 94.19 348 PHE A CA 1
ATOM 2825 C C . PHE A 1 348 ? -19.149 -11.403 6.934 1.00 94.19 348 PHE A C 1
ATOM 2827 O O . PHE A 1 348 ? -20.149 -11.240 7.632 1.00 94.19 348 PHE A O 1
ATOM 2834 N N . SER A 1 349 ? -18.388 -12.498 7.035 1.00 91.50 349 SER A N 1
ATOM 2835 C CA . SER A 1 349 ? -18.692 -13.574 7.982 1.00 91.50 349 SER A CA 1
ATOM 2836 C C . SER A 1 349 ? -18.670 -13.076 9.433 1.00 91.50 349 SER A C 1
ATOM 2838 O O . SER A 1 349 ? -19.609 -13.336 10.186 1.00 91.50 349 SER A O 1
ATOM 2840 N N . LEU A 1 350 ? -17.668 -12.267 9.806 1.00 90.81 350 LEU A N 1
ATOM 2841 C CA . LEU A 1 350 ? -17.583 -11.634 11.123 1.00 90.81 350 LEU A CA 1
ATOM 2842 C C . LEU A 1 350 ? -18.762 -10.691 11.361 1.00 90.81 350 LEU A C 1
ATOM 2844 O O . LEU A 1 350 ? -19.343 -10.713 12.443 1.00 90.81 350 LEU A O 1
ATOM 2848 N N . PHE A 1 351 ? -19.149 -9.902 10.355 1.00 90.88 351 PHE A N 1
ATOM 2849 C CA . PHE A 1 351 ? -20.288 -8.995 10.438 1.00 90.88 351 PHE A CA 1
ATOM 2850 C C . PHE A 1 351 ? -21.617 -9.733 10.649 1.00 90.88 351 PHE A C 1
ATOM 2852 O O . PHE A 1 351 ? -22.421 -9.319 11.484 1.00 90.88 351 PHE A O 1
ATOM 2859 N N . VAL A 1 352 ? -21.858 -10.836 9.934 1.00 89.56 352 VAL A N 1
ATOM 2860 C CA . VAL A 1 352 ? -23.071 -11.653 10.111 1.00 89.56 352 VAL A CA 1
ATOM 2861 C C . VAL A 1 352 ? -23.114 -12.255 11.515 1.00 89.56 352 VAL A C 1
ATOM 2863 O O . VAL A 1 352 ? -24.153 -12.191 12.176 1.00 89.56 352 VAL A O 1
ATOM 2866 N N . LEU A 1 353 ? -21.974 -12.765 11.986 1.00 85.44 353 LEU A N 1
ATOM 2867 C CA . LEU A 1 353 ? -21.833 -13.385 13.301 1.00 85.44 353 LEU A CA 1
ATOM 2868 C C . LEU A 1 353 ? -21.899 -12.389 14.473 1.00 85.44 353 LEU A C 1
ATOM 2870 O O . LEU A 1 353 ? -22.068 -12.835 15.612 1.00 85.44 353 LEU A O 1
ATOM 2874 N N . LEU A 1 354 ? -21.798 -11.071 14.235 1.00 81.62 354 LEU A N 1
ATOM 2875 C CA . LEU A 1 354 ? -22.053 -10.063 15.274 1.00 81.62 354 LEU A CA 1
ATOM 2876 C C . LEU A 1 354 ? -23.425 -10.347 15.917 1.00 81.62 354 LEU A C 1
ATOM 2878 O O . LEU A 1 354 ? -24.394 -10.666 15.225 1.00 81.62 354 LEU A O 1
ATOM 2882 N N . ASP A 1 355 ? -23.493 -10.261 17.243 1.00 75.81 355 ASP A N 1
ATOM 2883 C CA . ASP A 1 355 ? -24.691 -10.512 18.060 1.00 75.81 355 ASP A CA 1
ATOM 2884 C C . ASP A 1 355 ? -25.190 -11.986 18.113 1.00 75.81 355 ASP A C 1
ATOM 2886 O O . ASP A 1 355 ? -26.261 -12.248 18.652 1.00 75.81 355 ASP A O 1
ATOM 2890 N N . THR A 1 356 ? -24.432 -12.974 17.603 1.00 81.12 356 THR A N 1
ATOM 2891 C CA . THR A 1 356 ? -24.802 -14.412 17.663 1.00 81.12 356 THR A CA 1
ATOM 2892 C C . THR A 1 356 ? -24.074 -15.168 18.787 1.00 81.12 356 THR A C 1
ATOM 2894 O O . THR A 1 356 ? -22.890 -14.946 19.025 1.00 81.12 356 THR A O 1
ATOM 2897 N N . ASN A 1 357 ? -24.718 -16.165 19.415 1.00 71.19 357 ASN A N 1
ATOM 2898 C CA . ASN A 1 357 ? -24.120 -17.002 20.479 1.00 71.19 357 ASN A CA 1
ATOM 2899 C C . ASN A 1 357 ? -22.827 -17.740 20.071 1.00 71.19 357 ASN A C 1
ATOM 2901 O O . ASN A 1 357 ? -21.942 -17.968 20.897 1.00 71.19 357 ASN A O 1
ATOM 2905 N N . ILE A 1 358 ? -22.693 -18.087 18.788 1.00 72.44 358 ILE A N 1
ATOM 2906 C CA . ILE A 1 358 ? -21.492 -18.715 18.206 1.00 72.44 358 ILE A CA 1
ATOM 2907 C C . ILE A 1 358 ? -20.256 -17.826 18.410 1.00 72.44 358 ILE A C 1
ATOM 2909 O O . ILE A 1 358 ? -19.149 -18.325 18.626 1.00 72.44 358 ILE A O 1
ATOM 2913 N N . MET A 1 359 ? -20.449 -16.509 18.417 1.00 68.00 359 MET A N 1
ATOM 2914 C CA . MET A 1 359 ? -19.373 -15.540 18.541 1.00 68.00 359 MET A CA 1
ATOM 2915 C C . MET A 1 359 ? -18.751 -15.511 19.940 1.00 68.00 359 MET A C 1
ATOM 2917 O O . MET A 1 359 ? -17.536 -15.362 20.058 1.00 68.00 359 MET A O 1
ATOM 2921 N N . TYR A 1 360 ? -19.535 -15.723 21.004 1.00 68.50 360 TYR A N 1
ATOM 2922 C CA . TYR A 1 360 ? -18.985 -15.810 22.364 1.00 68.50 360 TYR A CA 1
ATOM 2923 C C . TYR A 1 360 ? -18.000 -16.978 22.493 1.00 68.50 360 TYR A C 1
ATOM 2925 O O . TYR A 1 360 ? -16.908 -16.810 23.037 1.00 68.50 360 TYR A O 1
ATOM 2933 N N . ARG A 1 361 ? -18.328 -18.132 21.893 1.00 72.50 361 ARG A N 1
ATOM 2934 C CA . ARG A 1 361 ? -17.419 -19.291 21.829 1.00 72.50 361 ARG A CA 1
ATOM 2935 C C . ARG A 1 361 ? -16.174 -19.001 20.991 1.00 72.50 361 ARG A C 1
ATOM 2937 O O . ARG A 1 361 ? -15.083 -19.444 21.345 1.00 72.50 361 ARG A O 1
ATOM 2944 N N . PHE A 1 362 ? -16.323 -18.266 19.888 1.00 72.50 362 PHE A N 1
ATOM 2945 C CA . PHE A 1 362 ? -15.192 -17.867 19.051 1.00 72.50 362 PHE A CA 1
ATOM 2946 C C . PHE A 1 362 ? -14.240 -16.928 19.798 1.00 72.50 362 PHE A C 1
ATOM 2948 O O . PHE A 1 362 ? -13.041 -17.182 19.821 1.00 72.50 362 PHE A O 1
ATOM 2955 N N . LYS A 1 363 ? -14.766 -15.900 20.475 1.00 70.12 363 LYS A N 1
ATOM 2956 C CA . LYS A 1 363 ? -13.978 -14.954 21.279 1.00 70.12 363 LYS A CA 1
ATOM 2957 C C . LYS A 1 363 ? -13.172 -15.661 22.368 1.00 70.12 363 LYS A C 1
ATOM 2959 O O . LYS A 1 363 ? -11.996 -15.354 22.545 1.00 70.12 363 LYS A O 1
ATOM 2964 N N . GLU A 1 364 ? -13.772 -16.633 23.055 1.00 73.19 364 GLU A N 1
ATOM 2965 C CA . GLU A 1 364 ? -13.087 -17.413 24.091 1.00 73.19 364 GLU A CA 1
ATOM 2966 C C . GLU A 1 364 ? -11.936 -18.257 23.515 1.00 73.19 364 GLU A C 1
ATOM 2968 O O . GLU A 1 364 ? -10.817 -18.235 24.033 1.00 73.19 364 GLU A O 1
ATOM 2973 N N . LYS A 1 365 ? -12.181 -18.966 22.403 1.00 71.69 365 LYS A N 1
ATOM 2974 C CA . LYS A 1 365 ? -11.147 -19.760 21.719 1.00 71.69 365 LYS A CA 1
ATOM 2975 C C . LYS A 1 365 ? -10.040 -18.885 21.131 1.00 71.69 365 LYS A C 1
ATOM 2977 O O . LYS A 1 365 ? -8.868 -19.230 21.253 1.00 71.69 365 LYS A O 1
ATOM 2982 N N . PHE A 1 366 ? -10.397 -17.752 20.533 1.00 71.19 366 PHE A N 1
ATOM 2983 C CA . PHE A 1 366 ? -9.445 -16.817 19.946 1.00 71.19 366 PHE A CA 1
ATOM 2984 C C . PHE A 1 366 ? -8.572 -16.156 21.014 1.00 71.19 366 PHE A C 1
ATOM 2986 O O . PHE A 1 366 ? -7.370 -16.054 20.819 1.00 71.19 366 PHE A O 1
ATOM 2993 N N . GLY A 1 367 ? -9.132 -15.775 22.169 1.00 66.25 367 GLY A N 1
ATOM 2994 C CA . GLY A 1 367 ? -8.347 -15.244 23.289 1.00 66.25 367 GLY A CA 1
ATOM 2995 C C . GLY A 1 367 ? -7.291 -16.237 23.789 1.00 66.25 367 GLY A C 1
ATOM 2996 O O . GLY A 1 367 ? -6.131 -15.867 23.969 1.00 66.25 367 GLY A O 1
ATOM 2997 N N . LYS A 1 368 ? -7.664 -17.519 23.923 1.00 66.25 368 LYS A N 1
ATOM 2998 C CA . LYS A 1 368 ? -6.734 -18.609 24.270 1.00 66.25 368 LYS A CA 1
ATOM 2999 C C . LYS A 1 368 ? -5.656 -18.801 23.195 1.00 66.25 368 LYS A C 1
ATOM 3001 O O . LYS A 1 368 ? -4.476 -18.893 23.522 1.00 66.25 368 LYS A O 1
ATOM 3006 N N . PHE A 1 369 ? -6.043 -18.798 21.919 1.00 71.31 369 PHE A N 1
ATOM 3007 C CA . PHE A 1 369 ? -5.116 -18.921 20.790 1.00 71.31 369 PHE A CA 1
ATOM 3008 C C . PHE A 1 369 ? -4.154 -17.732 20.671 1.00 71.31 369 PHE A C 1
ATOM 3010 O O . PHE A 1 369 ? -2.970 -17.932 20.419 1.00 71.31 369 PHE A O 1
ATOM 3017 N N . LEU A 1 370 ? -4.630 -16.502 20.871 1.00 64.50 370 LEU A N 1
ATOM 3018 C CA . LEU A 1 370 ? -3.811 -15.294 20.802 1.00 64.50 370 LEU A CA 1
ATOM 3019 C C . LEU A 1 370 ? -2.804 -15.256 21.956 1.00 64.50 370 LEU A C 1
ATOM 3021 O O . LEU A 1 370 ? -1.637 -14.970 21.725 1.00 64.50 370 LEU A O 1
ATOM 3025 N N . SER A 1 371 ? -3.223 -15.607 23.177 1.00 61.78 371 SER A N 1
ATOM 3026 C CA . SER A 1 371 ? -2.313 -15.735 24.323 1.00 61.78 371 SER A CA 1
ATOM 3027 C C . SER A 1 371 ? -1.239 -16.798 24.074 1.00 61.78 371 SER A C 1
ATOM 3029 O O . SER A 1 371 ? -0.063 -16.546 24.328 1.00 61.78 371 SER A O 1
ATOM 3031 N N . PHE A 1 372 ? -1.616 -17.937 23.489 1.00 66.69 372 PHE A N 1
ATOM 3032 C CA . PHE A 1 372 ? -0.678 -18.985 23.091 1.00 66.69 372 PHE A CA 1
ATOM 3033 C C . PHE A 1 372 ? 0.260 -18.546 21.955 1.00 66.69 372 PHE A C 1
ATOM 3035 O O . PHE A 1 372 ? 1.453 -18.828 21.991 1.00 66.69 372 PHE A O 1
ATOM 3042 N N . SER A 1 373 ? -0.248 -17.800 20.973 1.00 63.81 373 SER A N 1
ATOM 3043 C CA . SER A 1 373 ? 0.543 -17.283 19.849 1.00 63.81 373 SER A CA 1
ATOM 3044 C C . SER A 1 373 ? 1.519 -16.198 20.292 1.00 63.81 373 SER A C 1
ATOM 3046 O O . SER A 1 373 ? 2.655 -16.192 19.840 1.00 63.81 373 SER A O 1
ATOM 3048 N N . ILE A 1 374 ? 1.111 -15.310 21.203 1.00 64.56 374 ILE A N 1
ATOM 3049 C CA . ILE A 1 374 ? 1.998 -14.321 21.828 1.00 64.56 374 ILE A CA 1
ATOM 3050 C C . ILE A 1 374 ? 3.060 -15.035 22.662 1.00 64.56 374 ILE A C 1
ATOM 3052 O O . ILE A 1 374 ? 4.219 -14.655 22.583 1.00 64.56 374 ILE A O 1
ATOM 3056 N N . PHE A 1 375 ? 2.703 -16.091 23.399 1.00 66.50 375 PHE A N 1
ATOM 3057 C CA . PHE A 1 375 ? 3.665 -16.911 24.135 1.00 66.50 375 PHE A CA 1
ATOM 3058 C C . PHE A 1 375 ? 4.694 -17.567 23.203 1.00 66.50 375 PHE A C 1
ATOM 3060 O O . PHE A 1 375 ? 5.889 -17.459 23.454 1.00 66.50 375 PHE A O 1
ATOM 3067 N N . ILE A 1 376 ? 4.254 -18.165 22.088 1.00 66.19 376 ILE A N 1
ATOM 3068 C CA . ILE A 1 376 ? 5.146 -18.724 21.060 1.00 66.19 376 ILE A CA 1
ATOM 3069 C C . ILE A 1 376 ? 6.006 -17.635 20.419 1.00 66.19 376 ILE A C 1
ATOM 3071 O O . ILE A 1 376 ? 7.202 -17.833 20.245 1.00 66.19 376 ILE A O 1
ATOM 3075 N N . LEU A 1 377 ? 5.426 -16.481 20.085 1.00 62.25 377 LEU A N 1
ATOM 3076 C CA . LEU A 1 377 ? 6.165 -15.367 19.503 1.00 62.25 377 LEU A CA 1
ATOM 3077 C C . LEU A 1 377 ? 7.219 -14.848 20.486 1.00 62.25 377 LEU A C 1
ATOM 3079 O O . LEU A 1 377 ? 8.336 -14.585 20.072 1.00 62.25 377 LEU A O 1
ATOM 3083 N N . PHE A 1 378 ? 6.912 -14.780 21.783 1.00 61.34 378 PHE A N 1
ATOM 3084 C CA . PHE A 1 378 ? 7.871 -14.415 22.828 1.00 61.34 378 PHE A CA 1
ATOM 3085 C C . PHE A 1 378 ? 8.986 -15.456 22.994 1.00 61.34 378 PHE A C 1
ATOM 3087 O O . PHE A 1 378 ? 10.113 -15.100 23.315 1.00 61.34 378 PHE A O 1
ATOM 3094 N N . LEU A 1 379 ? 8.682 -16.729 22.731 1.00 56.22 379 LEU A N 1
ATOM 3095 C CA . LEU A 1 379 ? 9.649 -17.830 22.683 1.00 56.22 379 LEU A CA 1
ATOM 3096 C C . LEU A 1 379 ? 10.527 -17.785 21.418 1.00 56.22 379 LEU A C 1
ATOM 3098 O O . LEU A 1 379 ? 11.656 -18.266 21.438 1.00 56.22 379 LEU A O 1
ATOM 3102 N N . LEU A 1 380 ? 10.001 -17.217 20.328 1.00 49.91 380 LEU A N 1
ATOM 3103 C CA . LEU A 1 380 ? 10.682 -17.035 19.043 1.00 49.91 380 LEU A CA 1
ATOM 3104 C C . LEU A 1 380 ? 11.446 -15.711 18.939 1.00 49.91 380 LEU A C 1
ATOM 3106 O O . LEU A 1 380 ? 12.318 -15.606 18.079 1.00 49.91 380 LEU A O 1
ATOM 3110 N N . ILE A 1 381 ? 11.137 -14.706 19.768 1.00 49.41 381 ILE A N 1
ATOM 3111 C CA . ILE A 1 381 ? 11.981 -13.518 19.905 1.00 49.41 381 ILE A CA 1
ATOM 3112 C C . ILE A 1 381 ? 13.284 -14.015 20.533 1.00 49.41 381 ILE A C 1
ATOM 3114 O O . ILE A 1 381 ? 13.255 -14.459 21.683 1.00 49.41 381 ILE A O 1
ATOM 3118 N N . PRO A 1 382 ? 14.422 -13.966 19.816 1.00 43.91 382 PRO A N 1
ATOM 3119 C CA . PRO A 1 382 ? 15.699 -14.270 20.431 1.00 43.91 382 PRO A CA 1
ATOM 3120 C C . PRO A 1 382 ? 15.875 -13.253 21.553 1.00 43.91 382 PRO A C 1
ATOM 3122 O O . PRO A 1 382 ? 16.003 -12.052 21.305 1.00 43.91 382 PRO A O 1
ATOM 3125 N N . THR A 1 383 ? 15.791 -13.708 22.802 1.00 47.16 383 THR A N 1
ATOM 3126 C CA . THR A 1 383 ? 16.135 -12.850 23.924 1.00 47.16 383 THR A CA 1
ATOM 3127 C C . THR A 1 383 ? 17.573 -12.397 23.684 1.00 47.16 383 THR A C 1
ATOM 3129 O O . THR A 1 383 ? 18.424 -13.233 23.369 1.00 47.16 383 THR A O 1
ATOM 3132 N N . PRO A 1 384 ? 17.897 -11.100 23.828 1.00 42.25 384 PRO A N 1
ATOM 3133 C CA . PRO A 1 384 ? 19.279 -10.648 23.881 1.00 42.25 384 PRO A CA 1
ATOM 3134 C C . PRO A 1 384 ? 19.876 -11.058 25.237 1.00 42.25 384 PRO A C 1
ATOM 3136 O O . PRO A 1 384 ? 20.402 -10.250 25.991 1.00 42.25 384 PRO A O 1
ATOM 3139 N N . GLY A 1 385 ? 19.739 -12.333 25.596 1.00 41.34 385 GLY A N 1
ATOM 3140 C CA . GLY A 1 385 ? 20.668 -12.994 26.476 1.00 41.34 385 GLY A CA 1
ATOM 3141 C C . GLY A 1 385 ? 21.844 -13.351 25.596 1.00 41.34 385 GLY A C 1
ATOM 3142 O O . GLY A 1 385 ? 21.801 -14.359 24.896 1.00 41.34 385 GLY A O 1
ATOM 3143 N N . ASN A 1 386 ? 22.872 -12.502 25.609 1.00 41.53 386 ASN A N 1
ATOM 3144 C CA . ASN A 1 386 ? 24.212 -12.907 25.221 1.00 41.53 386 ASN A CA 1
ATOM 3145 C C . ASN A 1 386 ? 24.470 -14.265 25.879 1.00 41.53 386 ASN A C 1
ATOM 3147 O O . ASN A 1 386 ? 24.665 -14.346 27.094 1.00 41.53 386 ASN A O 1
ATOM 3151 N N . ALA A 1 387 ? 24.434 -15.340 25.097 1.00 38.31 387 ALA A N 1
ATOM 3152 C CA . ALA A 1 387 ? 25.081 -16.567 25.496 1.00 38.31 387 ALA A CA 1
ATOM 3153 C C . ALA A 1 387 ? 26.568 -16.218 25.520 1.00 38.31 387 ALA A C 1
ATOM 3155 O O . ALA A 1 387 ? 27.235 -16.296 24.494 1.00 38.31 387 ALA A O 1
ATOM 3156 N N . ALA A 1 388 ? 27.052 -15.719 26.662 1.00 44.56 388 ALA A N 1
ATOM 3157 C CA . ALA A 1 388 ? 28.466 -15.499 26.883 1.00 44.56 388 ALA A CA 1
ATOM 3158 C C . ALA A 1 388 ? 29.169 -16.815 26.546 1.00 44.56 388 ALA A C 1
ATOM 3160 O O . ALA A 1 388 ? 28.923 -17.850 27.176 1.00 44.56 388 ALA A O 1
ATOM 3161 N N . GLU A 1 389 ? 29.948 -16.798 25.470 1.00 53.34 389 GLU A N 1
ATOM 3162 C CA . GLU A 1 389 ? 30.640 -17.976 24.976 1.00 53.34 389 GLU A CA 1
ATOM 3163 C C . GLU A 1 389 ? 31.610 -18.434 26.070 1.00 53.34 389 GLU A C 1
ATOM 3165 O O . GLU A 1 389 ? 32.479 -17.680 26.506 1.00 53.34 389 GLU A O 1
ATOM 3170 N N . LYS A 1 390 ? 31.414 -19.653 26.584 1.00 50.12 390 LYS A N 1
ATOM 3171 C CA . LYS A 1 390 ? 32.145 -20.141 27.758 1.00 50.12 390 LYS A CA 1
ATOM 3172 C C . LYS A 1 390 ? 33.628 -20.318 27.431 1.00 50.12 390 LYS A C 1
ATOM 3174 O O . LYS A 1 390 ? 33.991 -21.240 26.706 1.00 50.12 390 LYS A O 1
ATOM 3179 N N . LEU A 1 391 ? 34.476 -19.485 28.026 1.00 59.81 391 LEU A N 1
ATOM 3180 C CA . LEU A 1 391 ? 35.912 -19.728 28.137 1.00 59.81 391 LEU A CA 1
ATOM 3181 C C . LEU A 1 391 ? 36.154 -20.751 29.257 1.00 59.81 391 LEU A C 1
ATOM 3183 O O . LEU A 1 391 ? 35.794 -20.497 30.407 1.00 59.81 391 LEU A O 1
ATOM 3187 N N . THR A 1 392 ? 36.766 -21.893 28.940 1.00 63.41 392 THR A N 1
ATOM 3188 C CA . THR A 1 392 ? 37.155 -22.893 29.951 1.00 63.41 392 THR A CA 1
ATOM 3189 C C . THR A 1 392 ? 38.655 -22.795 30.207 1.00 63.41 392 THR A C 1
ATOM 3191 O O . THR A 1 392 ? 39.443 -22.876 29.268 1.00 63.41 392 THR A O 1
ATOM 3194 N N . VAL A 1 393 ? 39.055 -22.616 31.469 1.00 69.75 393 VAL A N 1
ATOM 3195 C CA . VAL A 1 393 ? 40.462 -22.495 31.885 1.00 69.75 393 VAL A CA 1
ATOM 3196 C C . VAL A 1 393 ? 40.779 -23.561 32.931 1.00 69.75 393 VAL A C 1
ATOM 3198 O O . VAL A 1 393 ? 40.073 -23.673 33.933 1.00 69.75 393 VAL A O 1
ATOM 3201 N N . SER A 1 394 ? 41.847 -24.324 32.707 1.00 72.69 394 SER A N 1
ATOM 3202 C CA . SER A 1 394 ? 42.423 -25.275 33.661 1.00 72.69 394 SER A CA 1
ATOM 3203 C C . SER A 1 394 ? 43.854 -24.855 33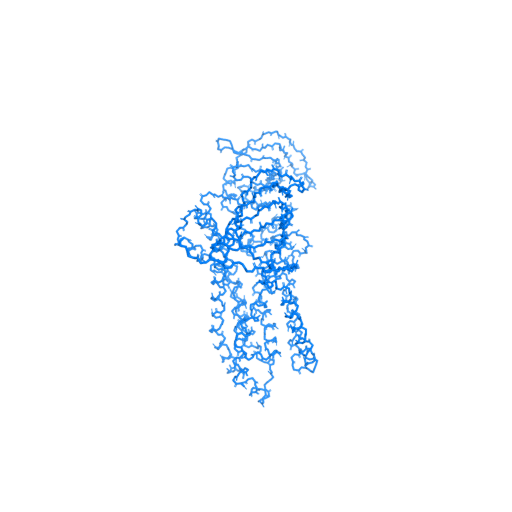.991 1.00 72.69 394 SER A C 1
ATOM 3205 O O . SER A 1 394 ? 44.624 -24.579 33.076 1.00 72.69 394 SER A O 1
ATOM 3207 N N . SER A 1 395 ? 44.204 -24.802 35.276 1.00 75.75 395 SER A N 1
ATOM 3208 C CA . SER A 1 395 ? 45.543 -24.458 35.783 1.00 75.75 395 SER A CA 1
ATOM 3209 C C . SER A 1 395 ? 45.747 -25.058 37.175 1.00 75.75 395 SER A C 1
ATOM 3211 O O . SER A 1 395 ? 44.775 -25.166 37.926 1.00 75.75 395 SER A O 1
ATOM 3213 N N . GLU A 1 396 ? 46.983 -25.368 37.563 1.00 71.69 396 GLU A N 1
ATOM 3214 C CA . GLU A 1 396 ? 47.294 -25.832 38.927 1.00 71.69 396 GLU A CA 1
ATOM 3215 C C . GLU A 1 396 ? 47.211 -24.714 39.976 1.00 71.69 396 GLU A C 1
ATOM 3217 O O . GLU A 1 396 ? 46.848 -24.962 41.126 1.00 71.69 396 GLU A O 1
ATOM 3222 N N . GLY A 1 397 ? 47.517 -23.473 39.590 1.00 67.75 397 GLY A N 1
ATOM 3223 C CA . GLY A 1 397 ? 47.472 -22.329 40.494 1.00 67.75 397 GLY A CA 1
ATOM 3224 C C . GLY A 1 397 ? 47.231 -20.997 39.791 1.00 67.75 397 GLY A C 1
ATOM 3225 O O . GLY A 1 397 ? 47.428 -20.848 38.584 1.00 67.75 397 GLY A O 1
ATOM 3226 N N . MET A 1 398 ? 46.778 -20.019 40.575 1.00 76.31 398 MET A N 1
ATOM 3227 C CA . MET A 1 398 ? 46.423 -18.683 40.106 1.00 76.31 398 MET A CA 1
ATOM 3228 C C . MET A 1 398 ? 46.731 -17.650 41.184 1.00 76.31 398 MET A C 1
ATOM 3230 O O . MET A 1 398 ? 46.404 -17.853 42.354 1.00 76.31 398 MET A O 1
ATOM 3234 N N . PHE A 1 399 ? 47.312 -16.522 40.785 1.00 71.31 399 PHE A N 1
ATOM 3235 C CA . PHE A 1 399 ? 47.416 -15.338 41.633 1.00 71.31 399 PHE A CA 1
ATOM 3236 C C . PHE A 1 399 ? 47.203 -14.064 40.815 1.00 71.31 399 PHE A C 1
ATOM 3238 O O . PHE A 1 399 ? 47.386 -14.044 39.597 1.00 71.31 399 PHE A O 1
ATOM 3245 N N . TYR A 1 400 ? 46.828 -12.992 41.505 1.00 72.25 400 TYR A N 1
ATOM 3246 C CA . TYR A 1 400 ? 46.698 -11.661 40.924 1.00 72.25 400 TYR A CA 1
ATOM 3247 C C . TYR A 1 400 ? 47.906 -10.802 41.284 1.00 72.25 400 TYR A C 1
ATOM 3249 O O . TYR A 1 400 ? 48.396 -10.839 42.415 1.00 72.25 400 TYR A O 1
ATOM 3257 N N . ARG A 1 401 ? 48.366 -9.997 40.327 1.00 72.88 401 ARG A N 1
ATOM 3258 C CA . ARG A 1 401 ? 49.407 -8.988 40.517 1.00 72.88 401 ARG A CA 1
ATOM 3259 C C . ARG A 1 401 ? 48.943 -7.679 39.878 1.00 72.88 401 ARG A C 1
ATOM 3261 O O . ARG A 1 401 ? 49.211 -7.426 38.711 1.00 72.88 401 ARG A O 1
ATOM 3268 N N . GLY A 1 402 ? 48.246 -6.848 40.653 1.00 79.31 402 GLY A N 1
ATOM 3269 C CA . GLY A 1 402 ? 47.614 -5.634 40.127 1.00 79.31 402 GLY A CA 1
ATOM 3270 C C . GLY A 1 402 ? 46.512 -5.985 39.124 1.00 79.31 402 GLY A C 1
ATOM 3271 O O . GLY A 1 402 ? 45.602 -6.736 39.463 1.00 79.31 402 GLY A O 1
ATOM 3272 N N . GLU A 1 403 ? 46.636 -5.476 37.900 1.00 77.94 403 GLU A N 1
ATOM 3273 C CA . GLU A 1 403 ? 45.719 -5.709 36.770 1.00 77.94 403 GLU A CA 1
ATOM 3274 C C . GLU A 1 403 ? 46.019 -7.005 35.990 1.00 77.94 403 GLU A C 1
ATOM 3276 O O . GLU A 1 403 ? 45.287 -7.377 35.075 1.00 77.94 403 GLU A O 1
ATOM 3281 N N . ASP A 1 404 ? 47.072 -7.737 36.368 1.00 77.56 404 ASP A N 1
ATOM 3282 C CA . ASP A 1 404 ? 47.438 -9.002 35.739 1.00 77.56 404 ASP A CA 1
ATOM 3283 C C . ASP A 1 404 ? 46.936 -10.203 36.551 1.00 77.56 404 ASP A C 1
ATOM 3285 O O . ASP A 1 404 ? 47.273 -10.377 37.728 1.00 77.56 404 ASP A O 1
ATOM 3289 N N . MET A 1 405 ? 46.200 -11.099 35.896 1.00 76.19 405 MET A N 1
ATOM 3290 C CA . MET A 1 405 ? 45.979 -12.463 36.374 1.00 76.19 405 MET A CA 1
ATOM 3291 C C . MET A 1 405 ? 47.082 -13.377 35.842 1.00 76.19 405 MET A C 1
ATOM 3293 O O . MET A 1 405 ? 47.264 -13.479 34.632 1.00 76.19 405 MET A O 1
ATOM 3297 N N . VAL A 1 406 ? 47.762 -14.113 36.723 1.00 76.75 406 VAL A N 1
ATOM 3298 C CA . VAL A 1 406 ? 48.787 -15.094 36.341 1.00 76.75 406 VAL A CA 1
ATOM 3299 C C . VAL A 1 406 ? 48.322 -16.506 36.691 1.00 76.75 406 VAL A C 1
ATOM 3301 O O . VAL A 1 406 ? 48.043 -16.810 37.850 1.00 76.75 406 VAL A O 1
ATOM 3304 N N . LEU A 1 407 ? 48.269 -17.367 35.678 1.00 80.81 407 LEU A N 1
ATOM 3305 C CA . LEU A 1 407 ? 47.952 -18.793 35.755 1.00 80.81 407 LEU A CA 1
ATOM 3306 C C . LEU A 1 407 ? 49.230 -19.596 35.525 1.00 80.81 407 LEU A C 1
ATOM 3308 O O . LEU A 1 407 ? 49.994 -19.262 34.618 1.00 80.81 407 LEU A O 1
ATOM 3312 N N . TYR A 1 408 ? 49.460 -20.644 36.311 1.00 77.56 408 TYR A N 1
ATOM 3313 C CA . TYR A 1 408 ? 50.666 -21.469 36.210 1.00 77.56 408 TYR A CA 1
ATOM 3314 C C . TYR A 1 408 ? 50.384 -22.948 36.503 1.00 77.56 408 TYR A C 1
ATOM 3316 O O . TYR A 1 408 ? 49.362 -23.285 37.107 1.00 77.56 408 TYR A O 1
ATOM 3324 N N . GLY A 1 409 ? 51.314 -23.804 36.069 1.00 72.12 409 GLY A N 1
ATOM 3325 C CA . GLY A 1 409 ? 51.220 -25.262 36.174 1.00 72.12 409 GLY A CA 1
ATOM 3326 C C . GLY A 1 409 ? 50.293 -25.820 35.099 1.00 72.12 409 GLY A C 1
ATOM 3327 O O . GLY A 1 409 ? 49.093 -25.958 35.323 1.00 72.12 409 GLY A O 1
ATOM 3328 N N . ASP A 1 410 ? 50.866 -26.032 33.911 1.00 76.44 410 ASP A N 1
ATOM 3329 C CA . ASP A 1 410 ? 50.231 -26.591 32.711 1.00 76.44 410 ASP A CA 1
ATOM 3330 C C . ASP A 1 410 ? 48.838 -26.020 32.412 1.00 76.44 410 ASP A C 1
ATOM 3332 O O . ASP A 1 410 ? 47.799 -26.682 32.476 1.00 76.44 410 ASP A O 1
ATOM 3336 N N . VAL A 1 411 ? 48.833 -24.733 32.063 1.00 76.94 411 VAL A N 1
ATOM 3337 C CA . VAL A 1 411 ? 47.620 -23.981 31.761 1.00 76.94 411 VAL A CA 1
ATOM 3338 C C . VAL A 1 411 ? 47.047 -24.434 30.425 1.00 76.94 411 VAL A C 1
ATOM 3340 O O . VAL A 1 411 ? 47.716 -24.358 29.392 1.00 76.94 411 VAL A O 1
ATOM 3343 N N . ARG A 1 412 ? 45.771 -24.823 30.429 1.00 78.12 412 ARG A N 1
ATOM 3344 C CA . ARG A 1 412 ? 44.995 -25.128 29.224 1.00 78.12 412 ARG A CA 1
ATOM 3345 C C . ARG A 1 412 ? 43.765 -24.232 29.146 1.00 78.12 412 ARG A C 1
ATOM 3347 O O . ARG A 1 412 ? 42.920 -24.261 30.040 1.00 78.12 412 ARG A O 1
ATOM 3354 N N . MET A 1 413 ? 43.661 -23.448 28.076 1.00 72.81 413 MET A N 1
ATOM 3355 C CA . MET A 1 413 ? 42.507 -22.597 27.780 1.00 72.81 413 MET A CA 1
ATOM 3356 C C . MET A 1 413 ? 41.797 -23.074 26.518 1.00 72.81 413 MET A C 1
ATOM 3358 O O . MET A 1 413 ? 42.437 -23.319 25.495 1.00 72.81 413 MET A O 1
ATOM 3362 N N . GLU A 1 414 ? 40.473 -23.161 26.580 1.00 71.12 414 GLU A N 1
ATOM 3363 C CA . GLU A 1 414 ? 39.623 -23.523 25.450 1.00 71.12 414 GLU A CA 1
ATOM 3364 C C . GLU A 1 414 ? 38.609 -22.410 25.177 1.00 71.12 414 GLU A C 1
ATOM 3366 O O . GLU A 1 414 ? 37.824 -22.030 26.054 1.00 71.12 414 GLU A O 1
ATOM 3371 N N . TYR A 1 415 ? 38.652 -21.879 23.953 1.00 67.94 415 TYR A N 1
ATOM 3372 C CA . TYR A 1 415 ? 37.755 -20.834 23.467 1.00 67.94 415 TYR A CA 1
ATOM 3373 C C . TYR A 1 415 ? 37.351 -21.126 22.021 1.00 67.94 415 TYR A C 1
ATOM 3375 O O . TYR A 1 415 ? 38.209 -21.223 21.137 1.00 67.94 415 TYR A O 1
ATOM 3383 N N . LYS A 1 416 ? 36.043 -21.254 21.765 1.00 70.31 416 LYS A N 1
ATOM 3384 C CA . LYS A 1 416 ? 35.489 -21.700 20.471 1.00 70.31 416 LYS A CA 1
ATOM 3385 C C . LYS A 1 416 ? 36.144 -23.014 20.021 1.00 70.31 416 LYS A C 1
ATOM 3387 O O . LYS A 1 416 ? 36.107 -23.990 20.757 1.00 70.31 416 LYS A O 1
ATOM 3392 N N . ASN A 1 417 ? 36.776 -23.018 18.849 1.00 69.44 417 ASN A N 1
ATOM 3393 C CA . ASN A 1 417 ? 37.498 -24.161 18.288 1.00 69.44 417 ASN A CA 1
ATOM 3394 C C . ASN A 1 417 ? 39.020 -23.985 18.428 1.00 69.44 417 ASN A C 1
ATOM 3396 O O . ASN A 1 417 ? 39.783 -24.491 17.602 1.00 69.44 417 ASN A O 1
ATOM 3400 N N . SER A 1 418 ? 39.461 -23.220 19.433 1.00 73.50 418 SER A N 1
ATOM 3401 C CA . SER A 1 418 ? 40.874 -22.986 19.710 1.00 73.50 418 SER A CA 1
ATOM 3402 C C . SER A 1 418 ? 41.281 -23.479 21.096 1.00 73.50 418 SER A C 1
ATOM 3404 O O . SER A 1 418 ? 40.568 -23.277 22.080 1.00 73.50 418 SER A O 1
ATOM 3406 N N . ILE A 1 419 ? 42.436 -24.140 21.150 1.00 80.00 419 ILE A N 1
ATOM 3407 C CA . ILE A 1 419 ? 43.038 -24.696 22.362 1.00 80.00 419 ILE A CA 1
ATOM 3408 C C . ILE A 1 419 ? 44.421 -24.070 22.519 1.00 80.00 419 ILE A C 1
ATOM 3410 O O . ILE A 1 419 ? 45.246 -24.154 21.607 1.00 80.00 419 ILE A O 1
ATOM 3414 N N . LEU A 1 420 ? 44.669 -23.465 23.676 1.00 78.62 420 LEU A N 1
ATOM 3415 C CA . LEU A 1 420 ? 45.960 -22.913 24.071 1.00 78.62 420 LEU A CA 1
ATOM 3416 C C . LEU A 1 420 ? 46.511 -23.701 25.261 1.00 78.62 420 LEU A C 1
ATOM 3418 O O . LEU A 1 420 ? 45.849 -23.791 26.291 1.00 78.62 420 LEU A O 1
ATOM 3422 N N . GLU A 1 421 ? 47.725 -24.224 25.129 1.00 80.94 421 GLU A N 1
ATOM 3423 C CA . GLU A 1 421 ? 48.485 -24.888 26.193 1.00 80.94 421 GLU A CA 1
ATOM 3424 C C . GLU A 1 421 ? 49.779 -24.106 26.440 1.00 80.94 421 GLU A C 1
ATOM 3426 O O . GLU A 1 421 ? 50.454 -23.741 25.475 1.00 80.94 421 GLU A O 1
ATOM 3431 N N . ALA A 1 422 ? 50.115 -23.814 27.699 1.00 84.06 422 ALA A N 1
ATOM 3432 C CA . ALA A 1 422 ? 51.373 -23.167 28.080 1.00 84.06 422 ALA A CA 1
ATOM 3433 C C . ALA A 1 422 ? 51.711 -23.396 29.562 1.00 84.06 422 ALA A C 1
ATOM 3435 O O . ALA A 1 422 ? 50.825 -23.622 30.383 1.00 84.06 422 ALA A O 1
ATOM 3436 N N . SER A 1 423 ? 52.985 -23.267 29.930 1.00 80.44 423 SER A N 1
ATOM 3437 C CA . SER A 1 423 ? 53.434 -23.390 31.324 1.00 80.44 423 SER A CA 1
ATOM 3438 C C . SER A 1 423 ? 52.918 -22.250 32.211 1.00 80.44 423 SER A C 1
ATOM 3440 O O . SER A 1 423 ? 52.546 -22.485 33.362 1.00 80.44 423 SER A O 1
ATOM 3442 N N . THR A 1 424 ? 52.857 -21.031 31.663 1.00 82.00 424 THR A N 1
ATOM 3443 C CA . THR A 1 424 ? 52.336 -19.842 32.348 1.00 82.00 424 THR A CA 1
ATOM 3444 C C . THR A 1 424 ? 51.516 -18.991 31.382 1.00 82.00 424 THR A C 1
ATOM 3446 O O . THR A 1 424 ? 51.953 -18.722 30.261 1.00 82.00 424 THR A O 1
ATOM 3449 N N . VAL A 1 425 ? 50.350 -18.508 31.821 1.00 80.50 425 VAL A N 1
ATOM 3450 C CA . VAL A 1 425 ? 49.533 -17.547 31.065 1.00 80.50 425 VAL A CA 1
ATOM 3451 C C . VAL A 1 425 ? 49.221 -16.335 31.930 1.00 80.50 425 VAL A C 1
ATOM 3453 O O . VAL A 1 425 ? 48.655 -16.460 33.012 1.00 80.50 425 VAL A O 1
ATOM 3456 N N . THR A 1 426 ? 49.569 -15.153 31.433 1.00 82.19 426 THR A N 1
ATOM 3457 C CA . THR A 1 426 ? 49.234 -13.867 32.045 1.00 82.19 426 THR A CA 1
ATOM 3458 C C . THR A 1 426 ? 48.118 -13.202 31.254 1.00 82.19 426 THR A C 1
ATOM 3460 O O . THR A 1 426 ? 48.273 -12.965 30.058 1.00 82.19 426 THR A O 1
ATOM 3463 N N . VAL A 1 427 ? 47.001 -12.895 31.905 1.00 79.62 427 VAL A N 1
ATOM 3464 C CA . VAL A 1 427 ? 45.863 -12.178 31.323 1.00 79.62 427 VAL A CA 1
ATOM 3465 C C . VAL A 1 427 ? 45.835 -10.775 31.911 1.00 79.62 427 VAL A C 1
ATOM 3467 O O . VAL A 1 427 ? 45.724 -10.628 33.124 1.00 79.62 427 VAL A O 1
ATOM 3470 N N . HIS A 1 428 ? 45.929 -9.764 31.052 1.00 77.94 428 HIS A N 1
ATOM 3471 C CA . HIS A 1 428 ? 45.852 -8.366 31.461 1.00 77.94 428 HIS A CA 1
ATOM 3472 C C . HIS A 1 428 ? 44.393 -7.901 31.439 1.00 77.94 428 HIS A C 1
ATOM 3474 O O . HIS A 1 428 ? 43.727 -7.993 30.397 1.00 77.94 428 HIS A O 1
ATOM 3480 N N . ILE A 1 429 ? 43.899 -7.442 32.588 1.00 72.44 429 ILE A N 1
ATOM 3481 C CA . ILE A 1 429 ? 42.504 -7.070 32.824 1.00 72.44 429 ILE A CA 1
ATOM 3482 C C . ILE A 1 429 ? 42.435 -5.568 33.103 1.00 72.44 429 ILE A C 1
ATOM 3484 O O . ILE A 1 429 ? 42.989 -5.094 34.085 1.00 72.44 429 ILE A O 1
ATOM 3488 N N . GLU A 1 430 ? 41.702 -4.839 32.268 1.00 70.94 430 GLU A N 1
ATOM 3489 C CA . GLU A 1 430 ? 41.475 -3.394 32.383 1.00 70.94 430 GLU A CA 1
ATOM 3490 C C . GLU A 1 430 ? 39.958 -3.153 32.302 1.00 70.94 430 GLU A C 1
ATOM 3492 O O . GLU A 1 430 ? 39.291 -3.749 31.452 1.00 70.94 430 GLU A O 1
ATOM 3497 N N . ASP A 1 431 ? 39.390 -2.333 33.193 1.00 66.00 431 ASP A N 1
ATOM 3498 C CA . ASP A 1 431 ? 37.936 -2.084 33.298 1.00 66.00 431 ASP A CA 1
ATOM 3499 C C . ASP A 1 431 ? 37.080 -3.366 33.409 1.00 66.00 431 ASP A C 1
ATOM 3501 O O . ASP A 1 431 ? 36.067 -3.521 32.726 1.00 66.00 431 ASP A O 1
ATOM 3505 N N . GLU A 1 432 ? 37.518 -4.326 34.234 1.00 60.09 432 GLU A N 1
ATOM 3506 C CA . GLU A 1 432 ? 36.878 -5.648 34.402 1.00 60.09 432 GLU A CA 1
ATOM 3507 C C . GLU A 1 432 ? 36.817 -6.503 33.113 1.00 60.09 432 GLU A C 1
ATOM 3509 O O . GLU A 1 432 ? 36.123 -7.521 33.066 1.00 60.09 432 GLU A O 1
ATOM 3514 N N . LYS A 1 433 ? 37.582 -6.141 32.070 1.00 61.69 433 LYS A N 1
ATOM 3515 C CA . LYS A 1 433 ? 37.630 -6.841 30.777 1.00 61.69 433 LYS A CA 1
ATOM 3516 C C . LYS A 1 433 ? 39.049 -7.292 30.427 1.00 61.69 433 LYS A C 1
ATOM 3518 O O . LYS A 1 433 ? 40.014 -6.544 30.556 1.00 61.69 433 LYS A O 1
ATOM 3523 N N . ALA A 1 434 ? 39.192 -8.520 29.928 1.00 65.44 434 ALA A N 1
ATOM 3524 C CA . ALA A 1 434 ? 40.479 -9.031 29.455 1.00 65.44 434 ALA A CA 1
ATOM 3525 C C . ALA A 1 434 ? 40.855 -8.391 28.105 1.00 65.44 434 ALA A C 1
ATOM 3527 O O . ALA A 1 434 ? 40.173 -8.606 27.106 1.00 65.44 434 ALA A O 1
ATOM 3528 N N . LYS A 1 435 ? 41.954 -7.628 28.051 1.00 73.62 435 LYS A N 1
ATOM 3529 C CA . LYS A 1 435 ? 42.403 -6.935 26.823 1.00 73.62 435 LYS A CA 1
ATOM 3530 C C . LYS A 1 435 ? 43.322 -7.801 25.969 1.00 73.62 435 LYS A C 1
ATOM 3532 O O . LYS A 1 435 ? 43.248 -7.814 24.740 1.00 73.62 435 LYS A O 1
ATOM 3537 N N . TYR A 1 436 ? 44.237 -8.514 26.615 1.00 72.88 436 TYR A N 1
ATOM 3538 C CA . TYR A 1 436 ? 45.164 -9.419 25.948 1.00 72.88 436 TYR A CA 1
ATOM 3539 C C . TYR A 1 436 ? 45.690 -10.472 26.919 1.00 72.88 436 TYR A C 1
ATOM 3541 O O . TYR A 1 436 ? 45.709 -10.269 28.133 1.00 72.88 436 TYR A O 1
ATOM 3549 N N . LEU A 1 437 ? 46.166 -11.584 26.364 1.00 81.44 437 LEU A N 1
ATOM 3550 C CA . LEU A 1 437 ? 46.875 -12.619 27.105 1.00 81.44 437 LEU A CA 1
ATOM 3551 C C . LEU A 1 437 ? 48.299 -12.792 26.567 1.00 81.44 437 LEU A C 1
ATOM 3553 O O . LEU A 1 437 ? 48.567 -12.596 25.377 1.00 81.44 437 LEU A O 1
ATOM 3557 N N . VAL A 1 438 ? 49.210 -13.184 27.451 1.00 79.50 438 VAL A N 1
ATOM 3558 C CA . VAL A 1 438 ? 50.585 -13.570 27.139 1.00 79.50 438 VAL A CA 1
ATOM 3559 C C . VAL A 1 438 ? 50.825 -14.971 27.689 1.00 79.50 438 VAL A C 1
ATOM 3561 O O . VAL A 1 438 ? 50.797 -15.174 28.897 1.00 79.50 438 VAL A O 1
ATOM 3564 N N . ALA A 1 439 ? 51.068 -15.932 26.804 1.00 79.88 439 ALA A N 1
ATOM 3565 C CA . ALA A 1 439 ? 51.423 -17.303 27.150 1.00 79.88 439 ALA A CA 1
ATOM 3566 C C . ALA A 1 439 ? 52.936 -17.502 27.006 1.00 79.88 439 ALA A C 1
ATOM 3568 O O . ALA A 1 439 ? 53.526 -17.022 26.032 1.00 79.88 439 ALA A O 1
ATOM 3569 N N . VAL A 1 440 ? 53.564 -18.179 27.969 1.00 78.56 440 VAL A N 1
ATOM 3570 C CA . VAL A 1 440 ? 55.017 -18.404 28.029 1.00 78.56 440 VAL A CA 1
ATOM 3571 C C . VAL A 1 440 ? 55.314 -19.830 28.493 1.00 78.56 440 VAL A C 1
ATOM 3573 O O . VAL A 1 440 ? 54.689 -20.323 29.432 1.00 78.56 440 VAL A O 1
ATOM 3576 N N . GLY A 1 441 ? 56.309 -20.456 27.860 1.00 72.44 441 GLY A N 1
ATOM 3577 C CA . GLY A 1 441 ? 56.771 -21.808 28.175 1.00 72.44 441 GLY A CA 1
ATOM 3578 C C . GLY A 1 441 ? 55.935 -22.871 27.467 1.00 72.44 441 GLY A C 1
ATOM 3579 O O . GLY A 1 441 ? 54.735 -22.976 27.705 1.00 72.44 441 GLY A O 1
ATOM 3580 N N . ASN A 1 442 ? 56.575 -23.633 26.574 1.00 77.75 442 ASN A N 1
ATOM 3581 C CA . ASN A 1 442 ? 55.970 -24.718 25.790 1.00 77.75 442 ASN A CA 1
ATOM 3582 C C . ASN A 1 442 ? 54.604 -24.358 25.183 1.00 77.75 442 ASN A C 1
ATOM 3584 O O . ASN A 1 442 ? 53.646 -25.123 25.294 1.00 77.75 442 ASN A O 1
ATOM 3588 N N . VAL A 1 443 ? 54.506 -23.182 24.553 1.00 77.44 443 VAL A N 1
ATOM 3589 C CA . VAL A 1 443 ? 53.228 -22.689 24.047 1.00 77.44 443 VAL A CA 1
ATOM 3590 C C . VAL A 1 443 ? 52.808 -23.503 22.833 1.00 77.44 443 VAL A C 1
ATOM 3592 O O . VAL A 1 443 ? 53.524 -23.545 21.832 1.00 77.44 443 VAL A O 1
ATOM 3595 N N . ARG A 1 444 ? 51.616 -24.094 22.898 1.00 75.94 444 ARG A N 1
ATOM 3596 C CA . ARG A 1 444 ? 50.948 -24.749 21.775 1.00 75.94 444 ARG A CA 1
ATOM 3597 C C . ARG A 1 444 ? 49.573 -24.124 21.584 1.00 75.94 444 ARG A C 1
ATOM 3599 O O . ARG A 1 444 ? 48.709 -24.247 22.445 1.00 75.94 444 ARG A O 1
ATOM 3606 N N . TYR A 1 445 ? 49.359 -23.477 20.445 1.00 78.94 445 TYR A N 1
ATOM 3607 C CA . TYR A 1 445 ? 48.071 -22.893 20.082 1.00 78.94 445 TYR A CA 1
ATOM 3608 C C . TYR A 1 445 ? 47.513 -23.596 18.853 1.00 78.94 445 TYR A C 1
ATOM 3610 O O . TYR A 1 445 ? 48.097 -23.515 17.778 1.00 78.94 445 TYR A O 1
ATOM 3618 N N . THR A 1 446 ? 46.399 -24.300 19.016 1.00 78.06 446 THR A N 1
ATOM 3619 C CA . THR A 1 446 ? 45.703 -24.989 17.925 1.00 78.06 446 THR A CA 1
ATOM 3620 C C . THR A 1 446 ? 44.399 -24.273 17.634 1.00 78.06 446 THR A C 1
ATOM 3622 O O . THR A 1 446 ? 43.622 -24.054 18.558 1.00 78.06 446 THR A O 1
ATOM 3625 N N . PHE A 1 447 ? 44.137 -23.934 16.376 1.00 78.94 447 PHE A N 1
ATOM 3626 C CA . PHE A 1 447 ? 42.899 -23.285 15.944 1.00 78.94 447 PHE A CA 1
ATOM 3627 C C . PHE A 1 447 ? 42.436 -23.851 14.600 1.00 78.94 447 PHE A C 1
ATOM 3629 O O . PHE A 1 447 ? 43.205 -24.458 13.856 1.00 78.94 447 PHE A O 1
ATOM 3636 N N . GLU A 1 448 ? 41.155 -23.675 14.297 1.00 76.19 448 GLU A N 1
ATOM 3637 C CA . GLU A 1 448 ? 40.554 -24.100 13.036 1.00 76.19 448 GLU A CA 1
ATOM 3638 C C . GLU A 1 448 ? 40.477 -22.907 12.067 1.00 76.19 448 GLU A C 1
ATOM 3640 O O . GLU A 1 448 ? 39.845 -21.891 12.367 1.00 76.19 448 GLU A O 1
ATOM 3645 N N . ASN A 1 449 ? 41.142 -22.999 10.911 1.00 68.50 449 ASN A N 1
ATOM 3646 C CA . ASN A 1 449 ? 41.157 -21.934 9.902 1.00 68.50 449 ASN A CA 1
ATOM 3647 C C . ASN A 1 449 ? 39.821 -21.895 9.118 1.00 68.50 449 ASN A C 1
ATOM 3649 O O . ASN A 1 449 ? 39.020 -22.827 9.170 1.00 68.50 449 ASN A O 1
ATOM 3653 N N . LYS A 1 450 ? 39.569 -20.849 8.316 1.00 63.91 450 LYS A N 1
ATOM 3654 C CA . LYS A 1 450 ? 38.341 -20.633 7.514 1.00 63.91 450 LYS A CA 1
ATOM 3655 C C . LYS A 1 450 ? 37.979 -21.790 6.563 1.00 63.91 450 LYS A C 1
ATOM 3657 O O . LYS A 1 450 ? 36.852 -21.839 6.079 1.00 63.91 450 LYS A O 1
ATOM 3662 N N . LYS A 1 451 ? 38.915 -22.708 6.299 1.00 65.25 451 LYS A N 1
ATOM 3663 C CA . LYS A 1 451 ? 38.723 -23.939 5.512 1.00 65.25 451 LYS A CA 1
ATOM 3664 C C . LYS A 1 451 ? 38.372 -25.185 6.347 1.00 65.25 451 LYS A C 1
ATOM 3666 O O . LYS A 1 451 ? 38.246 -26.256 5.769 1.00 65.25 451 LYS A O 1
ATOM 3671 N N . LYS A 1 452 ? 38.178 -25.051 7.666 1.00 66.31 452 LYS A N 1
ATOM 3672 C CA . LYS A 1 452 ? 37.972 -26.150 8.634 1.00 66.31 452 LYS A CA 1
ATOM 3673 C C . LYS A 1 452 ? 39.176 -27.080 8.840 1.00 66.31 452 LYS A C 1
ATOM 3675 O O . LYS A 1 452 ? 39.036 -28.232 9.241 1.00 66.31 452 LYS A O 1
ATOM 3680 N N . GLU A 1 453 ? 40.374 -26.576 8.570 1.00 66.88 453 GLU A N 1
ATOM 3681 C CA . GLU A 1 453 ? 41.634 -27.288 8.803 1.00 66.88 453 GLU A CA 1
ATOM 3682 C C . GLU A 1 453 ? 42.224 -26.849 10.147 1.00 66.88 453 GLU A C 1
ATOM 3684 O O . GLU A 1 453 ? 42.190 -25.662 10.482 1.00 66.88 453 GLU A O 1
ATOM 3689 N N . LYS A 1 454 ? 42.737 -27.803 10.933 1.00 76.50 454 LYS A N 1
ATOM 3690 C CA . LYS A 1 454 ? 43.389 -27.516 12.217 1.00 76.50 454 LYS A CA 1
ATOM 3691 C C . LYS A 1 454 ? 44.847 -27.147 11.982 1.00 76.50 454 LYS A C 1
ATOM 3693 O O . LYS A 1 454 ? 45.611 -27.963 11.474 1.00 76.50 454 LYS A O 1
ATOM 3698 N N . GLU A 1 455 ? 45.227 -25.952 12.408 1.00 71.38 455 GLU A N 1
ATOM 3699 C CA . GLU A 1 455 ? 46.606 -25.472 12.392 1.00 71.38 455 GLU A CA 1
ATOM 3700 C C . GLU A 1 455 ? 47.113 -25.329 13.828 1.00 71.38 455 GLU A C 1
ATOM 3702 O O . GLU A 1 455 ? 46.387 -24.866 14.711 1.00 71.38 455 GLU A O 1
ATOM 3707 N N . THR A 1 456 ? 48.364 -25.728 14.065 1.00 77.06 456 THR A N 1
ATOM 3708 C CA . THR A 1 456 ? 49.006 -25.661 15.381 1.00 77.06 456 THR A CA 1
ATOM 3709 C C . THR A 1 456 ? 50.275 -24.821 15.306 1.00 77.06 456 THR A C 1
ATOM 3711 O O . THR A 1 456 ? 51.203 -25.153 14.573 1.00 77.06 456 THR A O 1
ATOM 3714 N N . TYR A 1 457 ? 50.342 -23.769 16.119 1.00 73.00 457 TYR A N 1
ATOM 3715 C CA . TYR A 1 457 ? 51.551 -22.987 16.351 1.00 73.00 457 TYR A CA 1
ATOM 3716 C C . TYR A 1 457 ? 52.246 -23.452 17.627 1.00 73.00 457 TYR A C 1
ATOM 3718 O O . TYR A 1 457 ? 51.605 -23.605 18.667 1.00 73.00 457 TYR A O 1
ATOM 3726 N N . ILE A 1 458 ? 53.561 -23.652 17.544 1.00 74.25 458 ILE A N 1
ATOM 3727 C CA . ILE A 1 458 ? 54.420 -24.007 18.676 1.00 74.25 458 ILE A CA 1
ATOM 3728 C C . ILE A 1 458 ? 55.454 -22.896 18.842 1.00 74.25 458 ILE A C 1
ATOM 3730 O O . ILE A 1 458 ? 56.076 -22.485 17.863 1.00 74.25 458 ILE A O 1
ATOM 3734 N N . GLY A 1 459 ? 55.641 -22.404 20.063 1.00 74.50 459 GLY A N 1
ATOM 3735 C CA . GLY A 1 459 ? 56.626 -21.365 20.342 1.00 74.50 459 GLY A CA 1
ATOM 3736 C C . GLY A 1 459 ? 56.924 -21.197 21.827 1.00 74.50 459 GLY A C 1
ATOM 3737 O O . GLY A 1 459 ? 56.280 -21.787 22.689 1.00 74.50 459 GLY A O 1
ATOM 3738 N N . GLU A 1 460 ? 57.914 -20.365 22.137 1.00 63.47 460 GLU A N 1
ATOM 3739 C CA . GLU A 1 460 ? 58.294 -20.074 23.527 1.00 63.47 460 GLU A CA 1
ATOM 3740 C C . GLU A 1 460 ? 57.394 -19.013 24.174 1.00 63.47 460 GLU A C 1
ATOM 3742 O O . GLU A 1 460 ? 57.220 -18.995 25.395 1.00 63.47 460 GLU A O 1
ATOM 3747 N N . LYS A 1 461 ? 56.806 -18.132 23.354 1.00 72.62 461 LYS A N 1
ATOM 3748 C CA . LYS A 1 461 ? 55.954 -17.026 23.789 1.00 72.62 461 LYS A CA 1
ATOM 3749 C C . LYS A 1 461 ? 54.906 -16.685 22.732 1.00 72.62 461 LYS A C 1
ATOM 3751 O O . LYS A 1 461 ? 55.237 -16.530 21.560 1.00 72.62 461 LYS A O 1
ATOM 3756 N N . LEU A 1 462 ? 53.662 -16.489 23.161 1.00 73.81 462 LEU A N 1
ATOM 3757 C CA . LEU A 1 462 ? 52.548 -16.053 22.316 1.00 73.81 462 LEU A CA 1
ATOM 3758 C C . LEU A 1 462 ? 51.808 -14.899 22.993 1.00 73.81 462 LEU A C 1
ATOM 3760 O O . LEU A 1 462 ? 51.553 -14.945 24.194 1.00 73.81 462 LEU A O 1
ATOM 3764 N N . LYS A 1 463 ? 51.439 -13.871 22.226 1.00 76.31 463 LYS A N 1
ATOM 3765 C CA . LYS A 1 463 ? 50.585 -12.774 22.694 1.00 76.31 463 LYS A CA 1
ATOM 3766 C C . LYS A 1 463 ? 49.328 -12.715 21.833 1.00 76.31 463 LYS A C 1
ATOM 3768 O O . LYS A 1 463 ? 49.439 -12.565 20.620 1.00 76.31 463 LYS A O 1
ATOM 3773 N N . VAL A 1 464 ? 48.156 -12.792 22.459 1.00 69.81 464 VAL A N 1
ATOM 3774 C CA . VAL A 1 464 ? 46.848 -12.723 21.785 1.00 69.81 464 VAL A CA 1
ATOM 3775 C C . VAL A 1 464 ? 46.104 -11.497 22.303 1.00 69.81 464 VAL A C 1
ATOM 3777 O O . VAL A 1 464 ? 45.999 -11.317 23.513 1.00 69.81 464 VAL A O 1
ATOM 3780 N N . LYS A 1 465 ? 45.621 -10.636 21.403 1.00 70.12 465 LYS A N 1
ATOM 3781 C CA . LYS A 1 465 ? 44.757 -9.494 21.743 1.00 70.12 465 LYS A CA 1
ATOM 3782 C C . LYS A 1 465 ? 43.300 -9.886 21.516 1.00 70.12 465 LYS A C 1
ATOM 3784 O O . LYS A 1 465 ? 43.002 -10.469 20.477 1.00 70.12 465 LYS A O 1
ATOM 3789 N N . PHE A 1 466 ? 42.429 -9.569 22.467 1.00 64.94 466 PHE A N 1
ATOM 3790 C CA . PHE A 1 466 ? 40.996 -9.814 22.352 1.00 64.94 466 PHE A CA 1
ATOM 3791 C C . PHE A 1 466 ? 40.322 -8.544 21.825 1.00 64.94 466 PHE A C 1
ATOM 3793 O O . PHE A 1 466 ? 40.343 -7.517 22.499 1.00 64.94 466 PHE A O 1
ATOM 3800 N N . ASP A 1 467 ? 39.770 -8.603 20.614 1.00 49.06 467 ASP A N 1
ATOM 3801 C CA . ASP A 1 467 ? 38.782 -7.624 20.154 1.00 49.06 467 ASP A CA 1
ATOM 3802 C C . ASP A 1 467 ? 37.397 -8.195 20.500 1.00 49.06 467 ASP A C 1
ATOM 3804 O O . ASP A 1 467 ? 37.021 -9.253 19.997 1.00 49.06 467 ASP A O 1
ATOM 3808 N N . GLU A 1 468 ? 36.684 -7.480 21.374 1.00 45.31 468 GLU A N 1
ATOM 3809 C CA . GLU A 1 468 ? 35.328 -7.718 21.906 1.00 45.31 468 GLU A CA 1
ATOM 3810 C C . GLU A 1 468 ? 35.148 -8.679 23.109 1.00 45.31 468 GLU A C 1
ATOM 3812 O O . GLU A 1 468 ? 35.876 -9.645 23.325 1.00 45.31 468 GLU A O 1
ATOM 3817 N N . ASP A 1 469 ? 34.165 -8.307 23.941 1.00 46.69 469 ASP A N 1
ATOM 3818 C CA . ASP A 1 469 ? 33.961 -8.632 25.360 1.00 46.69 469 ASP A CA 1
ATOM 3819 C C . ASP A 1 469 ? 33.889 -10.138 25.703 1.00 46.69 469 ASP A C 1
ATOM 3821 O O . ASP A 1 469 ? 32.872 -10.798 25.483 1.00 46.69 469 ASP A O 1
ATOM 3825 N N . VAL A 1 470 ? 34.937 -10.669 26.349 1.00 48.53 470 VAL A N 1
ATOM 3826 C CA . VAL A 1 470 ? 34.985 -12.048 26.878 1.00 48.53 470 VAL A CA 1
ATOM 3827 C C . VAL A 1 470 ? 34.646 -12.063 28.374 1.00 48.53 470 VAL A C 1
ATOM 3829 O O . VAL A 1 470 ? 35.378 -11.498 29.185 1.00 48.53 470 VAL A O 1
ATOM 3832 N N . ALA A 1 471 ? 33.568 -12.752 28.763 1.00 36.38 471 ALA A N 1
ATOM 3833 C 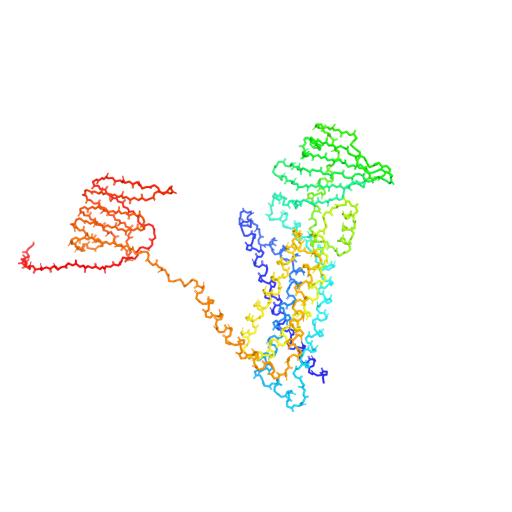CA . ALA A 1 471 ? 33.230 -13.005 30.167 1.00 36.38 471 ALA A CA 1
ATOM 3834 C C . ALA A 1 471 ? 33.882 -14.314 30.663 1.00 36.38 471 ALA A C 1
ATOM 3836 O O . ALA A 1 471 ? 33.659 -15.383 30.092 1.00 36.38 471 ALA A O 1
ATOM 3837 N N . ILE A 1 472 ? 34.682 -14.245 31.733 1.00 41.66 472 ILE A N 1
ATOM 3838 C CA . ILE A 1 472 ? 35.405 -15.393 32.312 1.00 41.66 472 ILE A CA 1
ATOM 3839 C C . ILE A 1 472 ? 34.576 -16.012 33.449 1.00 41.66 472 ILE A C 1
ATOM 3841 O O . ILE A 1 472 ? 34.204 -15.321 34.395 1.00 41.66 472 ILE A O 1
ATOM 3845 N N . ALA A 1 473 ? 34.309 -17.323 33.392 1.00 34.00 473 ALA A N 1
ATOM 3846 C CA . ALA A 1 473 ? 33.647 -18.070 34.465 1.00 34.00 473 ALA A CA 1
ATOM 3847 C C . ALA A 1 473 ? 34.654 -18.966 35.209 1.00 34.00 473 ALA A C 1
ATOM 3849 O O . ALA A 1 473 ? 35.196 -19.909 34.634 1.00 34.00 473 ALA A O 1
ATOM 3850 N N . TYR A 1 474 ? 34.877 -18.713 36.502 1.00 33.97 474 TYR A N 1
ATOM 3851 C CA . TYR A 1 474 ? 35.738 -19.552 37.343 1.00 33.97 474 TYR A CA 1
ATOM 3852 C C . TYR A 1 474 ? 34.978 -20.752 37.913 1.00 33.97 474 TYR A C 1
ATOM 3854 O O . TYR A 1 474 ? 33.977 -20.599 38.612 1.00 33.97 474 TYR A O 1
ATOM 3862 N N . LYS A 1 475 ? 35.511 -21.960 37.701 1.00 26.28 475 LYS A N 1
ATOM 3863 C CA . LYS A 1 475 ? 35.222 -23.129 38.542 1.00 26.28 475 LYS A CA 1
ATOM 3864 C C . LYS A 1 475 ? 36.540 -23.786 38.934 1.00 26.28 475 LYS A C 1
ATOM 3866 O O . LYS A 1 475 ? 37.075 -24.612 38.206 1.00 26.28 475 LYS A O 1
ATOM 3871 N N . VAL A 1 476 ? 37.057 -23.398 40.096 1.00 34.44 476 VAL A N 1
ATOM 3872 C CA . VAL A 1 476 ? 38.271 -23.972 40.683 1.00 34.44 476 VAL A CA 1
ATOM 3873 C C . VAL A 1 476 ? 37.899 -25.262 41.419 1.00 34.44 476 VAL A C 1
ATOM 3875 O O . VAL A 1 476 ? 37.044 -25.256 42.304 1.00 34.44 476 VAL A O 1
ATOM 3878 N N . LYS A 1 477 ? 38.535 -26.379 41.055 1.00 28.73 477 LYS A N 1
ATOM 3879 C CA . LYS A 1 477 ? 38.613 -27.588 41.886 1.00 28.73 477 LYS A CA 1
ATOM 3880 C C . LYS A 1 477 ? 40.090 -27.854 42.170 1.00 28.73 477 LYS A C 1
ATOM 3882 O O . LYS A 1 477 ? 40.789 -28.394 41.325 1.00 28.73 477 LYS A O 1
ATOM 3887 N N . GLY A 1 478 ? 40.531 -27.467 43.359 1.00 29.06 478 GLY A N 1
ATOM 3888 C CA . GLY A 1 478 ? 41.854 -27.762 43.900 1.00 29.06 478 GLY A CA 1
ATOM 3889 C C . GLY A 1 478 ? 41.932 -27.262 45.339 1.00 29.06 478 GLY A C 1
ATOM 3890 O O . GLY A 1 478 ? 41.543 -26.130 45.616 1.00 29.06 478 GLY A O 1
ATOM 3891 N N . GLU A 1 479 ? 42.353 -28.121 46.267 1.00 27.66 479 GLU A N 1
ATOM 3892 C CA . GLU A 1 479 ? 42.639 -27.735 47.650 1.00 27.66 479 GLU A CA 1
ATOM 3893 C C . GLU A 1 479 ? 43.989 -27.013 47.714 1.00 27.66 479 GLU A C 1
ATOM 3895 O O . GLU A 1 479 ? 45.030 -27.617 47.457 1.00 27.66 479 GLU A O 1
ATOM 3900 N N . THR A 1 480 ? 43.993 -25.748 48.133 1.00 28.81 480 THR A N 1
ATOM 3901 C CA . THR A 1 480 ? 45.232 -25.014 48.419 1.00 28.81 480 THR A CA 1
ATOM 3902 C C . THR A 1 480 ? 45.442 -24.937 49.931 1.00 28.81 480 THR A C 1
ATOM 3904 O O . THR A 1 480 ? 44.759 -24.189 50.631 1.00 28.81 480 THR A O 1
ATOM 3907 N N . LYS A 1 481 ? 46.402 -25.709 50.457 1.00 24.48 481 LYS A N 1
ATOM 3908 C CA . LYS A 1 481 ? 46.897 -25.569 51.839 1.00 24.48 481 LYS A CA 1
ATOM 3909 C C . LYS A 1 481 ? 47.896 -24.413 51.911 1.00 24.48 481 LYS A C 1
ATOM 3911 O O . LYS A 1 481 ? 48.982 -24.504 51.346 1.00 24.48 481 LYS A O 1
ATOM 3916 N N . PHE A 1 482 ? 47.571 -23.360 52.658 1.00 27.55 482 PHE A N 1
ATOM 3917 C CA . PHE A 1 482 ? 48.513 -22.279 52.962 1.00 27.55 482 PHE A CA 1
ATOM 3918 C C . PHE A 1 482 ? 49.332 -22.600 54.224 1.00 27.55 482 PHE A C 1
ATOM 3920 O O . PHE A 1 482 ? 48.772 -22.813 55.298 1.00 27.55 482 PHE A O 1
ATOM 3927 N N . LYS A 1 483 ? 50.669 -22.578 54.114 1.00 25.53 483 LYS A N 1
ATOM 3928 C CA . LYS A 1 483 ? 51.582 -22.353 55.250 1.00 25.53 483 LYS A CA 1
ATOM 3929 C C . LYS A 1 483 ? 52.052 -20.900 55.190 1.00 25.53 483 LYS A C 1
ATOM 3931 O O . LYS A 1 483 ? 52.810 -20.528 54.300 1.00 25.53 483 LYS A O 1
ATOM 3936 N N . LEU A 1 484 ? 51.579 -20.088 56.131 1.00 27.19 484 LEU A N 1
ATOM 3937 C CA . LEU A 1 484 ? 52.032 -18.714 56.343 1.00 27.19 484 LEU A CA 1
ATOM 3938 C C . LEU A 1 484 ? 53.479 -18.715 56.850 1.00 27.19 484 LEU A C 1
ATOM 3940 O O . LEU A 1 484 ? 53.744 -19.197 57.949 1.00 27.19 484 LEU A O 1
ATOM 3944 N N . PHE A 1 485 ? 54.392 -18.105 56.096 1.00 29.30 485 PHE A N 1
ATOM 3945 C CA . PHE A 1 485 ? 55.622 -17.556 56.660 1.00 29.30 485 PHE A CA 1
ATOM 3946 C C . PHE A 1 485 ? 55.521 -16.034 56.635 1.00 29.30 485 PHE A C 1
ATOM 3948 O O . PHE A 1 485 ? 55.693 -15.388 55.607 1.00 29.30 485 PHE A O 1
ATOM 3955 N N . SER A 1 486 ? 55.204 -15.478 57.801 1.00 30.20 486 SER A N 1
ATOM 3956 C CA . SER A 1 486 ? 55.406 -14.066 58.099 1.00 30.20 486 SER A CA 1
ATOM 3957 C C . SER A 1 486 ? 56.893 -13.834 58.341 1.00 30.20 486 SER A C 1
ATOM 3959 O O . SER A 1 486 ? 57.481 -14.469 59.221 1.00 30.20 486 SER A O 1
ATOM 3961 N N . LYS A 1 487 ? 57.496 -12.888 57.619 1.00 29.44 487 LYS A N 1
ATOM 3962 C CA . LYS A 1 487 ? 58.589 -12.112 58.200 1.00 29.44 487 LYS A CA 1
ATOM 3963 C C . LYS A 1 487 ? 58.583 -10.676 57.682 1.00 29.44 487 LYS A C 1
ATOM 3965 O O . LYS A 1 487 ? 58.554 -10.427 56.484 1.00 29.44 487 LYS A O 1
ATOM 3970 N N . LYS A 1 488 ? 58.554 -9.785 58.673 1.00 32.75 488 LYS A N 1
ATOM 3971 C CA . LYS A 1 488 ? 58.529 -8.323 58.651 1.00 32.75 488 LYS A CA 1
ATOM 3972 C C . LYS A 1 488 ? 59.693 -7.680 57.888 1.00 32.75 488 LYS A C 1
ATOM 3974 O O . LYS A 1 488 ? 60.800 -8.206 57.918 1.00 32.75 488 LYS A O 1
ATOM 3979 N N . GLU A 1 489 ? 59.383 -6.497 57.352 1.00 34.59 489 GLU A N 1
ATOM 3980 C CA . GLU A 1 489 ? 60.178 -5.254 57.299 1.00 34.59 489 GLU A CA 1
ATOM 3981 C C . GLU A 1 489 ? 61.703 -5.372 57.126 1.00 34.59 489 GLU A C 1
ATOM 3983 O O . GLU A 1 489 ? 62.431 -5.674 58.073 1.00 34.59 489 GLU A O 1
ATOM 3988 N N . LYS A 1 490 ? 62.204 -4.941 55.965 1.00 32.12 490 LYS A N 1
ATOM 3989 C CA . LYS A 1 490 ? 62.619 -3.545 55.737 1.00 32.12 490 LYS A CA 1
ATOM 3990 C C . LYS A 1 490 ? 62.684 -3.232 54.249 1.00 32.12 490 LYS A C 1
ATOM 3992 O O . LYS A 1 490 ? 63.013 -4.164 53.484 1.00 32.12 490 LYS A O 1
#

Mean predicted aligned error: 16.88 Å

Secondary structure (DSSP, 8-state):
-HHHHHHHHHHHHHHHHHHHHHHHHHHHHHHHHHTHHHHHHTT--HHHHHHHHHHHHHHHHHHHHHHHHHHHHHHHHHHHHHTTHHHHHHHTT--GGGGHHHHHHHHHHHHHHHHHIIIIIHHHHHHHHHHHIIIIIISS------TTEEEE-STTEEEEEEEEETTTTEEEEEEEEEEETTEEEEEEEEEEEEETTEEEEEEEEEEEE-TTSPEEEEEEEEEEEE--HHHHHHHHH----GGGS-HHHHHHHHHHHHHTT---HHHHHHHHHHHHHHHHHHHHHHHHHHHHHHHT---HHHHHHHHHHHHHHHHHHHHHHHHHHHTTSS-HHHHHHHHHHHHHHHHHHHHHHTT-HHHHHHHHHHHHHHHHHHHHHHHHS---------BEEE-SEEEEETTEEEEEEEEEEEETTEEEEEEEEEEEEETTEEEEEEEEEEEEEEEE-TTS-EEEEEEEEEEEE--S-PPB------------------

Nearest PDB structures (foldseek):
  6mit-assembly1_G  TM=6.767E-01  e=4.146E-14  Enterobacter cloacae subsp. cloacae ATCC 13047
  5x5y-assembly1_F  TM=6.506E-01  e=7.265E-13  Pseudomonas aeruginosa PAO1
  8ufh-assembly1_F  TM=6.974E-01  e=2.236E-11  Acinetobacter baylyi ADP1
  5x5y-assembly1_G  TM=6.328E-01  e=1.942E-11  Pseudomonas aeruginosa PAO1
  8frn-assembly1_F  TM=7.544E-01  e=6.848E-08  Acinetobacter baylyi ADP1

Sequence (490 aa):
MKILTKYLLKESILPMAIGLGGFIVFISVELLYQLSDIIVRNRIPLIKLFVLLYYNLPYFTVLGIPVGVLLAIFWVLSQLGTGHELMALQTHGIPTKRVVIPFLLLSLILSLGAYLLNDFLVPNFNHKANEALIRYVYRRPKVTVKMNTFFKGQKDKYFYVKRFDPDEKVFNDVIIYEIHHRNTRVVYAKKAYEKKGEWYLKDGRIFTVDRNGYLKLDMEFDEMQMDIKQDVERFISAQKTARDMTSRELKKRIKDFRALGLDVSDLLVEFHSKFSLSIGPLIIVLIGVPISLLFNIQSKSWGVILTFILIVLYQGSCAWLAAMGKEGIVDPVLSAWLPDILFAVVGFSLFVLLDTNIMYRFKEKFGKFLSFSIFILFLLIPTPGNAAEKLTVSSEGMFYRGEDMVLYGDVRMEYKNSILEASTVTVHIEDEKAKYLVAVGNVRYTFENKKKEKETYIGEKLKVKFDEDVAIAYKVKGETKFKLFSKKEK

Radius of gyration: 34.72 Å; Cα contacts (8 Å, |Δi|>4): 737; chains: 1; bounding box: 95×48×105 Å

Solvent-accessible surface area (backbone atoms only — not comparable to full-atom values): 25884 Å² total; per-residue (Å²): 109,72,66,60,37,53,50,55,47,59,61,26,51,60,44,19,51,52,30,25,50,51,41,38,51,51,54,50,50,50,54,49,58,78,40,37,72,48,40,62,75,64,65,51,57,67,70,60,52,53,53,35,50,60,28,39,42,57,50,40,46,47,70,13,47,39,47,4,52,36,28,13,46,28,41,44,52,8,49,31,52,64,71,44,47,55,56,57,39,44,77,73,71,44,62,76,76,63,66,46,53,39,53,48,55,50,20,51,56,48,18,54,49,28,36,52,38,55,48,62,48,23,18,62,28,40,49,52,22,51,52,43,42,44,66,63,55,50,74,54,71,77,56,78,62,64,57,72,44,70,47,80,40,70,89,53,24,35,38,34,36,47,38,64,40,65,89,80,52,33,36,32,50,34,38,37,37,38,54,46,104,86,48,43,35,39,37,40,19,50,32,34,38,73,58,97,87,42,34,34,35,28,59,25,40,34,28,37,47,45,99,87,70,47,78,39,83,73,46,76,43,66,70,43,82,47,98,46,61,71,41,49,52,44,57,75,73,60,71,64,49,70,78,36,39,30,63,68,56,40,55,50,50,44,52,57,38,50,74,69,74,45,92,44,34,51,49,43,16,45,51,44,31,53,56,40,58,16,47,37,30,44,40,40,41,42,31,44,46,37,52,39,63,73,68,58,42,50,49,56,66,59,24,52,54,50,34,52,53,52,46,50,55,51,54,46,44,39,54,52,35,31,51,37,4,43,73,62,78,36,60,22,62,53,23,28,42,46,47,56,52,54,46,36,52,51,11,49,51,47,47,68,43,56,99,39,77,70,42,60,58,46,52,54,53,47,52,54,49,50,55,51,48,51,52,50,48,59,70,66,47,80,66,90,64,76,75,70,69,72,43,46,74,45,55,75,43,75,52,75,60,89,53,31,40,40,33,28,54,67,24,37,39,39,47,94,72,29,42,39,35,17,41,28,37,38,38,38,41,57,96,95,32,61,47,34,36,40,33,35,40,74,22,37,41,35,36,59,46,100,84,75,47,79,47,74,50,76,44,62,64,49,76,48,75,52,87,74,93,65,62,82,66,89,78,88,86,78,90,82,87,84,81,87,80,89,78,80,88,133

Foldseek 3Di:
DVVLLVVLLVQLPVLLCVQLVVQLVVVLVVVCVVLVVLCVVLVFDPVLSVLLSVLCSLVSNLLRNLLSLLLSLLQSLLVCLQVVVCVVCVVVVNALLVNLVSSLVVLVVQLVVSLCSQQPVNLVSVLVSVVSCQVRRVVQPPPPQPAQDWDQDPQRKIKHFRDADSVQRKTAFMWIWRDDPVKIKIKTARIWHDDPLWIKGAQMWIWIQDPVRDTDTDDTDGIDIDPCNVVVVCSSSVPSDLSSHHLVRLVVVLVVQVVVVHDSQLSLLNSLLSSLSSSSSNLSSLASNLVSVLVSNNDSVVSSVVSVVVSCVLVVQQVVLCVCSSVVVDPSNCSNCVSSVVSNVVSNVSSVCVPPPVSVVVSVVVVVVVVVVVVVVVVVPPPPPPPQFAKDKDAQDWDDDPQKIKGADFIWIDGDQKIWTARMKIFGHDPNFTFKMKGAHFIWMWHQDPVRDIDIDTDGMDMGGDDDGHDYDDDDDDDDDDDDDDDDDD

pLDDT: mean 78.97, std 16.79, range [24.48, 97.69]